Protein AF-0000000083597928 (afdb_homodimer)

Structure (mmCIF, N/CA/C/O backbone):
data_AF-0000000083597928-model_v1
#
loop_
_entity.id
_entity.type
_entity.pdbx_description
1 polymer 'Branched-chain-amino-acid aminotransferase'
#
loop_
_atom_site.group_PDB
_atom_site.id
_atom_site.type_symbol
_atom_site.label_atom_id
_atom_site.label_alt_id
_atom_site.label_comp_id
_atom_site.label_asym_id
_atom_site.label_entity_id
_atom_site.label_seq_id
_atom_site.pdbx_PDB_ins_code
_atom_site.Cartn_x
_atom_site.Cartn_y
_atom_site.Cartn_z
_atom_site.occupancy
_atom_site.B_iso_or_equiv
_atom_site.auth_seq_id
_atom_site.auth_comp_id
_atom_site.auth_asym_id
_atom_site.auth_atom_id
_atom_site.pdbx_PDB_model_num
ATOM 1 N N . MET A 1 1 ? -20.75 21.078 -18.406 1 29.39 1 MET A N 1
ATOM 2 C CA . MET A 1 1 ? -20.906 19.812 -17.719 1 29.39 1 MET A CA 1
ATOM 3 C C . MET A 1 1 ? -21.688 19.984 -16.422 1 29.39 1 MET A C 1
ATOM 5 O O . MET A 1 1 ? -21.344 20.844 -15.602 1 29.39 1 MET A O 1
ATOM 9 N N . THR A 1 2 ? -22.875 19.438 -16.203 1 40 2 THR A N 1
ATOM 10 C CA . THR A 1 2 ? -23.969 19.594 -15.266 1 40 2 THR A CA 1
ATOM 11 C C . THR A 1 2 ? -23.516 19.281 -13.844 1 40 2 THR A C 1
ATOM 13 O O . THR A 1 2 ? -22.75 18.344 -13.625 1 40 2 THR A O 1
ATOM 16 N N . MET A 1 3 ? -23.359 20.266 -12.961 1 47.59 3 MET A N 1
ATOM 17 C CA . MET A 1 3 ? -23.078 20.156 -11.531 1 47.59 3 MET A CA 1
ATOM 18 C C . MET A 1 3 ? -23.656 18.875 -10.961 1 47.59 3 MET A C 1
ATOM 20 O O . MET A 1 3 ? -24.875 18.656 -11.023 1 47.59 3 MET A O 1
ATOM 24 N N . LEU A 1 4 ? -22.969 17.672 -11.141 1 60.19 4 LEU A N 1
ATOM 25 C CA . LEU A 1 4 ? -23.422 16.359 -10.695 1 60.19 4 LEU A CA 1
ATOM 26 C C . LEU A 1 4 ? -24.25 16.469 -9.414 1 60.19 4 LEU A C 1
ATOM 28 O O . LEU A 1 4 ? -23.891 17.234 -8.516 1 60.19 4 LEU A O 1
ATOM 32 N N . ASP A 1 5 ? -25.594 16.203 -9.5 1 84.31 5 ASP A N 1
ATOM 33 C CA . ASP A 1 5 ? -26.594 16.141 -8.453 1 84.31 5 ASP A CA 1
ATOM 34 C C . ASP A 1 5 ? -26.156 15.242 -7.305 1 84.31 5 ASP A C 1
ATOM 36 O O . ASP A 1 5 ? -25.688 14.125 -7.535 1 84.31 5 ASP A O 1
ATOM 40 N N . ILE A 1 6 ? -25.859 15.859 -6.137 1 95.94 6 ILE A N 1
ATOM 41 C CA . ILE A 1 6 ? -25.547 15.133 -4.914 1 95.94 6 ILE A CA 1
ATOM 42 C C . ILE A 1 6 ? -26.828 14.812 -4.148 1 95.94 6 ILE A C 1
ATOM 44 O O . ILE A 1 6 ? -27.547 15.719 -3.732 1 95.94 6 ILE A O 1
ATOM 48 N N . LYS A 1 7 ? -27.234 13.586 -4.09 1 97.06 7 LYS A N 1
ATOM 49 C CA . LYS A 1 7 ? -28.375 13.156 -3.281 1 97.06 7 LYS A CA 1
ATOM 50 C C . LYS A 1 7 ? -28.062 13.25 -1.791 1 97.06 7 LYS A C 1
ATOM 52 O O . LYS A 1 7 ? -26.953 12.891 -1.362 1 97.06 7 LYS A O 1
ATOM 57 N N . ILE A 1 8 ? -29 13.734 -0.994 1 98 8 ILE A N 1
ATOM 58 C CA . ILE A 1 8 ? -28.734 13.938 0.427 1 98 8 ILE A CA 1
ATOM 59 C C . ILE A 1 8 ? -29.734 13.141 1.256 1 98 8 ILE A C 1
ATOM 61 O O . ILE A 1 8 ? -30.953 13.273 1.071 1 98 8 ILE A O 1
ATOM 65 N N . GLU A 1 9 ? -29.234 12.266 2.041 1 98.38 9 GLU A N 1
ATOM 66 C CA . GLU A 1 9 ? -29.984 11.586 3.088 1 98.38 9 GLU A CA 1
ATOM 67 C C . GLU A 1 9 ? -29.453 11.938 4.473 1 98.38 9 GLU A C 1
ATOM 69 O O . GLU A 1 9 ? -28.359 11.5 4.848 1 98.38 9 GLU A O 1
ATOM 74 N N . LEU A 1 10 ? -30.25 12.617 5.266 1 98.31 10 LEU A N 1
ATOM 75 C CA . LEU A 1 10 ? -29.812 13.047 6.586 1 98.31 10 LEU A CA 1
ATOM 76 C C . LEU A 1 10 ? -30.031 11.945 7.617 1 98.31 10 LEU A C 1
ATOM 78 O O . LEU A 1 10 ? -31 11.188 7.527 1 98.31 10 LEU A O 1
ATOM 82 N N . THR A 1 11 ? -29.125 11.922 8.578 1 98.12 11 THR A N 1
ATOM 83 C CA . THR A 1 11 ? -29.297 10.961 9.664 1 98.12 11 THR A CA 1
ATOM 84 C C . THR A 1 11 ? -30.531 11.289 10.492 1 98.12 11 THR A C 1
ATOM 86 O O . THR A 1 11 ? -30.875 12.461 10.664 1 98.12 11 THR A O 1
ATOM 89 N N . THR A 1 12 ? -31.156 10.266 11 1 97.5 12 THR A N 1
ATOM 90 C CA . THR A 1 12 ? -32.25 10.445 11.938 1 97.5 12 THR A CA 1
ATOM 91 C C . THR A 1 12 ? -31.797 10.234 13.375 1 97.5 12 THR A C 1
ATOM 93 O O . THR A 1 12 ? -32.594 10.414 14.312 1 97.5 12 THR A O 1
ATOM 96 N N . LYS A 1 13 ? -30.625 9.867 13.562 1 96 13 LYS A N 1
ATOM 97 C CA . LYS A 1 13 ? -30.031 9.625 14.875 1 96 13 LYS A CA 1
ATOM 98 C C . LYS A 1 13 ? -28.688 10.32 15.008 1 96 13 LYS A C 1
ATOM 100 O O . LYS A 1 13 ? -27.641 9.656 15.094 1 96 13 LYS A O 1
ATOM 105 N N . PRO A 1 14 ? -28.688 11.648 15.07 1 97.31 14 PRO A N 1
ATOM 106 C CA . PRO A 1 14 ? -27.406 12.359 15.219 1 97.31 14 PRO A CA 1
ATOM 107 C C . PRO A 1 14 ? -26.609 11.867 16.422 1 97.31 14 PRO A C 1
ATOM 109 O O . PRO A 1 14 ? -27.172 11.555 17.469 1 97.31 14 PRO A O 1
ATOM 112 N N . LYS A 1 15 ? -25.328 11.82 16.344 1 96.5 15 LYS A N 1
ATOM 113 C CA . LYS A 1 15 ? -24.422 11.359 17.406 1 96.5 15 LYS A CA 1
ATOM 114 C C . LYS A 1 15 ? -24.203 12.445 18.453 1 96.5 15 LYS A C 1
ATOM 116 O O . LYS A 1 15 ? -24.375 13.633 18.172 1 96.5 15 LYS A O 1
ATOM 121 N N . GLU A 1 16 ? -23.828 11.945 19.594 1 95.38 16 GLU A N 1
ATOM 122 C CA . GLU A 1 16 ? -23.375 12.891 20.625 1 95.38 16 GLU A CA 1
ATOM 123 C C . GLU A 1 16 ? -21.984 13.414 20.297 1 95.38 16 GLU A C 1
ATOM 125 O O . GLU A 1 16 ? -21.094 12.648 19.938 1 95.38 16 GLU A O 1
ATOM 130 N N . LYS A 1 17 ? -21.875 14.68 20.453 1 94.56 17 LYS A N 1
ATOM 131 C CA . LYS A 1 17 ? -20.562 15.273 20.219 1 94.56 17 LYS A CA 1
ATOM 132 C C . LYS A 1 17 ? -19.672 15.172 21.453 1 94.56 17 LYS A C 1
ATOM 134 O O . LYS A 1 17 ? -20.094 15.523 22.562 1 94.56 17 LYS A O 1
ATOM 139 N N . PRO A 1 18 ? -18.484 14.703 21.266 1 93.62 18 PRO A N 1
ATOM 140 C CA . PRO A 1 18 ? -17.562 14.633 22.406 1 93.62 18 PRO A CA 1
ATOM 141 C C . PRO A 1 18 ? -17.172 16 22.938 1 93.62 18 PRO A C 1
ATOM 143 O O . PRO A 1 18 ? -17.266 17 22.203 1 93.62 18 PRO A O 1
ATOM 146 N N . ALA A 1 19 ? -16.734 15.984 24.234 1 91.25 19 ALA A N 1
ATOM 147 C CA . ALA A 1 19 ? -16.188 17.219 24.812 1 91.25 19 ALA A CA 1
ATOM 148 C C . ALA A 1 19 ? -14.898 17.625 24.109 1 91.25 19 ALA A C 1
ATOM 150 O O . ALA A 1 19 ? -14.117 16.75 23.688 1 91.25 19 ALA A O 1
ATOM 151 N N . PRO A 1 20 ? -14.703 18.891 24.016 1 86.38 20 PRO A N 1
ATOM 152 C CA . PRO A 1 20 ? -13.523 19.359 23.297 1 86.38 20 PRO A CA 1
ATOM 153 C C . PRO A 1 20 ? -12.227 18.766 23.828 1 86.38 20 PRO A C 1
ATOM 155 O O . PRO A 1 20 ? -11.281 18.562 23.062 1 86.38 20 PRO A O 1
ATOM 158 N N . ASP A 1 21 ? -12.141 18.547 25.078 1 86.25 21 ASP A N 1
ATOM 159 C CA . ASP A 1 21 ? -10.906 18.047 25.672 1 86.25 21 ASP A CA 1
ATOM 160 C C . ASP A 1 21 ? -10.773 16.547 25.5 1 86.25 21 ASP A C 1
ATOM 162 O O . ASP A 1 21 ? -9.758 15.953 25.875 1 86.25 21 ASP A O 1
ATOM 166 N N . GLU A 1 22 ? -11.695 15.922 24.828 1 88.5 22 GLU A N 1
ATOM 167 C CA . GLU A 1 22 ? -11.688 14.477 24.672 1 88.5 22 GLU A CA 1
ATOM 168 C C . GLU A 1 22 ? -11.57 14.086 23.188 1 88.5 22 GLU A C 1
ATOM 170 O O . GLU A 1 22 ? -11.617 12.906 22.859 1 88.5 22 GLU A O 1
ATOM 175 N N . LEU A 1 23 ? -11.438 14.969 22.359 1 90.25 23 LEU A N 1
ATOM 176 C CA . LEU A 1 23 ? -11.57 14.727 20.922 1 90.25 23 LEU A CA 1
ATOM 177 C C . LEU A 1 23 ? -10.422 13.859 20.422 1 90.25 23 LEU A C 1
ATOM 179 O O . LEU A 1 23 ? -10.641 12.938 19.625 1 90.25 23 LEU A O 1
ATOM 183 N N . GLY A 1 24 ? -9.109 14.102 20.938 1 89.38 24 GLY A N 1
ATOM 184 C CA . GLY A 1 24 ? -7.984 13.406 20.328 1 89.38 24 GLY A CA 1
ATOM 185 C C . GLY A 1 24 ? -7.906 13.594 18.828 1 89.38 24 GLY A C 1
ATOM 186 O O . GLY A 1 24 ? -8.211 14.672 18.312 1 89.38 24 GLY A O 1
ATOM 187 N N . PHE A 1 25 ? -7.441 12.594 18.125 1 91.19 25 PHE A N 1
ATOM 188 C CA . PHE A 1 25 ? -7.328 12.68 16.672 1 91.19 25 PHE A CA 1
ATOM 189 C C . PHE A 1 25 ? -7.793 11.383 16.016 1 91.19 25 PHE A C 1
ATOM 191 O O . PHE A 1 25 ? -7.266 10.305 16.312 1 91.19 25 PHE A O 1
ATOM 198 N N . GLY A 1 26 ? -8.727 11.484 15.18 1 92.94 26 GLY A N 1
ATOM 199 C CA . GLY A 1 26 ? -9.102 10.391 14.297 1 92.94 26 GLY A CA 1
ATOM 200 C C . GLY A 1 26 ? -9.922 9.32 14.984 1 92.94 26 GLY A C 1
ATOM 201 O O . GLY A 1 26 ? -9.977 8.18 14.523 1 92.94 26 GLY A O 1
ATOM 202 N N . HIS A 1 27 ? -10.562 9.641 16.094 1 92.19 27 HIS A N 1
ATOM 203 C CA . HIS A 1 27 ? -11.281 8.648 16.875 1 92.19 27 HIS A CA 1
ATOM 204 C C . HIS A 1 27 ? -12.789 8.805 16.719 1 92.19 27 HIS A C 1
ATOM 206 O O . HIS A 1 27 ? -13.539 7.832 16.844 1 92.19 27 HIS A O 1
ATOM 212 N N . TYR A 1 28 ? -13.219 9.984 16.578 1 96.12 28 TYR A N 1
ATOM 213 C CA . TYR A 1 28 ? -14.641 10.297 16.422 1 96.12 28 TYR A CA 1
ATOM 214 C C . TYR A 1 28 ? -14.953 10.766 15.008 1 96.12 28 TYR A C 1
ATOM 216 O O . TYR A 1 28 ? -14.109 11.383 14.352 1 96.12 28 TYR A O 1
ATOM 224 N N . PHE A 1 29 ? -16.141 10.492 14.609 1 98.38 29 PHE A N 1
ATOM 225 C CA . PHE A 1 29 ? -16.531 10.875 13.25 1 98.38 29 PHE A CA 1
ATOM 226 C C . PHE A 1 29 ? -17.906 11.531 13.25 1 98.38 29 PHE A C 1
ATOM 228 O O . PHE A 1 29 ? -18.75 11.227 14.102 1 98.38 29 PHE A O 1
ATOM 235 N N . THR A 1 30 ? -18.141 12.391 12.281 1 98.62 30 THR A N 1
ATOM 236 C CA . THR A 1 30 ? -19.359 13.172 12.203 1 98.62 30 THR A CA 1
ATOM 237 C C . THR A 1 30 ? -20.531 12.297 11.766 1 98.62 30 THR A C 1
ATOM 239 O O . THR A 1 30 ? -20.375 11.094 11.555 1 98.62 30 THR A O 1
ATOM 242 N N . ASP A 1 31 ? -21.703 12.961 11.625 1 98.81 31 ASP A N 1
ATOM 243 C CA . ASP A 1 31 ? -22.953 12.25 11.398 1 98.81 31 ASP A CA 1
ATOM 244 C C . ASP A 1 31 ? -23.031 11.719 9.977 1 98.81 31 ASP A C 1
ATOM 246 O O . ASP A 1 31 ? -23.719 10.719 9.711 1 98.81 31 ASP A O 1
ATOM 250 N N . HIS A 1 32 ? -22.359 12.398 9.086 1 98.88 32 HIS A N 1
ATOM 251 C CA . HIS A 1 32 ? -22.562 12.055 7.68 1 98.88 32 HIS A CA 1
ATOM 252 C C . HIS A 1 32 ? -21.234 11.836 6.969 1 98.88 32 HIS A C 1
ATOM 254 O O . HIS A 1 32 ? -20.172 12.211 7.484 1 98.88 32 HIS A O 1
ATOM 260 N N . MET A 1 33 ? -21.219 11.188 5.855 1 98.94 33 MET A N 1
ATOM 261 C CA . MET A 1 33 ? -20.109 11.023 4.922 1 98.94 33 MET A CA 1
ATOM 262 C C . MET A 1 33 ? -20.578 11.227 3.484 1 98.94 33 MET A C 1
ATOM 264 O O . MET A 1 33 ? -21.781 11.203 3.205 1 98.94 33 MET A O 1
ATOM 268 N N . PHE A 1 34 ? -19.688 11.594 2.604 1 98.88 34 PHE A N 1
ATOM 269 C CA . PHE A 1 34 ? -19.953 11.672 1.172 1 98.88 34 PHE A CA 1
ATOM 270 C C . PHE A 1 34 ? -19.406 10.438 0.458 1 98.88 34 PHE A C 1
ATOM 272 O O . PHE A 1 34 ? -18.344 9.93 0.804 1 98.88 34 PHE A O 1
ATOM 279 N N . VAL A 1 35 ? -20.141 9.914 -0.552 1 98.88 35 VAL A N 1
ATOM 280 C CA . VAL A 1 35 ? -19.703 8.766 -1.344 1 98.88 35 VAL A CA 1
ATOM 281 C C . VAL A 1 35 ? -19.953 9.039 -2.826 1 98.88 35 VAL A C 1
ATOM 283 O O . VAL A 1 35 ? -21.016 9.555 -3.195 1 98.88 35 VAL A O 1
ATOM 286 N N . LEU A 1 36 ? -19.031 8.805 -3.654 1 98.75 36 LEU A N 1
ATOM 287 C CA . LEU A 1 36 ? -19.078 8.867 -5.109 1 98.75 36 LEU A CA 1
ATOM 288 C C . LEU A 1 36 ? -18.516 7.594 -5.727 1 98.75 36 LEU A C 1
ATOM 290 O O . LEU A 1 36 ? -17.391 7.195 -5.41 1 98.75 36 LEU A O 1
ATOM 294 N N . ASP A 1 37 ? -19.266 6.918 -6.602 1 98.56 37 ASP A N 1
ATOM 295 C CA . ASP A 1 37 ? -18.844 5.66 -7.199 1 98.56 37 ASP A CA 1
ATOM 296 C C . ASP A 1 37 ? -18.188 5.898 -8.562 1 98.56 37 ASP A C 1
ATOM 298 O O . ASP A 1 37 ? -18.484 6.883 -9.234 1 98.56 37 ASP A O 1
ATOM 302 N N . TYR A 1 38 ? -17.266 5.09 -8.93 1 98.75 38 TYR A N 1
ATOM 303 C CA . TYR A 1 38 ? -16.719 5.023 -10.281 1 98.75 38 TYR A CA 1
ATOM 304 C C . TYR A 1 38 ? -16.938 3.639 -10.891 1 98.75 38 TYR A C 1
ATOM 306 O O . TYR A 1 38 ? -16.672 2.623 -10.242 1 98.75 38 TYR A O 1
ATOM 314 N N . THR A 1 39 ? -17.391 3.531 -12.062 1 98.56 39 THR A N 1
ATOM 315 C CA . THR A 1 39 ? -17.484 2.33 -12.883 1 98.56 39 THR A CA 1
ATOM 316 C C . THR A 1 39 ? -16.859 2.568 -14.258 1 98.56 39 THR A C 1
ATOM 318 O O . THR A 1 39 ? -17.188 3.539 -14.938 1 98.56 39 THR A O 1
ATOM 321 N N . GLU A 1 40 ? -15.945 1.693 -14.586 1 98.06 40 GLU A N 1
ATOM 322 C CA . GLU A 1 40 ? -15.359 1.81 -15.914 1 98.06 40 GLU A CA 1
ATOM 323 C C . GLU A 1 40 ? -16.438 1.845 -17 1 98.06 40 GLU A C 1
ATOM 325 O O . GLU A 1 40 ? -17.375 1.038 -16.969 1 98.06 40 GLU A O 1
ATOM 330 N N . GLY A 1 41 ? -16.359 2.709 -17.953 1 97.56 41 GLY A N 1
ATOM 331 C CA . GLY A 1 41 ? -17.359 2.877 -18.984 1 97.56 41 GLY A CA 1
ATOM 332 C C . GLY A 1 41 ? -18.422 3.896 -18.641 1 97.56 41 GLY A C 1
ATOM 333 O O . GLY A 1 41 ? -19.062 4.465 -19.531 1 97.56 41 GLY A O 1
ATOM 334 N N . ILE A 1 42 ? -18.75 4.168 -17.391 1 97.62 42 ILE A N 1
ATOM 335 C CA . ILE A 1 42 ? -19.734 5.141 -16.922 1 97.62 42 ILE A CA 1
ATOM 336 C C . ILE A 1 42 ? -19.016 6.383 -16.391 1 97.62 42 ILE A C 1
ATOM 338 O O . ILE A 1 42 ? -19.422 7.512 -16.672 1 97.62 42 ILE A O 1
ATOM 342 N N . GLY A 1 43 ? -17.875 6.219 -15.727 1 98 43 GLY A N 1
ATOM 343 C CA . GLY A 1 43 ? -17.172 7.301 -15.039 1 98 43 GLY A CA 1
ATOM 344 C C . GLY A 1 43 ? -17.594 7.461 -13.594 1 98 43 GLY A C 1
ATOM 345 O O . GLY A 1 43 ? -18.094 6.516 -12.977 1 98 43 GLY A O 1
ATOM 346 N N . TRP A 1 44 ? -17.219 8.508 -12.984 1 98.38 44 TRP A N 1
ATOM 347 C CA . TRP A 1 44 ? -17.688 8.844 -11.633 1 98.38 44 TRP A CA 1
ATOM 348 C C . TRP A 1 44 ? -19.172 9.188 -11.633 1 98.38 44 TRP A C 1
ATOM 350 O O . TRP A 1 44 ? -19.625 10 -12.445 1 98.38 44 TRP A O 1
ATOM 360 N N . HIS A 1 45 ? -19.922 8.547 -10.742 1 97.69 45 HIS A N 1
ATOM 361 C CA . HIS A 1 45 ? -21.359 8.734 -10.75 1 97.69 45 HIS A CA 1
ATOM 362 C C . HIS A 1 45 ? -21.969 8.469 -9.375 1 97.69 45 HIS A C 1
ATOM 364 O O . HIS A 1 45 ? -21.281 7.988 -8.469 1 97.69 45 HIS A O 1
ATOM 370 N N . ASP A 1 46 ? -23.188 8.883 -9.125 1 97.5 46 ASP A N 1
ATOM 371 C CA . ASP A 1 46 ? -24.016 8.57 -7.965 1 97.5 46 ASP A CA 1
ATOM 372 C C . ASP A 1 46 ? -23.438 9.18 -6.688 1 97.5 46 ASP A C 1
ATOM 374 O O . ASP A 1 46 ? -23.219 8.469 -5.703 1 97.5 46 ASP A O 1
ATOM 378 N N . GLY A 1 47 ? -23.141 10.469 -6.816 1 98.25 47 GLY A N 1
ATOM 379 C CA . GLY A 1 47 ? -22.719 11.188 -5.621 1 98.25 47 GLY A CA 1
ATOM 380 C C . GLY A 1 47 ? -23.812 11.328 -4.59 1 98.25 47 GLY A C 1
ATOM 381 O O . GLY A 1 47 ? -24.969 11.625 -4.938 1 98.25 47 GLY A O 1
ATOM 382 N N . ARG A 1 48 ? -23.484 11.062 -3.312 1 98.69 48 ARG A N 1
ATOM 383 C CA . ARG A 1 48 ? -24.5 11.133 -2.262 1 98.69 48 ARG A CA 1
ATOM 384 C C . ARG A 1 48 ? -23.859 11.445 -0.911 1 98.69 48 ARG A C 1
ATOM 386 O O . ARG A 1 48 ? -22.734 11.039 -0.638 1 98.69 48 ARG A O 1
ATOM 393 N N . ILE A 1 49 ? -24.516 12.211 -0.141 1 98.75 49 ILE A N 1
ATOM 394 C CA . ILE A 1 49 ? -24.25 12.383 1.281 1 98.75 49 ILE A CA 1
ATOM 395 C C . ILE A 1 49 ? -25.219 11.531 2.1 1 98.75 49 ILE A C 1
ATOM 397 O O . ILE A 1 49 ? -26.438 11.664 1.973 1 98.75 49 ILE A O 1
ATOM 401 N N . VAL A 1 50 ? -24.688 10.625 2.871 1 98.88 50 VAL A N 1
ATOM 402 C CA . VAL A 1 50 ? -25.469 9.664 3.637 1 98.88 50 VAL A CA 1
ATOM 403 C C . VAL A 1 50 ? -25 9.641 5.086 1 98.88 50 VAL A C 1
ATOM 405 O O . VAL A 1 50 ? -23.906 10.148 5.398 1 98.88 50 VAL A O 1
ATOM 408 N N . PRO A 1 51 ? -25.859 9.086 6.004 1 98.81 51 PRO A N 1
ATOM 409 C CA . PRO A 1 51 ? -25.328 8.898 7.359 1 98.81 51 PRO A CA 1
ATOM 410 C C . PRO A 1 51 ? -24.031 8.094 7.379 1 98.81 51 PRO A C 1
ATOM 412 O O . PRO A 1 51 ? -23.859 7.16 6.598 1 98.81 51 PRO A O 1
ATOM 415 N N . TYR A 1 52 ? -23.141 8.547 8.273 1 98.81 52 TYR A N 1
ATOM 416 C CA . TYR A 1 52 ? -21.938 7.77 8.492 1 98.81 52 TYR A CA 1
ATOM 417 C C . TYR A 1 52 ? -22.266 6.316 8.805 1 98.81 52 TYR A C 1
ATOM 419 O O . TYR A 1 52 ? -23.047 6.031 9.719 1 98.81 52 TYR A O 1
ATOM 427 N N . GLN A 1 53 ? -21.703 5.363 8.008 1 98.56 53 GLN A N 1
ATOM 428 C CA . GLN A 1 53 ? -22.016 3.943 8.141 1 98.56 53 GLN A CA 1
ATOM 429 C C . GLN A 1 53 ? -20.891 3.076 7.582 1 98.56 53 GLN A C 1
ATOM 431 O O . GLN A 1 53 ? -20.047 3.561 6.828 1 98.56 53 GLN A O 1
ATOM 436 N N . PRO A 1 54 ? -20.875 1.838 7.98 1 98.69 54 PRO A N 1
ATOM 437 C CA . PRO A 1 54 ? -19.844 0.938 7.465 1 98.69 54 PRO A CA 1
ATOM 438 C C . PRO A 1 54 ? -19.922 0.758 5.949 1 98.69 54 PRO A C 1
ATOM 440 O O . PRO A 1 54 ? -21 0.913 5.359 1 98.69 54 PRO A O 1
ATOM 443 N N . LEU A 1 55 ? -18.766 0.521 5.363 1 98.75 55 LEU A N 1
ATOM 444 C CA . LEU A 1 55 ? -18.688 0.117 3.967 1 98.75 55 LEU A CA 1
ATOM 445 C C . LEU A 1 55 ? -18.859 -1.39 3.824 1 98.75 55 LEU A C 1
ATOM 447 O O . LEU A 1 55 ? -18.344 -2.162 4.629 1 98.75 55 LEU A O 1
ATOM 451 N N . SER A 1 56 ? -19.641 -1.812 2.918 1 98.56 56 SER A N 1
ATOM 452 C CA . SER A 1 56 ? -19.812 -3.217 2.568 1 98.56 56 SER A CA 1
ATOM 453 C C . SER A 1 56 ? -19.047 -3.576 1.303 1 98.56 56 SER A C 1
ATOM 455 O O . SER A 1 56 ? -19.406 -3.135 0.208 1 98.56 56 SER A O 1
ATOM 457 N N . LEU A 1 57 ? -18 -4.367 1.433 1 98.75 57 LEU A N 1
ATOM 458 C CA . LEU A 1 57 ? -17.141 -4.691 0.309 1 98.75 57 LEU A CA 1
ATOM 459 C C . LEU A 1 57 ? -16.984 -6.203 0.164 1 98.75 57 LEU A C 1
ATOM 461 O O . LEU A 1 57 ? -16.891 -6.922 1.162 1 98.75 57 LEU A O 1
ATOM 465 N N . ASP A 1 58 ? -16.938 -6.625 -1.061 1 98.81 58 ASP A N 1
ATOM 466 C CA . ASP A 1 58 ? -16.625 -8.031 -1.301 1 98.81 58 ASP A CA 1
ATOM 467 C C . ASP A 1 58 ? -15.25 -8.383 -0.732 1 98.81 58 ASP A C 1
ATOM 469 O O . ASP A 1 58 ? -14.305 -7.602 -0.84 1 98.81 58 ASP A O 1
ATOM 473 N N . PRO A 1 59 ? -15.125 -9.617 -0.138 1 98.81 59 PRO A N 1
ATOM 474 C CA . PRO A 1 59 ? -13.812 -10.008 0.392 1 98.81 59 PRO A CA 1
ATOM 475 C C . PRO A 1 59 ? -12.719 -9.977 -0.667 1 98.81 59 PRO A C 1
ATOM 477 O O . PRO A 1 59 ? -11.539 -9.828 -0.335 1 98.81 59 PRO A O 1
ATOM 480 N N . SER A 1 60 ? -13.086 -10.078 -1.904 1 98.75 60 SER A N 1
ATOM 481 C CA . SER A 1 60 ? -12.102 -10.078 -2.98 1 98.75 60 SER A CA 1
ATOM 482 C C . SER A 1 60 ? -11.883 -8.672 -3.529 1 98.75 60 SER A C 1
ATOM 484 O O . SER A 1 60 ? -11.25 -8.5 -4.574 1 98.75 60 SER A O 1
ATOM 486 N N . ALA A 1 61 ? -12.445 -7.641 -2.855 1 98.81 61 ALA A N 1
ATOM 487 C CA . ALA A 1 61 ? -12.234 -6.27 -3.316 1 98.81 61 ALA A CA 1
ATOM 488 C C . ALA A 1 61 ? -10.742 -5.957 -3.443 1 98.81 61 ALA A C 1
ATOM 490 O O . ALA A 1 61 ? -9.953 -6.285 -2.555 1 98.81 61 ALA A O 1
ATOM 491 N N . MET A 1 62 ? -10.344 -5.297 -4.441 1 98.56 62 MET A N 1
ATOM 492 C CA . MET A 1 62 ? -8.953 -5.113 -4.832 1 98.56 62 MET A CA 1
ATOM 493 C C . MET A 1 62 ? -8.203 -4.27 -3.803 1 98.56 62 MET A C 1
ATOM 495 O O . MET A 1 62 ? -6.984 -4.375 -3.674 1 98.56 62 MET A O 1
ATOM 499 N N . ILE A 1 63 ? -8.906 -3.457 -3.021 1 98.81 63 ILE A N 1
ATOM 500 C CA . ILE A 1 63 ? -8.258 -2.664 -1.982 1 98.81 63 ILE A CA 1
ATOM 501 C C . ILE A 1 63 ? -7.582 -3.588 -0.975 1 98.81 63 ILE A C 1
ATOM 503 O O . ILE A 1 63 ? -6.531 -3.254 -0.425 1 98.81 63 ILE A O 1
ATOM 507 N N . PHE A 1 64 ? -8.102 -4.793 -0.765 1 98.75 64 PHE A N 1
ATOM 508 C CA . PHE A 1 64 ? -7.582 -5.703 0.25 1 98.75 64 PHE A CA 1
ATOM 509 C C . PHE A 1 64 ? -6.359 -6.453 -0.27 1 98.75 64 PHE A C 1
ATOM 511 O O . PHE A 1 64 ? -5.574 -6.984 0.515 1 98.75 64 PHE A O 1
ATOM 518 N N . HIS A 1 65 ? -6.207 -6.484 -1.558 1 98.44 65 HIS A N 1
ATOM 519 C CA . HIS A 1 65 ? -5.223 -7.379 -2.156 1 98.44 65 HIS A CA 1
ATOM 520 C C . HIS A 1 65 ? -4.152 -6.594 -2.91 1 98.44 65 HIS A C 1
ATOM 522 O O . HIS A 1 65 ? -2.973 -6.945 -2.867 1 98.44 65 HIS A O 1
ATOM 528 N N . TYR A 1 66 ? -4.59 -5.492 -3.533 1 97.75 66 TYR A N 1
ATOM 529 C CA . TYR A 1 66 ? -3.645 -4.852 -4.441 1 97.75 66 TYR A CA 1
ATOM 530 C C . TYR A 1 66 ? -3.473 -3.377 -4.098 1 97.75 66 TYR A C 1
ATOM 532 O O . TYR A 1 66 ? -2.842 -2.627 -4.848 1 97.75 66 TYR A O 1
ATOM 540 N N . GLY A 1 67 ? -4.059 -2.885 -3.111 1 97.69 67 GLY A N 1
ATOM 541 C CA . GLY A 1 67 ? -3.666 -1.729 -2.322 1 97.69 67 GLY A CA 1
ATOM 542 C C . GLY A 1 67 ? -3.889 -0.411 -3.041 1 97.69 67 GLY A C 1
ATOM 543 O O . GLY A 1 67 ? -3.303 0.609 -2.672 1 97.69 67 GLY A O 1
ATOM 544 N N . GLN A 1 68 ? -4.715 -0.351 -4.121 1 98 68 GLN A N 1
ATOM 545 C CA . GLN A 1 68 ? -5.02 0.934 -4.742 1 98 68 GLN A CA 1
ATOM 546 C C . GLN A 1 68 ? -5.871 1.803 -3.822 1 98 68 GLN A C 1
ATOM 548 O O . GLN A 1 68 ? -7.098 1.675 -3.799 1 98 68 GLN A O 1
ATOM 553 N N . SER A 1 69 ? -5.215 2.688 -3.129 1 98.69 69 SER A N 1
ATOM 554 C CA . SER A 1 69 ? -5.871 3.658 -2.258 1 98.69 69 SER A CA 1
ATOM 555 C C . SER A 1 69 ? -5.07 4.953 -2.174 1 98.69 69 SER A C 1
ATOM 557 O O . SER A 1 69 ? -3.838 4.93 -2.15 1 98.69 69 SER A O 1
ATOM 559 N N . VAL A 1 70 ? -5.734 6.055 -2.23 1 98.88 70 VAL A N 1
ATOM 560 C CA . VAL A 1 70 ? -5.156 7.379 -2.029 1 98.88 70 VAL A CA 1
ATOM 561 C C . VAL A 1 70 ? -6.031 8.188 -1.072 1 98.88 70 VAL A C 1
ATOM 563 O O . VAL A 1 70 ? -7.215 7.883 -0.897 1 98.88 70 VAL A O 1
ATOM 566 N N . PHE A 1 71 ? -5.445 9.164 -0.411 1 98.75 71 PHE A N 1
ATOM 567 C CA . PHE A 1 71 ? -6.234 9.984 0.502 1 98.75 71 PHE A CA 1
ATOM 568 C C . PHE A 1 71 ? -5.656 11.391 0.609 1 98.75 71 PHE A C 1
ATOM 570 O O . PHE A 1 71 ? -4.559 11.656 0.115 1 98.75 71 PHE A O 1
ATOM 577 N N . GLU A 1 72 ? -6.391 12.234 1.128 1 98.69 72 GLU A N 1
ATOM 578 C CA . GLU A 1 72 ? -5.984 13.586 1.5 1 98.69 72 GLU A CA 1
ATOM 579 C C . GLU A 1 72 ? -6.309 13.875 2.963 1 98.69 72 GLU A C 1
ATOM 581 O O . GLU A 1 72 ? -6.984 13.078 3.623 1 98.69 72 GLU A O 1
ATOM 586 N N . GLY A 1 73 ? -5.812 14.875 3.479 1 97.81 73 GLY A N 1
ATOM 587 C CA . GLY A 1 73 ? -6.098 15.438 4.789 1 97.81 73 GLY A CA 1
ATOM 588 C C . GLY A 1 73 ? -6.156 16.953 4.785 1 97.81 73 GLY A C 1
ATOM 589 O O . GLY A 1 73 ? -5.211 17.609 4.363 1 97.81 73 GLY A O 1
ATOM 590 N N . LEU A 1 74 ? -7.219 17.422 5.188 1 98.25 74 LEU A N 1
ATOM 591 C CA . LEU A 1 74 ? -7.371 18.875 5.332 1 98.25 74 LEU A CA 1
ATOM 592 C C . LEU A 1 74 ? -8.281 19.203 6.516 1 98.25 74 LEU A C 1
ATOM 594 O O . LEU A 1 74 ? -8.664 18.312 7.273 1 98.25 74 LEU A O 1
ATOM 598 N N . LYS A 1 75 ? -8.492 20.484 6.762 1 97.56 75 LYS A N 1
ATOM 599 C CA . LYS A 1 75 ? -9.227 20.875 7.961 1 97.56 75 LYS A CA 1
ATOM 600 C C . LYS A 1 75 ? -10.219 22 7.664 1 97.56 75 LYS A C 1
ATOM 602 O O . LYS A 1 75 ? -10.023 22.781 6.723 1 97.56 75 LYS A O 1
ATOM 607 N N . ALA A 1 76 ? -11.242 22 8.422 1 97.88 76 ALA A N 1
ATOM 608 C CA . ALA A 1 76 ? -12.156 23.125 8.531 1 97.88 76 ALA A CA 1
ATOM 609 C C . ALA A 1 76 ? -12.086 23.75 9.922 1 97.88 76 ALA A C 1
ATOM 611 O O . ALA A 1 76 ? -11.836 23.062 10.906 1 97.88 76 ALA A O 1
ATOM 612 N N . TYR A 1 77 ? -12.305 25.016 9.961 1 96 77 TYR A N 1
ATOM 613 C CA . TYR A 1 77 ? -12.242 25.812 11.18 1 96 77 TYR A CA 1
ATOM 614 C C . TYR A 1 77 ? -13.453 26.734 11.305 1 96 77 TYR A C 1
ATOM 616 O O . TYR A 1 77 ? -14.062 27.094 10.297 1 96 77 TYR A O 1
ATOM 624 N N . VAL A 1 78 ? -13.766 27.016 12.531 1 94.38 78 VAL A N 1
ATOM 625 C CA . VAL A 1 78 ? -14.734 28.078 12.773 1 94.38 78 VAL A CA 1
ATOM 626 C C . VAL A 1 78 ? -14.008 29.359 13.195 1 94.38 78 VAL A C 1
ATOM 628 O O . VAL A 1 78 ? -13.133 29.312 14.062 1 94.38 78 VAL A O 1
ATOM 631 N N . THR A 1 79 ? -14.375 30.422 12.57 1 91.62 79 THR A N 1
ATOM 632 C CA . THR A 1 79 ? -13.719 31.688 12.852 1 91.62 79 THR A CA 1
ATOM 633 C C . THR A 1 79 ? -14.336 32.344 14.094 1 91.62 79 THR A C 1
ATOM 635 O O . THR A 1 79 ? -15.336 31.859 14.625 1 91.62 79 THR A O 1
ATOM 638 N N . VAL A 1 80 ? -13.695 33.375 14.484 1 83.62 80 VAL A N 1
ATOM 639 C CA . VAL A 1 80 ? -14.164 34.188 15.617 1 83.62 80 VAL A CA 1
ATOM 640 C C . VAL A 1 80 ? -15.539 34.75 15.312 1 83.62 80 VAL A C 1
ATOM 642 O O . VAL A 1 80 ? -16.328 35.031 16.234 1 83.62 80 VAL A O 1
ATOM 645 N N . ASN A 1 81 ? -15.867 34.938 14.047 1 85.94 81 ASN A N 1
ATOM 646 C CA . ASN A 1 81 ? -17.172 35.438 13.633 1 85.94 81 ASN A CA 1
ATOM 647 C C . ASN A 1 81 ? -18.141 34.312 13.305 1 85.94 81 ASN A C 1
ATOM 649 O O . ASN A 1 81 ? -19.125 34.5 12.609 1 85.94 81 ASN A O 1
ATOM 653 N N . ASN A 1 82 ? -17.75 33.062 13.625 1 90.44 82 ASN A N 1
ATOM 654 C CA . ASN A 1 82 ? -18.578 31.875 13.5 1 90.44 82 ASN A CA 1
ATOM 655 C C . ASN A 1 82 ? -18.781 31.484 12.039 1 90.44 82 ASN A C 1
ATOM 657 O O . ASN A 1 82 ? -19.859 31.016 11.664 1 90.44 82 ASN A O 1
ATOM 661 N N . GLU A 1 83 ? -17.844 31.844 11.266 1 93.38 83 GLU A N 1
ATOM 662 C CA . GLU A 1 83 ? -17.828 31.375 9.891 1 93.38 83 GLU A CA 1
ATOM 663 C C . GLU A 1 83 ? -16.984 30.109 9.742 1 93.38 83 GLU A C 1
ATOM 665 O O . GLU A 1 83 ? -15.992 29.922 10.453 1 93.38 83 GLU A O 1
ATOM 670 N N . ALA A 1 84 ? -17.438 29.266 8.859 1 96.12 84 ALA A N 1
ATOM 671 C CA . ALA A 1 84 ? -16.672 28.062 8.586 1 96.12 84 ALA A CA 1
ATOM 672 C C . ALA A 1 84 ? -15.711 28.266 7.426 1 96.12 84 ALA A C 1
ATOM 674 O O . ALA A 1 84 ? -16.109 28.734 6.359 1 96.12 84 ALA A O 1
ATOM 675 N N . LEU A 1 85 ? -14.438 27.922 7.645 1 96.94 85 LEU A N 1
ATOM 676 C CA . LEU A 1 85 ? -13.398 28.078 6.633 1 96.94 85 LEU A CA 1
ATOM 677 C C . LEU A 1 85 ? -12.75 26.734 6.316 1 96.94 85 LEU A C 1
ATOM 679 O O . LEU A 1 85 ? -12.508 25.922 7.219 1 96.94 85 LEU A O 1
ATOM 683 N N . LEU A 1 86 ? -12.609 26.516 5.078 1 98.12 86 LEU A N 1
ATOM 684 C CA . LEU A 1 86 ? -11.719 25.453 4.625 1 98.12 86 LEU A CA 1
ATOM 685 C C . LEU A 1 86 ? -10.336 26.016 4.301 1 98.12 86 LEU A C 1
ATOM 687 O O . LEU A 1 86 ? -10.211 27.141 3.814 1 98.12 86 LEU A O 1
ATOM 691 N N . PHE A 1 87 ? -9.328 25.297 4.57 1 97.75 87 PHE A N 1
ATOM 692 C CA . PHE A 1 87 ? -7.961 25.719 4.273 1 97.75 87 PHE A CA 1
ATOM 693 C C . PHE A 1 87 ? -7.406 24.953 3.078 1 97.75 87 PHE A C 1
ATOM 695 O O . PHE A 1 87 ? -7.172 23.75 3.16 1 97.75 87 PHE A O 1
ATOM 702 N N . ARG A 1 88 ? -7.191 25.594 1.955 1 98.31 88 ARG A N 1
ATOM 703 C CA . ARG A 1 88 ? -6.508 25.203 0.728 1 98.31 88 ARG A CA 1
ATOM 704 C C . ARG A 1 88 ? -7.035 23.875 0.205 1 98.31 88 ARG A C 1
ATOM 706 O O . ARG A 1 88 ? -6.27 23.047 -0.291 1 98.31 88 ARG A O 1
ATOM 713 N N . ALA A 1 89 ? -8.359 23.688 0.294 1 98.44 89 ALA A N 1
ATOM 714 C CA . ALA A 1 89 ? -8.992 22.453 -0.149 1 98.44 89 ALA A CA 1
ATOM 715 C C . ALA A 1 89 ? -8.789 22.234 -1.645 1 98.44 89 ALA A C 1
ATOM 717 O O . ALA A 1 89 ? -8.688 21.094 -2.102 1 98.44 89 ALA A O 1
ATOM 718 N N . ASP A 1 90 ? -8.688 23.281 -2.395 1 97.75 90 ASP A N 1
ATOM 719 C CA . ASP A 1 90 ? -8.445 23.188 -3.832 1 97.75 90 ASP A CA 1
ATOM 720 C C . ASP A 1 90 ? -7.113 22.516 -4.125 1 97.75 90 ASP A C 1
ATOM 722 O O . ASP A 1 90 ? -7.016 21.703 -5.047 1 97.75 90 ASP A O 1
ATOM 726 N N . ARG A 1 91 ? -6.09 22.844 -3.314 1 98.25 91 ARG A N 1
ATOM 727 C CA . ARG A 1 91 ? -4.773 22.25 -3.484 1 98.25 91 ARG A CA 1
ATOM 728 C C . ARG A 1 91 ? -4.809 20.766 -3.141 1 98.25 91 ARG A C 1
ATOM 730 O O . ARG A 1 91 ? -4.094 19.953 -3.75 1 98.25 91 ARG A O 1
ATOM 737 N N . ASN A 1 92 ? -5.617 20.453 -2.162 1 98.69 92 ASN A N 1
ATOM 738 C CA . ASN A 1 92 ? -5.742 19.047 -1.788 1 98.69 92 ASN A CA 1
ATOM 739 C C . ASN A 1 92 ? -6.328 18.219 -2.924 1 98.69 92 ASN A C 1
ATOM 741 O O . ASN A 1 92 ? -5.836 17.125 -3.219 1 98.69 92 ASN A O 1
ATOM 745 N N . PHE A 1 93 ? -7.332 18.672 -3.572 1 98.75 93 PHE A N 1
ATOM 746 C CA . PHE A 1 93 ? -7.965 17.891 -4.625 1 98.75 93 PHE A CA 1
ATOM 747 C C . PHE A 1 93 ? -7.074 17.812 -5.859 1 98.75 93 PHE A C 1
ATOM 749 O O . PHE A 1 93 ? -7.066 16.812 -6.57 1 98.75 93 PHE A O 1
ATOM 756 N N . LYS A 1 94 ? -6.305 18.875 -6.066 1 98.69 94 LYS A N 1
ATOM 757 C CA . LYS A 1 94 ? -5.289 18.781 -7.113 1 98.69 94 LYS A CA 1
ATOM 758 C C . LYS A 1 94 ? -4.254 17.719 -6.797 1 98.69 94 LYS A C 1
ATOM 760 O O . LYS A 1 94 ? -3.891 16.922 -7.668 1 98.69 94 LYS A O 1
ATOM 765 N N . ARG A 1 95 ? -3.781 17.75 -5.59 1 98.69 95 ARG A N 1
ATOM 766 C CA . ARG A 1 95 ? -2.799 16.75 -5.184 1 98.69 95 ARG A CA 1
ATOM 767 C C . ARG A 1 95 ? -3.4 15.344 -5.215 1 98.69 95 ARG A C 1
ATOM 769 O O . ARG A 1 95 ? -2.711 14.375 -5.543 1 98.69 95 ARG A O 1
ATOM 776 N N . LEU A 1 96 ? -4.672 15.258 -4.867 1 98.88 96 LEU A N 1
ATOM 777 C CA . LEU A 1 96 ? -5.352 13.969 -4.965 1 98.88 96 LEU A CA 1
ATOM 778 C C . LEU A 1 96 ? -5.242 13.398 -6.379 1 98.88 96 LEU A C 1
ATOM 780 O O . LEU A 1 96 ? -4.941 12.219 -6.555 1 98.88 96 LEU A O 1
ATOM 784 N N . ASN A 1 97 ? -5.48 14.195 -7.328 1 98.88 97 ASN A N 1
ATOM 785 C CA . ASN A 1 97 ? -5.434 13.742 -8.719 1 98.88 97 ASN A CA 1
ATOM 786 C C . ASN A 1 97 ? -4.016 13.367 -9.141 1 98.88 97 ASN A C 1
ATOM 788 O O . ASN A 1 97 ? -3.82 12.477 -9.961 1 98.88 97 ASN A O 1
ATOM 792 N N . ASN A 1 98 ? -3.02 14.07 -8.586 1 98.62 98 ASN A N 1
ATOM 793 C CA . ASN A 1 98 ? -1.646 13.633 -8.812 1 98.62 98 ASN A CA 1
ATOM 794 C C . ASN A 1 98 ? -1.408 12.219 -8.281 1 98.62 98 ASN A C 1
ATOM 796 O O . ASN A 1 98 ? -0.76 11.406 -8.945 1 98.62 98 ASN A O 1
ATOM 800 N N . SER A 1 99 ? -1.885 11.969 -7.105 1 98.81 99 SER A N 1
ATOM 801 C CA . SER A 1 99 ? -1.785 10.633 -6.535 1 98.81 99 SER A CA 1
ATOM 802 C C . SER A 1 99 ? -2.553 9.617 -7.375 1 98.81 99 SER A C 1
ATOM 804 O O . SER A 1 99 ? -2.08 8.5 -7.594 1 98.81 99 SER A O 1
ATOM 806 N N . ASN A 1 100 ? -3.791 10.039 -7.828 1 98.88 100 ASN A N 1
ATOM 807 C CA . ASN A 1 100 ? -4.582 9.18 -8.703 1 98.88 100 ASN A CA 1
ATOM 808 C C . ASN A 1 100 ? -3.787 8.75 -9.938 1 98.88 100 ASN A C 1
ATOM 810 O O . ASN A 1 100 ? -3.764 7.57 -10.281 1 98.88 100 ASN A O 1
ATOM 814 N N . ALA A 1 101 ? -3.172 9.672 -10.523 1 98.5 101 ALA A N 1
ATOM 815 C CA . ALA A 1 101 ? -2.41 9.398 -11.742 1 98.5 101 ALA A CA 1
ATOM 816 C C . ALA A 1 101 ? -1.325 8.352 -11.484 1 98.5 101 ALA A C 1
ATOM 818 O O . ALA A 1 101 ? -1.139 7.434 -12.289 1 98.5 101 ALA A O 1
ATOM 819 N N . ARG A 1 102 ? -0.644 8.445 -10.406 1 98.12 102 ARG A N 1
ATOM 820 C CA . ARG A 1 102 ? 0.441 7.523 -10.086 1 98.12 102 ARG A CA 1
ATOM 821 C C . ARG A 1 102 ? -0.096 6.129 -9.789 1 98.12 102 ARG A C 1
ATOM 823 O O . ARG A 1 102 ? 0.554 5.129 -10.109 1 98.12 102 ARG A O 1
ATOM 830 N N . LEU A 1 103 ? -1.28 6.047 -9.242 1 98.56 103 LEU A N 1
ATOM 831 C CA . LEU A 1 103 ? -1.829 4.762 -8.828 1 98.56 103 LEU A CA 1
ATOM 832 C C . LEU A 1 103 ? -2.848 4.254 -9.844 1 98.56 103 LEU A C 1
ATOM 834 O O . LEU A 1 103 ? -3.625 3.344 -9.547 1 98.56 103 LEU A O 1
ATOM 838 N N . CYS A 1 104 ? -2.902 4.867 -10.984 1 98.31 104 CYS A N 1
ATOM 839 C CA . CYS A 1 104 ? -3.771 4.438 -12.078 1 98.31 104 CYS A CA 1
ATOM 840 C C . CYS A 1 104 ? -5.238 4.516 -11.664 1 98.31 104 CYS A C 1
ATOM 842 O O . CYS A 1 104 ? -6.023 3.625 -11.992 1 98.31 104 CYS A O 1
ATOM 844 N N . ILE A 1 105 ? -5.609 5.461 -10.875 1 98.88 105 ILE A N 1
ATOM 845 C CA . ILE A 1 105 ? -6.988 5.77 -10.508 1 98.88 105 ILE A CA 1
ATOM 846 C C . ILE A 1 105 ? -7.516 6.91 -11.375 1 98.88 105 ILE A C 1
ATOM 848 O O . ILE A 1 105 ? -6.801 7.875 -11.641 1 98.88 105 ILE A O 1
ATOM 852 N N . PRO A 1 106 ? -8.75 6.824 -11.797 1 98.69 106 PRO A N 1
ATOM 853 C CA . PRO A 1 106 ? -9.297 7.895 -12.633 1 98.69 106 PRO A CA 1
ATOM 854 C C . PRO A 1 106 ? -9.352 9.242 -11.914 1 98.69 106 PRO A C 1
ATOM 856 O O . PRO A 1 106 ? -9.633 9.289 -10.711 1 98.69 106 PRO A O 1
ATOM 859 N N . GLU A 1 107 ? -9.102 10.227 -12.672 1 98.5 107 GLU A N 1
ATOM 860 C CA . GLU A 1 107 ? -9.148 11.586 -12.133 1 98.5 107 GLU A CA 1
ATOM 861 C C . GLU A 1 107 ? -10.555 11.93 -11.641 1 98.5 107 GLU A C 1
ATOM 863 O O . GLU A 1 107 ? -11.547 11.539 -12.258 1 98.5 107 GLU A O 1
ATOM 868 N N . ILE A 1 108 ? -10.617 12.664 -10.57 1 98.06 108 ILE A N 1
ATOM 869 C CA . ILE A 1 108 ? -11.875 13.227 -10.094 1 98.06 108 ILE A CA 1
ATOM 870 C C . ILE A 1 108 ? -11.992 14.68 -10.547 1 98.06 108 ILE A C 1
ATOM 872 O O . ILE A 1 108 ? -10.984 15.383 -10.688 1 98.06 108 ILE A O 1
ATOM 876 N N . ASP A 1 109 ? -13.227 15.078 -10.844 1 98.12 109 ASP A N 1
ATOM 877 C CA . ASP A 1 109 ? -13.453 16.5 -11.062 1 98.12 109 ASP A CA 1
ATOM 878 C C . ASP A 1 109 ? -13.219 17.297 -9.781 1 98.12 109 ASP A C 1
ATOM 880 O O . ASP A 1 109 ? -13.992 17.203 -8.828 1 98.12 109 ASP A O 1
ATOM 884 N N . GLU A 1 110 ? -12.219 18.094 -9.789 1 98.19 110 GLU A N 1
ATOM 885 C CA . GLU A 1 110 ? -11.797 18.828 -8.594 1 98.19 110 GLU A CA 1
ATOM 886 C C . GLU A 1 110 ? -12.906 19.734 -8.094 1 98.19 110 GLU A C 1
ATOM 888 O O . GLU A 1 110 ? -13.125 19.859 -6.883 1 98.19 110 GLU A O 1
ATOM 893 N N . GLN A 1 111 ? -13.547 20.438 -8.984 1 97.12 111 GLN A N 1
ATOM 894 C CA . GLN A 1 111 ? -14.625 21.344 -8.602 1 97.12 111 GLN A CA 1
ATOM 895 C C . GLN A 1 111 ? -15.797 20.578 -7.988 1 97.12 111 GLN A C 1
ATOM 897 O O . GLN A 1 111 ? -16.391 21.031 -7.012 1 97.12 111 GLN A O 1
ATOM 902 N N . TYR A 1 112 ? -16.125 19.453 -8.602 1 97.69 112 TYR A N 1
ATOM 903 C CA . TYR A 1 112 ? -17.188 18.625 -8.055 1 97.69 112 TYR A CA 1
ATOM 904 C C . TYR A 1 112 ? -16.844 18.156 -6.641 1 97.69 112 TYR A C 1
ATOM 906 O O . TYR A 1 112 ? -17.688 18.203 -5.742 1 97.69 112 TYR A O 1
ATOM 914 N N . ALA A 1 113 ? -15.633 17.688 -6.48 1 98.19 113 ALA A N 1
ATOM 915 C CA . ALA A 1 113 ? -15.188 17.234 -5.168 1 98.19 113 ALA A CA 1
ATOM 916 C C . ALA A 1 113 ? -15.266 18.359 -4.137 1 98.19 113 ALA A C 1
ATOM 918 O O . ALA A 1 113 ? -15.695 18.141 -3.002 1 98.19 113 ALA A O 1
ATOM 919 N N . LEU A 1 114 ? -14.812 19.531 -4.547 1 97.94 114 LEU A N 1
ATOM 920 C CA . LEU A 1 114 ? -14.852 20.672 -3.648 1 97.94 114 LEU A CA 1
ATOM 921 C C . LEU A 1 114 ? -16.281 21.016 -3.262 1 97.94 114 LEU A C 1
ATOM 923 O O . LEU A 1 114 ? -16.562 21.297 -2.096 1 97.94 114 LEU A O 1
ATOM 927 N N . GLU A 1 115 ? -17.172 21.016 -4.227 1 97.19 115 GLU A N 1
ATOM 928 C CA . GLU A 1 115 ? -18.578 21.328 -3.939 1 97.19 115 GLU A CA 1
ATOM 929 C C . GLU A 1 115 ? -19.188 20.281 -3.012 1 97.19 115 GLU A C 1
ATOM 931 O O . GLU A 1 115 ? -19.953 20.609 -2.109 1 97.19 115 GLU A O 1
ATOM 936 N N . ALA A 1 116 ? -18.906 19.016 -3.273 1 98.25 116 ALA A N 1
ATOM 937 C CA . ALA A 1 116 ? -19.375 17.938 -2.396 1 98.25 116 ALA A CA 1
ATOM 938 C C . ALA A 1 116 ? -18.875 18.156 -0.967 1 98.25 116 ALA A C 1
ATOM 940 O O . ALA A 1 116 ? -19.641 17.984 -0.01 1 98.25 116 ALA A O 1
ATOM 941 N N . LEU A 1 117 ? -17.625 18.531 -0.871 1 98.62 117 LEU A N 1
ATOM 942 C CA . LEU A 1 117 ? -17.047 18.781 0.442 1 98.62 117 LEU A CA 1
ATOM 943 C C . LEU A 1 117 ? -17.75 19.938 1.136 1 98.62 117 LEU A C 1
ATOM 945 O O . LEU A 1 117 ? -18.078 19.844 2.32 1 98.62 117 LEU A O 1
ATOM 949 N N . LYS A 1 118 ? -17.938 21.016 0.421 1 97.88 118 LYS A N 1
ATOM 950 C CA . LYS A 1 118 ? -18.625 22.172 0.989 1 97.88 118 LYS A CA 1
ATOM 951 C C . LYS A 1 118 ? -20 21.797 1.534 1 97.88 118 LYS A C 1
ATOM 953 O O . LYS A 1 118 ? -20.359 22.203 2.639 1 97.88 118 LYS A O 1
ATOM 958 N N . GLN A 1 119 ? -20.719 21.031 0.765 1 97.88 119 GLN A N 1
ATOM 959 C CA . GLN A 1 119 ? -22.047 20.625 1.187 1 97.88 119 GLN A CA 1
ATOM 960 C C . GLN A 1 119 ? -21.984 19.734 2.424 1 97.88 119 GLN A C 1
ATOM 962 O O . GLN A 1 119 ? -22.781 19.891 3.355 1 97.88 119 GLN A O 1
ATOM 967 N N . LEU A 1 120 ? -21.062 18.812 2.428 1 98.69 120 LEU A N 1
ATOM 968 C CA . LEU A 1 120 ? -20.906 17.906 3.561 1 98.69 120 LEU A CA 1
ATOM 969 C C . LEU A 1 120 ? -20.594 18.672 4.836 1 98.69 120 LEU A C 1
ATOM 971 O O . LEU A 1 120 ? -21.203 18.438 5.879 1 98.69 120 LEU A O 1
ATOM 975 N N . VAL A 1 121 ? -19.625 19.562 4.777 1 98.5 121 VAL A N 1
ATOM 976 C CA . VAL A 1 121 ? -19.219 20.359 5.938 1 98.5 121 VAL A CA 1
ATOM 977 C C . VAL A 1 121 ? -20.375 21.234 6.395 1 98.5 121 VAL A C 1
ATOM 979 O O . VAL A 1 121 ? -20.594 21.422 7.598 1 98.5 121 VAL A O 1
ATOM 982 N N . SER A 1 122 ? -21.125 21.781 5.41 1 97.25 122 SER A N 1
ATOM 983 C CA . SER A 1 122 ? -22.281 22.609 5.758 1 97.25 122 SER A CA 1
ATOM 984 C C . SER A 1 122 ? -23.328 21.812 6.508 1 97.25 122 SER A C 1
ATOM 986 O O . SER A 1 122 ? -23.906 22.281 7.488 1 97.25 122 SER A O 1
ATOM 988 N N . ILE A 1 123 ? -23.562 20.594 6.09 1 97.75 123 ILE A N 1
ATOM 989 C CA . ILE A 1 123 ? -24.547 19.719 6.703 1 97.75 123 ILE A CA 1
ATOM 990 C C . ILE A 1 123 ? -24.125 19.375 8.125 1 97.75 123 ILE A C 1
ATOM 992 O O . ILE A 1 123 ? -24.953 19.375 9.047 1 97.75 123 ILE A O 1
ATOM 996 N N . ASP A 1 124 ? -22.859 19.156 8.32 1 98.25 124 ASP A N 1
ATOM 997 C CA . ASP A 1 124 ? -22.344 18.766 9.625 1 98.25 124 ASP A CA 1
ATOM 998 C C . ASP A 1 124 ? -21.609 19.938 10.289 1 98.25 124 ASP A C 1
ATOM 1000 O O . ASP A 1 124 ? -20.625 19.734 11 1 98.25 124 ASP A O 1
ATOM 1004 N N . ARG A 1 125 ? -22.016 21.078 10.031 1 97.12 125 ARG A N 1
ATOM 1005 C CA . ARG A 1 125 ? -21.328 22.297 10.461 1 97.12 125 ARG A CA 1
ATOM 1006 C C . ARG A 1 125 ? -21.141 22.328 11.977 1 97.12 125 ARG A C 1
ATOM 1008 O O . ARG A 1 125 ? -20.125 22.797 12.477 1 97.12 125 ARG A O 1
ATOM 1015 N N . GLU A 1 126 ? -22.094 21.797 12.711 1 95.81 126 GLU A N 1
ATOM 1016 C CA . GLU A 1 126 ? -22.078 21.844 14.164 1 95.81 126 GLU A CA 1
ATOM 1017 C C . GLU A 1 126 ? -20.969 20.969 14.734 1 95.81 126 GLU A C 1
ATOM 1019 O O . GLU A 1 126 ? -20.625 21.094 15.914 1 95.81 126 GLU A O 1
ATOM 1024 N N . TRP A 1 127 ? -20.422 20.172 13.914 1 97.44 127 TRP A N 1
ATOM 1025 C CA . TRP A 1 127 ? -19.359 19.281 14.359 1 97.44 127 TRP A CA 1
ATOM 1026 C C . TRP A 1 127 ? -18 19.984 14.328 1 97.44 127 TRP A C 1
ATOM 1028 O O . TRP A 1 127 ? -17 19.453 14.82 1 97.44 127 TRP A O 1
ATOM 1038 N N . ILE A 1 128 ? -17.891 21.172 13.695 1 97.06 128 ILE A N 1
ATOM 1039 C CA . ILE A 1 128 ? -16.641 21.922 13.758 1 97.06 128 ILE A CA 1
ATOM 1040 C C . ILE A 1 128 ? -16.438 22.469 15.172 1 97.06 128 ILE A C 1
ATOM 1042 O O . ILE A 1 128 ? -17.188 23.344 15.617 1 97.06 128 ILE A O 1
ATOM 1046 N N . PRO A 1 129 ? -15.469 21.953 15.82 1 94.44 129 PRO A N 1
ATOM 1047 C CA . PRO A 1 129 ? -15.266 22.453 17.188 1 94.44 129 PRO A CA 1
ATOM 1048 C C . PRO A 1 129 ? -14.82 23.906 17.219 1 94.44 129 PRO A C 1
ATOM 1050 O O . PRO A 1 129 ? -14.156 24.375 16.297 1 94.44 129 PRO A O 1
ATOM 1053 N N . SER A 1 130 ? -15.102 24.562 18.312 1 90.69 130 SER A N 1
ATOM 1054 C CA . SER A 1 130 ? -14.82 25.984 18.391 1 90.69 130 SER A CA 1
ATOM 1055 C C . SER A 1 130 ? -13.758 26.281 19.438 1 90.69 130 SER A C 1
ATOM 1057 O O . SER A 1 130 ? -13.227 27.406 19.5 1 90.69 130 SER A O 1
ATOM 1059 N N . ALA A 1 131 ? -13.406 25.281 20.266 1 89.06 131 ALA A N 1
ATOM 1060 C CA . ALA A 1 131 ? -12.375 25.5 21.281 1 89.06 131 ALA A CA 1
ATOM 1061 C C . ALA A 1 131 ? -11.023 25.797 20.625 1 89.06 131 ALA A C 1
ATOM 1063 O O . ALA A 1 131 ? -10.75 25.344 19.516 1 89.06 131 ALA A O 1
ATOM 1064 N N . PRO A 1 132 ? -10.195 26.594 21.375 1 85.5 132 PRO A N 1
ATOM 1065 C CA . PRO A 1 132 ? -8.867 26.891 20.828 1 85.5 132 PRO A CA 1
ATOM 1066 C C . PRO A 1 132 ? -8.07 25.625 20.484 1 85.5 132 PRO A C 1
ATOM 1068 O O . PRO A 1 132 ? -8.055 24.672 21.266 1 85.5 132 PRO A O 1
ATOM 1071 N N . GLY A 1 133 ? -7.488 25.625 19.297 1 86.25 133 GLY A N 1
ATOM 1072 C CA . GLY A 1 133 ? -6.609 24.547 18.891 1 86.25 133 GLY A CA 1
ATOM 1073 C C . GLY A 1 133 ? -7.352 23.375 18.266 1 86.25 133 GLY A C 1
ATOM 1074 O O . GLY A 1 133 ? -6.73 22.422 17.812 1 86.25 133 GLY A O 1
ATOM 1075 N N . THR A 1 134 ? -8.672 23.422 18.312 1 91.75 134 THR A N 1
ATOM 1076 C CA . THR A 1 134 ? -9.461 22.328 17.75 1 91.75 134 THR A CA 1
ATOM 1077 C C . THR A 1 134 ? -9.875 22.641 16.312 1 91.75 134 THR A C 1
ATOM 1079 O O . THR A 1 134 ? -9.781 23.797 15.875 1 91.75 134 THR A O 1
ATOM 1082 N N . SER A 1 135 ? -10.211 21.656 15.539 1 95.06 135 SER A N 1
ATOM 1083 C CA . SER A 1 135 ? -10.648 21.781 14.148 1 95.06 135 SER A CA 1
ATOM 1084 C C . SER A 1 135 ? -11.477 20.578 13.727 1 95.06 135 SER A C 1
ATOM 1086 O O . SER A 1 135 ? -11.695 19.656 14.516 1 95.06 135 SER A O 1
ATOM 1088 N N . LEU A 1 136 ? -12.039 20.656 12.578 1 97.25 136 LEU A N 1
ATOM 1089 C CA . LEU A 1 136 ? -12.641 19.5 11.938 1 97.25 136 LEU A CA 1
ATOM 1090 C C . LEU A 1 136 ? -11.711 18.922 10.875 1 97.25 136 LEU A C 1
ATOM 1092 O O . LEU A 1 136 ? -11.492 19.531 9.828 1 97.25 136 LEU A O 1
ATOM 1096 N N . TYR A 1 137 ? -11.148 17.812 11.227 1 97.62 137 TYR A N 1
ATOM 1097 C CA . TYR A 1 137 ? -10.32 17.109 10.258 1 97.62 137 TYR A CA 1
ATOM 1098 C C . TYR A 1 137 ? -11.164 16.469 9.18 1 97.62 137 TYR A C 1
ATOM 1100 O O . TYR A 1 137 ? -12.219 15.883 9.469 1 97.62 137 TYR A O 1
ATOM 1108 N N . ILE A 1 138 ? -10.742 16.578 7.941 1 98.75 138 ILE A N 1
ATOM 1109 C CA . ILE A 1 138 ? -11.453 16.078 6.773 1 98.75 138 ILE A CA 1
ATOM 1110 C C . ILE A 1 138 ? -10.57 15.094 6.008 1 98.75 138 ILE A C 1
ATOM 1112 O O . ILE A 1 138 ? -9.406 15.391 5.719 1 98.75 138 ILE A O 1
ATOM 1116 N N . ARG A 1 139 ? -11.094 13.914 5.691 1 98.81 139 ARG A N 1
ATOM 1117 C CA . ARG A 1 139 ? -10.344 12.844 5.047 1 98.81 139 ARG A CA 1
ATOM 1118 C C . ARG A 1 139 ? -11.047 12.383 3.771 1 98.81 139 ARG A C 1
ATOM 1120 O O . ARG A 1 139 ? -11.805 11.414 3.793 1 98.81 139 ARG A O 1
ATOM 1127 N N . PRO A 1 140 ? -10.773 13.062 2.615 1 98.94 140 PRO A N 1
ATOM 1128 C CA . PRO A 1 140 ? -11.125 12.438 1.336 1 98.94 140 PRO A CA 1
ATOM 1129 C C . PRO A 1 140 ? -10.25 11.234 1.005 1 98.94 140 PRO A C 1
ATOM 1131 O O . PRO A 1 140 ? -9.039 11.273 1.235 1 98.94 140 PRO A O 1
ATOM 1134 N N . PHE A 1 141 ? -10.859 10.172 0.477 1 98.94 141 PHE A N 1
ATOM 1135 C CA . PHE A 1 141 ? -10.039 9.039 0.066 1 98.94 141 PHE A CA 1
ATOM 1136 C C . PHE A 1 141 ? -10.734 8.234 -1.027 1 98.94 141 PHE A C 1
ATOM 1138 O O . PHE A 1 141 ? -11.945 8.344 -1.213 1 98.94 141 PHE A O 1
ATOM 1145 N N . ILE A 1 142 ? -9.953 7.555 -1.833 1 98.94 142 ILE A N 1
ATOM 1146 C CA . ILE A 1 142 ? -10.43 6.672 -2.893 1 98.94 142 ILE A CA 1
ATOM 1147 C C . ILE A 1 142 ? -9.914 5.254 -2.654 1 98.94 142 ILE A C 1
ATOM 1149 O O . ILE A 1 142 ? -8.75 5.062 -2.293 1 98.94 142 ILE A O 1
ATOM 1153 N N . ILE A 1 143 ? -10.758 4.258 -2.84 1 98.94 143 ILE A N 1
ATOM 1154 C CA . ILE A 1 143 ? -10.359 2.859 -2.709 1 98.94 143 ILE A CA 1
ATOM 1155 C C . ILE A 1 143 ? -10.844 2.068 -3.92 1 98.94 143 ILE A C 1
ATOM 1157 O O . ILE A 1 143 ? -11.898 2.367 -4.484 1 98.94 143 ILE A O 1
ATOM 1161 N N . ALA A 1 144 ? -10.078 1.077 -4.352 1 98.88 144 ALA A N 1
ATOM 1162 C CA . ALA A 1 144 ? -10.461 0.14 -5.402 1 98.88 144 ALA A CA 1
ATOM 1163 C C . ALA A 1 144 ? -11.445 -0.9 -4.883 1 98.88 144 ALA A C 1
ATOM 1165 O O . ALA A 1 144 ? -11.141 -1.644 -3.947 1 98.88 144 ALA A O 1
ATOM 1166 N N . THR A 1 145 ? -12.609 -1.022 -5.543 1 98.75 145 THR A N 1
ATOM 1167 C CA . THR A 1 145 ? -13.664 -1.828 -4.934 1 98.75 145 THR A CA 1
ATOM 1168 C C . THR A 1 145 ? -14.023 -3.014 -5.828 1 98.75 145 THR A C 1
ATOM 1170 O O . THR A 1 145 ? -14.883 -3.826 -5.477 1 98.75 145 THR A O 1
ATOM 1173 N N . GLU A 1 146 ? -13.383 -3.158 -6.988 1 98.56 146 GLU A N 1
ATOM 1174 C CA . GLU A 1 146 ? -13.688 -4.273 -7.879 1 98.56 146 GLU A CA 1
ATOM 1175 C C . GLU A 1 146 ? -13.414 -5.613 -7.199 1 98.56 146 GLU A C 1
ATOM 1177 O O . GLU A 1 146 ? -12.336 -5.828 -6.648 1 98.56 146 GLU A O 1
ATOM 1182 N N . PRO A 1 147 ? -14.391 -6.508 -7.137 1 98.31 147 PRO A N 1
ATOM 1183 C CA . PRO A 1 147 ? -14.125 -7.863 -6.652 1 98.31 147 PRO A CA 1
ATOM 1184 C C . PRO A 1 147 ? -13.367 -8.719 -7.668 1 98.31 147 PRO A C 1
ATOM 1186 O O . PRO A 1 147 ? -13.977 -9.273 -8.586 1 98.31 147 PRO A O 1
ATOM 1189 N N . ASN A 1 148 ? -12.117 -8.812 -7.508 1 97.12 148 ASN A N 1
ATOM 1190 C CA . ASN A 1 148 ? -11.273 -9.539 -8.445 1 97.12 148 ASN A CA 1
ATOM 1191 C C . ASN A 1 148 ? -9.898 -9.836 -7.852 1 97.12 148 ASN A C 1
ATOM 1193 O O . ASN A 1 148 ? -9.328 -8.992 -7.156 1 97.12 148 ASN A O 1
ATOM 1197 N N . LEU A 1 149 ? -9.352 -11.039 -8.133 1 96.62 149 LEU A N 1
ATOM 1198 C CA . LEU A 1 149 ? -8.039 -11.383 -7.594 1 96.62 149 LEU A CA 1
ATOM 1199 C C . LEU A 1 149 ? -6.961 -11.234 -8.664 1 96.62 149 LEU A C 1
ATOM 1201 O O . LEU A 1 149 ? -5.785 -11.5 -8.406 1 96.62 149 LEU A O 1
ATOM 1205 N N . GLY A 1 150 ? -7.312 -10.836 -9.867 1 93.69 150 GLY A N 1
ATOM 1206 C CA . GLY A 1 150 ? -6.328 -10.523 -10.891 1 93.69 150 GLY A CA 1
ATOM 1207 C C . GLY A 1 150 ? -5.676 -9.164 -10.695 1 93.69 150 GLY A C 1
ATOM 1208 O O . GLY A 1 150 ? -6.328 -8.211 -10.266 1 93.69 150 GLY A O 1
ATOM 1209 N N . VAL A 1 151 ? -4.414 -9.086 -11.109 1 93.31 151 VAL A N 1
ATOM 1210 C CA . VAL A 1 151 ? -3.674 -7.848 -10.906 1 93.31 151 VAL A CA 1
ATOM 1211 C C . VAL A 1 151 ? -3.881 -6.922 -12.102 1 93.31 151 VAL A C 1
ATOM 1213 O O . VAL A 1 151 ? -3.385 -7.195 -13.203 1 93.31 151 VAL A O 1
ATOM 1216 N N . HIS A 1 152 ? -4.52 -5.918 -11.984 1 94.75 152 HIS A N 1
ATOM 1217 C CA . HIS A 1 152 ? -4.762 -4.832 -12.93 1 94.75 152 HIS A CA 1
ATOM 1218 C C . HIS A 1 152 ? -5.41 -3.637 -12.242 1 94.75 152 HIS A C 1
ATOM 1220 O O . HIS A 1 152 ? -5.914 -3.76 -11.117 1 94.75 152 HIS A O 1
ATOM 1226 N N . PRO A 1 153 ? -5.293 -2.453 -12.852 1 97.25 153 PRO A N 1
ATOM 1227 C CA . PRO A 1 153 ? -6.07 -1.357 -12.266 1 97.25 153 PRO A CA 1
ATOM 1228 C C . PRO A 1 153 ? -7.559 -1.688 -12.148 1 97.25 153 PRO A C 1
ATOM 1230 O O . PRO A 1 153 ? -8.141 -2.27 -13.062 1 97.25 153 PRO A O 1
ATOM 1233 N N . SER A 1 154 ? -8.125 -1.327 -11.039 1 98.5 154 SER A N 1
ATOM 1234 C CA . SER A 1 154 ? -9.523 -1.637 -10.758 1 98.5 154 SER A CA 1
ATOM 1235 C C . SER A 1 154 ? -10.453 -0.984 -11.773 1 98.5 154 SER A C 1
ATOM 1237 O O . SER A 1 154 ? -10.164 0.103 -12.281 1 98.5 154 SER A O 1
ATOM 1239 N N . LYS A 1 155 ? -11.562 -1.635 -11.977 1 98.44 155 LYS A N 1
ATOM 1240 C CA . LYS A 1 155 ? -12.602 -1.087 -12.852 1 98.44 155 LYS A CA 1
ATOM 1241 C C . LYS A 1 155 ? -13.664 -0.345 -12.039 1 98.44 155 LYS A C 1
ATOM 1243 O O . LYS A 1 155 ? -14.5 0.359 -12.602 1 98.44 155 LYS A O 1
ATOM 1248 N N . ASN A 1 156 ? -13.648 -0.524 -10.766 1 98.75 156 ASN A N 1
ATOM 1249 C CA . ASN A 1 156 ? -14.57 0.123 -9.836 1 98.75 156 ASN A CA 1
ATOM 1250 C C . ASN A 1 156 ? -13.82 0.789 -8.68 1 98.75 156 ASN A C 1
ATOM 1252 O O . ASN A 1 156 ? -12.867 0.22 -8.141 1 98.75 156 ASN A O 1
ATOM 1256 N N . TYR A 1 157 ? -14.266 2.014 -8.336 1 98.88 157 TYR A N 1
ATOM 1257 C CA . TYR A 1 157 ? -13.719 2.758 -7.207 1 98.88 157 TYR A CA 1
ATOM 1258 C C . TYR A 1 157 ? -14.828 3.449 -6.426 1 98.88 157 TYR A C 1
ATOM 1260 O O . TYR A 1 157 ? -15.953 3.578 -6.91 1 98.88 157 TYR A O 1
ATOM 1268 N N . GLN A 1 158 ? -14.492 3.811 -5.207 1 98.94 158 GLN A N 1
ATOM 1269 C CA . GLN A 1 158 ? -15.305 4.738 -4.43 1 98.94 158 GLN A CA 1
ATOM 1270 C C . GLN A 1 158 ? -14.477 5.906 -3.912 1 98.94 158 GLN A C 1
ATOM 1272 O O . GLN A 1 158 ? -13.367 5.711 -3.406 1 98.94 158 GLN A O 1
ATOM 1277 N N . PHE A 1 159 ? -14.938 7.094 -4.18 1 98.94 159 PHE A N 1
ATOM 1278 C CA . PHE A 1 159 ? -14.445 8.305 -3.539 1 98.94 159 PHE A CA 1
ATOM 1279 C C . PHE A 1 159 ? -15.305 8.672 -2.336 1 98.94 159 PHE A C 1
ATOM 1281 O O . PHE A 1 159 ? -16.516 8.859 -2.465 1 98.94 159 PHE A O 1
ATOM 1288 N N . ILE A 1 160 ? -14.641 8.75 -1.154 1 98.94 160 ILE A N 1
ATOM 1289 C CA . ILE A 1 160 ? -15.359 8.953 0.099 1 98.94 160 ILE A CA 1
ATOM 1290 C C . ILE A 1 160 ? -14.742 10.117 0.867 1 98.94 160 ILE A C 1
ATOM 1292 O O . ILE A 1 160 ? -13.523 10.312 0.842 1 98.94 160 ILE A O 1
ATOM 1296 N N . ILE A 1 161 ? -15.57 10.914 1.48 1 98.94 161 ILE A N 1
ATOM 1297 C CA . ILE A 1 161 ? -15.102 11.93 2.414 1 98.94 161 ILE A CA 1
ATOM 1298 C C . ILE A 1 161 ? -15.711 11.688 3.793 1 98.94 161 ILE A C 1
ATOM 1300 O O . ILE A 1 161 ? -16.938 11.633 3.938 1 98.94 161 ILE A O 1
ATOM 1304 N N . ILE A 1 162 ? -14.859 11.516 4.781 1 98.94 162 ILE A N 1
ATOM 1305 C CA . ILE A 1 162 ? -15.305 11.438 6.168 1 98.94 162 ILE A CA 1
ATOM 1306 C C . ILE A 1 162 ? -14.672 12.57 6.977 1 98.94 162 ILE A C 1
ATOM 1308 O O . ILE A 1 162 ? -13.695 13.188 6.539 1 98.94 162 ILE A O 1
ATOM 1312 N N . MET A 1 163 ? -15.281 12.898 8.062 1 98.81 163 MET A N 1
ATOM 1313 C CA . MET A 1 163 ? -14.81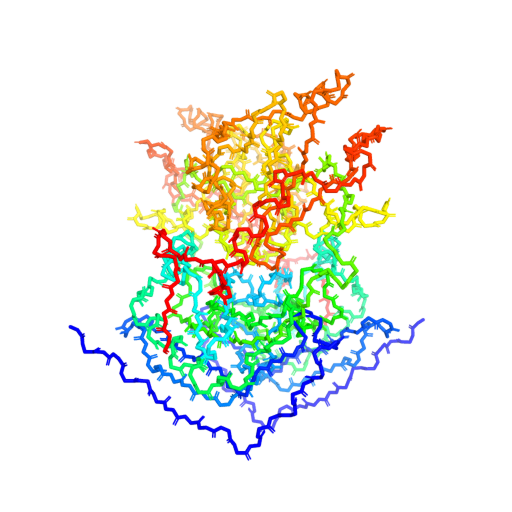2 14.023 8.867 1 98.81 163 MET A CA 1
ATOM 1314 C C . MET A 1 163 ? -14.719 13.641 10.336 1 98.81 163 MET A C 1
ATOM 1316 O O . MET A 1 163 ? -15.547 12.875 10.836 1 98.81 163 MET A O 1
ATOM 1320 N N . SER A 1 164 ? -13.711 14.156 11.016 1 98.12 164 SER A N 1
ATOM 1321 C CA . SER A 1 164 ? -13.398 13.812 12.398 1 98.12 164 SER A CA 1
ATOM 1322 C C . SER A 1 164 ? -13.031 15.055 13.203 1 98.12 164 SER A C 1
ATOM 1324 O O . SER A 1 164 ? -11.984 15.664 12.969 1 98.12 164 SER A O 1
ATOM 1326 N N . PRO A 1 165 ? -13.891 15.43 14.18 1 97.44 165 PRO A N 1
ATOM 1327 C CA . PRO A 1 165 ? -13.438 16.516 15.047 1 97.44 165 PRO A CA 1
ATOM 1328 C C . PRO A 1 165 ? -12.133 16.188 15.766 1 97.44 165 PRO A C 1
ATOM 1330 O O . PRO A 1 165 ? -11.969 15.086 16.281 1 97.44 165 PRO A O 1
ATOM 1333 N N . SER A 1 166 ? -11.25 17.125 15.75 1 93.69 166 SER A N 1
ATOM 1334 C CA . SER A 1 166 ? -9.906 16.875 16.25 1 93.69 166 SER A CA 1
ATOM 1335 C C . SER A 1 166 ? -9.508 17.891 17.312 1 93.69 166 SER A C 1
ATOM 1337 O O . SER A 1 166 ? -9.828 19.078 17.203 1 93.69 166 SER A O 1
ATOM 1339 N N . GLY A 1 167 ? -8.898 17.328 18.328 1 88.38 167 GLY A N 1
ATOM 1340 C CA . GLY A 1 167 ? -8.383 18.188 19.375 1 88.38 167 GLY A CA 1
ATOM 1341 C C . GLY A 1 167 ? -7.043 18.812 19.047 1 88.38 167 GLY A C 1
ATOM 1342 O O . GLY A 1 167 ? -6.547 18.672 17.922 1 88.38 167 GLY A O 1
ATOM 1343 N N . SER A 1 168 ? -6.711 19.578 20.156 1 74.69 168 SER A N 1
ATOM 1344 C CA . SER A 1 168 ? -5.379 20.156 19.984 1 74.69 168 SER A CA 1
ATOM 1345 C C . SER A 1 168 ? -4.305 19.062 19.984 1 74.69 168 SER A C 1
ATOM 1347 O O . SER A 1 168 ? -4.363 18.125 20.766 1 74.69 168 SER A O 1
ATOM 1349 N N . TYR A 1 169 ? -3.604 19.062 18.984 1 61.94 169 TYR A N 1
ATOM 1350 C CA . TYR A 1 169 ? -2.521 18.094 18.906 1 61.94 169 TYR A CA 1
ATOM 1351 C C . TYR A 1 169 ? -1.597 18.203 20.109 1 61.94 169 TYR A C 1
ATOM 1353 O O . TYR A 1 169 ? -1.062 17.203 20.594 1 61.94 169 TYR A O 1
ATOM 1361 N N . TYR A 1 170 ? -1.501 19.484 20.609 1 59.66 170 TYR A N 1
ATOM 1362 C CA . TYR A 1 170 ? -0.606 19.75 21.734 1 59.66 170 TYR A CA 1
ATOM 1363 C C . TYR A 1 170 ? -1.375 20.297 22.922 1 59.66 170 TYR A C 1
ATOM 1365 O O . TYR A 1 170 ? -1.533 21.516 23.047 1 59.66 170 TYR A O 1
ATOM 1373 N N . LYS A 1 171 ? -1.96 19.469 23.766 1 55.38 171 LYS A N 1
ATOM 1374 C CA . LYS A 1 171 ? -2.699 19.922 24.938 1 55.38 171 LYS A CA 1
ATOM 1375 C C . LYS A 1 171 ? -1.865 20.875 25.781 1 55.38 171 LYS A C 1
ATOM 1377 O O . LYS A 1 171 ? -2.371 21.891 26.266 1 55.38 171 LYS A O 1
ATOM 1382 N N . GLU A 1 172 ? -0.665 20.469 26.016 1 56.59 172 GLU A N 1
ATOM 1383 C CA . GLU A 1 172 ? 0.22 21.281 26.859 1 56.59 172 GLU A CA 1
ATOM 1384 C C . GLU A 1 172 ? 1.076 22.219 26 1 56.59 172 GLU A C 1
ATOM 1386 O O . GLU A 1 172 ? 2.074 22.766 26.484 1 56.59 172 GLU A O 1
ATOM 1391 N N . GLY A 1 173 ? 0.65 22.469 24.781 1 63.09 173 GLY A N 1
ATOM 1392 C CA . GLY A 1 173 ? 1.472 23.266 23.891 1 63.09 173 GLY A CA 1
ATOM 1393 C C . GLY A 1 173 ? 2.238 22.422 22.875 1 63.09 173 GLY A C 1
ATOM 1394 O O . GLY A 1 173 ? 2.184 21.188 22.922 1 63.09 173 GLY A O 1
ATOM 1395 N N . ILE A 1 174 ? 2.754 23.172 21.891 1 82.06 174 ILE A N 1
ATOM 1396 C CA . ILE A 1 174 ? 3.568 22.516 20.875 1 82.06 174 ILE A CA 1
ATOM 1397 C C . ILE A 1 174 ? 4.863 22 21.5 1 82.06 174 ILE A C 1
ATOM 1399 O O . ILE A 1 174 ? 5.793 22.781 21.734 1 82.06 174 ILE A O 1
ATOM 1403 N N . ASN A 1 175 ? 4.859 20.797 22 1 85.19 175 ASN A N 1
ATOM 1404 C CA . ASN A 1 175 ? 6.047 20.188 22.578 1 85.19 175 ASN A CA 1
ATOM 1405 C C . ASN A 1 175 ? 6.922 19.516 21.531 1 85.19 175 ASN A C 1
ATOM 1407 O O . ASN A 1 175 ? 6.438 18.703 20.734 1 85.19 175 ASN A O 1
ATOM 1411 N N . PRO A 1 176 ? 8.188 19.922 21.625 1 93.44 176 PRO A N 1
ATOM 1412 C CA . PRO A 1 176 ? 9.086 19.328 20.641 1 93.44 176 PRO A CA 1
ATOM 1413 C C . PRO A 1 176 ? 9.195 17.797 20.766 1 93.44 176 PRO A C 1
ATOM 1415 O O . PRO A 1 176 ? 9.188 17.281 21.891 1 93.44 176 PRO A O 1
ATOM 1418 N N . VAL A 1 177 ? 9.258 17.172 19.641 1 93 177 VAL A N 1
ATOM 1419 C CA . VAL A 1 177 ? 9.328 15.711 19.641 1 93 177 VAL A CA 1
ATOM 1420 C C . VAL A 1 177 ? 10.773 15.266 19.469 1 93 177 VAL A C 1
ATOM 1422 O O . VAL A 1 177 ? 11.648 16.078 19.141 1 93 177 VAL A O 1
ATOM 1425 N N . LYS A 1 178 ? 11.008 14.039 19.812 1 95.94 178 LYS A N 1
ATOM 1426 C CA . LYS A 1 178 ? 12.289 13.375 19.562 1 95.94 178 LYS A CA 1
ATOM 1427 C C . LYS A 1 178 ? 12.203 12.469 18.328 1 95.94 178 LYS A C 1
ATOM 1429 O O . LYS A 1 178 ? 11.273 11.68 18.188 1 95.94 178 LYS A O 1
ATOM 1434 N N . ILE A 1 179 ? 13.156 12.648 17.422 1 96.5 179 ILE A N 1
ATOM 1435 C CA . ILE A 1 179 ? 13.094 11.844 16.219 1 96.5 179 ILE A CA 1
ATOM 1436 C C . ILE A 1 179 ? 14.398 11.055 16.062 1 96.5 179 ILE A C 1
ATOM 1438 O O . ILE A 1 179 ? 15.438 11.461 16.562 1 96.5 179 ILE A O 1
ATOM 1442 N N . MET A 1 180 ? 14.32 9.922 15.406 1 97.31 180 MET A N 1
ATOM 1443 C CA . MET A 1 180 ? 15.453 9.031 15.18 1 97.31 180 MET A CA 1
ATOM 1444 C C . MET A 1 180 ? 15.695 8.828 13.688 1 97.31 180 MET A C 1
ATOM 1446 O O . MET A 1 180 ? 14.758 8.539 12.938 1 97.31 180 MET A O 1
ATOM 1450 N N . VAL A 1 181 ? 16.922 9.008 13.266 1 97.06 181 VAL A N 1
ATOM 1451 C CA . VAL A 1 181 ? 17.281 8.789 11.867 1 97.06 181 VAL A CA 1
ATOM 1452 C C . VAL A 1 181 ? 17.234 7.293 11.555 1 97.06 181 VAL A C 1
ATOM 1454 O O . VAL A 1 181 ? 17.828 6.484 12.273 1 97.06 181 VAL A O 1
ATOM 1457 N N . GLU A 1 182 ? 16.484 6.965 10.523 1 93.38 182 GLU A N 1
ATOM 1458 C CA . GLU A 1 182 ? 16.359 5.566 10.125 1 93.38 182 GLU A CA 1
ATOM 1459 C C . GLU A 1 182 ? 17.656 5.051 9.508 1 93.38 182 GLU A C 1
ATOM 1461 O O . GLU A 1 182 ? 18.25 5.723 8.664 1 93.38 182 GLU A O 1
ATOM 1466 N N . GLU A 1 183 ? 18 3.824 9.781 1 89.5 183 GLU A N 1
ATOM 1467 C CA . GLU A 1 183 ? 19.281 3.291 9.328 1 89.5 183 GLU A CA 1
ATOM 1468 C C . GLU A 1 183 ? 19.094 2.027 8.492 1 89.5 183 GLU A C 1
ATOM 1470 O O . GLU A 1 183 ? 19.984 1.618 7.754 1 89.5 183 GLU A O 1
ATOM 1475 N N . GLN A 1 184 ? 18 1.438 8.594 1 91.44 184 GLN A N 1
ATOM 1476 C CA . GLN A 1 184 ? 17.828 0.111 8 1 91.44 184 GLN A CA 1
ATOM 1477 C C . GLN A 1 184 ? 16.812 0.131 6.871 1 91.44 184 GLN A C 1
ATOM 1479 O O . GLN A 1 184 ? 17 -0.522 5.844 1 91.44 184 GLN A O 1
ATOM 1484 N N . PHE A 1 185 ? 15.773 0.876 7.031 1 94.75 185 PHE A N 1
ATOM 1485 C CA . PHE A 1 185 ? 14.656 0.813 6.102 1 94.75 185 PHE A CA 1
ATOM 1486 C C . PHE A 1 185 ? 14.609 2.055 5.219 1 94.75 185 PHE A C 1
ATOM 1488 O O . PHE A 1 185 ? 15.242 3.064 5.527 1 94.75 185 PHE A O 1
ATOM 1495 N N . VAL A 1 186 ? 13.93 1.884 4.129 1 93.06 186 VAL A N 1
ATOM 1496 C CA . VAL A 1 186 ? 13.75 2.953 3.152 1 93.06 186 VAL A CA 1
ATOM 1497 C C . VAL A 1 186 ? 12.266 3.234 2.963 1 93.06 186 VAL A C 1
ATOM 1499 O O . VAL A 1 186 ? 11.477 2.316 2.713 1 93.06 186 VAL A O 1
ATOM 1502 N N . ARG A 1 187 ? 11.906 4.457 3.045 1 92.62 187 ARG A N 1
ATOM 1503 C CA . ARG A 1 187 ? 10.508 4.836 2.896 1 92.62 187 ARG A CA 1
ATOM 1504 C C . ARG A 1 187 ? 10.094 4.848 1.428 1 92.62 187 ARG A C 1
ATOM 1506 O O . ARG A 1 187 ? 9.039 4.32 1.067 1 92.62 187 ARG A O 1
ATOM 1513 N N . ALA A 1 188 ? 10.891 5.418 0.612 1 92.12 188 ALA A N 1
ATOM 1514 C CA . ALA A 1 188 ? 10.57 5.629 -0.797 1 92.12 188 ALA A CA 1
ATOM 1515 C C . ALA A 1 188 ? 11.836 5.859 -1.62 1 92.12 188 ALA A C 1
ATOM 1517 O O . ALA A 1 188 ? 12.906 6.125 -1.065 1 92.12 188 ALA A O 1
ATOM 1518 N N . VAL A 1 189 ? 11.68 5.723 -2.883 1 93.38 189 VAL A N 1
ATOM 1519 C CA . VAL A 1 189 ? 12.734 6.039 -3.836 1 93.38 189 VAL A CA 1
ATOM 1520 C C . VAL A 1 189 ? 12.141 6.727 -5.062 1 93.38 189 VAL A C 1
ATOM 1522 O O . VAL A 1 189 ? 10.938 6.625 -5.312 1 93.38 189 VAL A O 1
ATOM 1525 N N . LYS A 1 190 ? 13.031 7.484 -5.742 1 93.19 190 LYS A N 1
ATOM 1526 C CA . LYS A 1 190 ? 12.578 8.039 -7.012 1 93.19 190 LYS A CA 1
ATOM 1527 C C . LYS A 1 190 ? 12.07 6.945 -7.945 1 93.19 190 LYS A C 1
ATOM 1529 O O . LYS A 1 190 ? 12.711 5.902 -8.094 1 93.19 190 LYS A O 1
ATOM 1534 N N . GLY A 1 191 ? 10.938 7.172 -8.539 1 94 191 GLY A N 1
ATOM 1535 C CA . GLY A 1 191 ? 10.305 6.16 -9.375 1 94 191 GLY A CA 1
ATOM 1536 C C . GLY A 1 191 ? 9.281 5.328 -8.633 1 94 191 GLY A C 1
ATOM 1537 O O . GLY A 1 191 ? 8.469 4.633 -9.258 1 94 191 GLY A O 1
ATOM 1538 N N . GLY A 1 192 ? 9.367 5.34 -7.316 1 95.25 192 GLY A N 1
ATOM 1539 C CA . GLY A 1 192 ? 8.344 4.688 -6.508 1 95.25 192 GLY A CA 1
ATOM 1540 C C . GLY A 1 192 ? 7.102 5.535 -6.316 1 95.25 192 GLY A C 1
ATOM 1541 O O . GLY A 1 192 ? 6.688 6.254 -7.23 1 95.25 192 GLY A O 1
ATOM 1542 N N . THR A 1 193 ? 6.496 5.398 -5.102 1 96.56 193 THR A N 1
ATOM 1543 C CA . THR A 1 193 ? 5.234 6.102 -4.875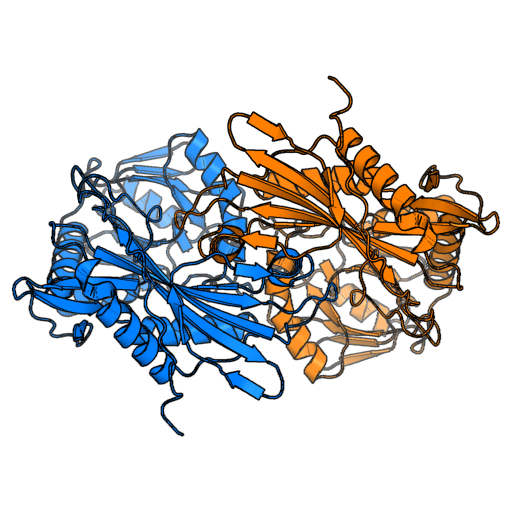 1 96.56 193 THR A CA 1
ATOM 1544 C C . THR A 1 193 ? 5.418 7.215 -3.852 1 96.56 193 THR A C 1
ATOM 1546 O O . THR A 1 193 ? 4.441 7.699 -3.271 1 96.56 193 THR A O 1
ATOM 1549 N N . GLY A 1 194 ? 6.562 7.637 -3.617 1 95.62 194 GLY A N 1
ATOM 1550 C CA . GLY A 1 194 ? 6.863 8.578 -2.551 1 95.62 194 GLY A CA 1
ATOM 1551 C C . GLY A 1 194 ? 6.125 9.898 -2.693 1 95.62 194 GLY A C 1
ATOM 1552 O O . GLY A 1 194 ? 5.828 10.562 -1.698 1 95.62 194 GLY A O 1
ATOM 1553 N N . GLU A 1 195 ? 5.793 10.273 -3.865 1 96.19 195 GLU A N 1
ATOM 1554 C CA . GLU A 1 195 ? 5.156 11.57 -4.09 1 96.19 195 GLU A CA 1
ATOM 1555 C C . GLU A 1 195 ? 3.637 11.445 -4.055 1 96.19 195 GLU A C 1
ATOM 1557 O O . GLU A 1 195 ? 2.926 12.453 -4.129 1 96.19 195 GLU A O 1
ATOM 1562 N N . ALA A 1 196 ? 3.188 10.25 -4.094 1 97.56 196 ALA A N 1
ATOM 1563 C CA . ALA A 1 196 ? 1.751 10.008 -4.016 1 97.56 196 ALA A CA 1
ATOM 1564 C C . ALA A 1 196 ? 1.31 9.781 -2.572 1 97.56 196 ALA A C 1
ATOM 1566 O O . ALA A 1 196 ? 2.012 9.133 -1.795 1 97.56 196 ALA A O 1
ATOM 1567 N N . LYS A 1 197 ? 0.22 10.391 -2.182 1 98.06 197 LYS A N 1
ATOM 1568 C CA . LYS A 1 197 ? -0.329 10.164 -0.847 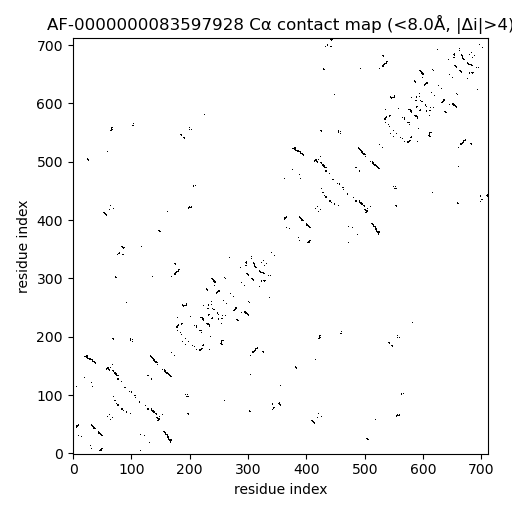1 98.06 197 LYS A CA 1
ATOM 1569 C C . LYS A 1 197 ? -1.187 8.906 -0.807 1 98.06 197 LYS A C 1
ATOM 1571 O O . LYS A 1 197 ? -2.416 8.984 -0.765 1 98.06 197 LYS A O 1
ATOM 1576 N N . THR A 1 198 ? -0.537 7.762 -0.702 1 98.19 198 THR A N 1
ATOM 1577 C CA . THR A 1 198 ? -1.167 6.449 -0.836 1 98.19 198 THR A CA 1
ATOM 1578 C C . THR A 1 198 ? -0.882 5.586 0.388 1 98.19 198 THR A C 1
ATOM 1580 O O . THR A 1 198 ? 0.126 5.781 1.071 1 98.19 198 THR A O 1
ATOM 1583 N N . GLY A 1 199 ? -1.814 4.652 0.676 1 97.5 199 GLY A N 1
ATOM 1584 C CA . GLY A 1 199 ? -1.712 3.812 1.858 1 97.5 199 GLY A CA 1
ATOM 1585 C C . GLY A 1 199 ? -0.429 3.004 1.907 1 97.5 199 GLY A C 1
ATOM 1586 O O . GLY A 1 199 ? 0.14 2.799 2.98 1 97.5 199 GLY A O 1
ATOM 1587 N N . GLY A 1 200 ? 0.035 2.551 0.793 1 97 200 GLY A N 1
ATOM 1588 C CA . GLY A 1 200 ? 1.219 1.709 0.73 1 97 200 GLY A CA 1
ATOM 1589 C C . GLY A 1 200 ? 2.453 2.369 1.316 1 97 200 GLY A C 1
ATOM 1590 O O . GLY A 1 200 ? 3.291 1.699 1.924 1 97 200 GLY A O 1
ATOM 1591 N N . ASN A 1 201 ? 2.602 3.689 1.199 1 96.5 201 ASN A N 1
ATOM 1592 C CA . ASN A 1 201 ? 3.742 4.414 1.752 1 96.5 201 ASN A CA 1
ATOM 1593 C C . ASN A 1 201 ? 3.74 4.379 3.277 1 96.5 201 ASN A C 1
ATOM 1595 O O . ASN A 1 201 ? 4.801 4.328 3.902 1 96.5 201 ASN A O 1
ATOM 1599 N N . TYR A 1 202 ? 2.576 4.438 3.797 1 96.44 202 TYR A N 1
ATOM 1600 C CA . TYR A 1 202 ? 2.451 4.465 5.25 1 96.44 202 TYR A CA 1
ATOM 1601 C C . TYR A 1 202 ? 2.662 3.076 5.84 1 96.44 202 TYR A C 1
ATOM 1603 O O . TYR A 1 202 ? 3.324 2.928 6.871 1 96.44 202 TYR A O 1
ATOM 1611 N N . ALA A 1 203 ? 2.121 2.094 5.16 1 97.06 203 ALA A N 1
ATOM 1612 C CA . ALA A 1 203 ? 2.348 0.722 5.609 1 97.06 203 ALA A CA 1
ATOM 1613 C C . ALA A 1 203 ? 3.838 0.401 5.66 1 97.06 203 ALA A C 1
ATOM 1615 O O . ALA A 1 203 ? 4.316 -0.217 6.613 1 97.06 203 ALA A O 1
ATOM 1616 N N . SER A 1 204 ? 4.57 0.814 4.656 1 95.81 204 SER A N 1
ATOM 1617 C CA . SER A 1 204 ? 5.984 0.483 4.527 1 95.81 204 SER A CA 1
ATOM 1618 C C . SER A 1 204 ? 6.816 1.196 5.586 1 95.81 204 SER A C 1
ATOM 1620 O O . SER A 1 204 ? 7.938 0.779 5.887 1 95.81 204 SER A O 1
ATOM 1622 N N . ALA A 1 205 ? 6.293 2.229 6.18 1 96.19 205 ALA A N 1
ATOM 1623 C CA . ALA A 1 205 ? 7.059 3.043 7.121 1 96.19 205 ALA A CA 1
ATOM 1624 C C . ALA A 1 205 ? 6.84 2.57 8.555 1 96.19 205 ALA A C 1
ATOM 1626 O O . ALA A 1 205 ? 7.566 2.979 9.469 1 96.19 205 ALA A O 1
ATOM 1627 N N . LEU A 1 206 ? 5.871 1.701 8.75 1 97.12 206 LEU A N 1
ATOM 1628 C CA . LEU A 1 206 ? 5.445 1.338 10.094 1 97.12 206 LEU A CA 1
ATOM 1629 C C . LEU A 1 206 ? 6.578 0.657 10.859 1 97.12 206 LEU A C 1
ATOM 1631 O O . LEU A 1 206 ? 6.754 0.891 12.055 1 97.12 206 LEU A O 1
ATOM 1635 N N . LYS A 1 207 ? 7.34 -0.219 10.211 1 97.12 207 LYS A N 1
ATOM 1636 C CA . LYS A 1 207 ? 8.391 -0.963 10.898 1 97.12 207 LYS A CA 1
ATOM 1637 C C . LYS A 1 207 ? 9.461 -0.025 11.445 1 97.12 207 LYS A C 1
ATOM 1639 O O . LYS A 1 207 ? 9.922 -0.185 12.578 1 97.12 207 LYS A O 1
ATOM 1644 N N . GLY A 1 208 ? 9.922 0.93 10.617 1 95.62 208 GLY A N 1
ATOM 1645 C CA . GLY A 1 208 ? 10.844 1.937 11.102 1 95.62 208 GLY A CA 1
ATOM 1646 C C . GLY A 1 208 ? 10.32 2.703 12.305 1 95.62 208 GLY A C 1
ATOM 1647 O O . GLY A 1 208 ? 11.055 2.943 13.258 1 95.62 208 GLY A O 1
ATOM 1648 N N . GLN A 1 209 ? 9.102 3.057 12.203 1 95.25 209 GLN A N 1
ATOM 1649 C CA . GLN A 1 209 ? 8.469 3.773 13.305 1 95.25 209 GLN A CA 1
ATOM 1650 C C . GLN A 1 209 ? 8.43 2.916 14.57 1 95.25 209 GLN A C 1
ATOM 1652 O O . GLN A 1 209 ? 8.656 3.418 15.672 1 95.25 209 GLN A O 1
ATOM 1657 N N . GLN A 1 210 ? 8.047 1.668 14.367 1 95.25 210 GLN A N 1
ATOM 1658 C CA . GLN A 1 210 ? 8 0.745 15.492 1 95.25 210 GLN A CA 1
ATOM 1659 C C . GLN A 1 210 ? 9.359 0.651 16.188 1 95.25 210 GLN A C 1
ATOM 1661 O O . GLN A 1 210 ? 9.43 0.642 17.422 1 95.25 210 GLN A O 1
ATOM 1666 N N . ILE A 1 211 ? 10.422 0.568 15.461 1 95.06 211 ILE A N 1
ATOM 1667 C CA . ILE A 1 211 ? 11.773 0.485 16 1 95.06 211 ILE A CA 1
ATOM 1668 C C . ILE A 1 211 ? 12.109 1.771 16.75 1 95.06 211 ILE A C 1
ATOM 1670 O O . ILE A 1 211 ? 12.633 1.729 17.875 1 95.06 211 ILE A O 1
ATOM 1674 N N . ALA A 1 212 ? 11.797 2.926 16.156 1 95.19 212 ALA A N 1
ATOM 1675 C CA . ALA A 1 212 ? 12.023 4.215 16.812 1 95.19 212 ALA A CA 1
ATOM 1676 C C . ALA A 1 212 ? 11.266 4.309 18.125 1 95.19 212 ALA A C 1
ATOM 1678 O O . ALA A 1 212 ? 11.805 4.758 19.125 1 95.19 212 ALA A O 1
ATOM 1679 N N . ASP A 1 213 ? 10.031 3.854 18.078 1 94.81 213 ASP A N 1
ATOM 1680 C CA . ASP A 1 213 ? 9.188 3.898 19.266 1 94.81 213 ASP A CA 1
ATOM 1681 C C . ASP A 1 213 ? 9.789 3.07 20.406 1 94.81 213 ASP A C 1
ATOM 1683 O O . ASP A 1 213 ? 9.758 3.479 21.562 1 94.81 213 ASP A O 1
ATOM 1687 N N . LYS A 1 214 ? 10.289 1.938 20.094 1 94.81 214 LYS A N 1
ATOM 1688 C CA . LYS A 1 214 ? 10.906 1.062 21.078 1 94.81 214 LYS A CA 1
ATOM 1689 C C . LYS A 1 214 ? 12.102 1.739 21.75 1 94.81 214 LYS A C 1
ATOM 1691 O O . LYS A 1 214 ? 12.43 1.445 22.891 1 94.81 214 LYS A O 1
ATOM 1696 N N . GLU A 1 215 ? 12.711 2.645 21.062 1 94.25 215 GLU A N 1
ATOM 1697 C CA . GLU A 1 215 ? 13.875 3.354 21.578 1 94.25 215 GLU A CA 1
ATOM 1698 C C . GLU A 1 215 ? 13.461 4.668 22.234 1 94.25 215 GLU A C 1
ATOM 1700 O O . GLU A 1 215 ? 14.32 5.449 22.672 1 94.25 215 GLU A O 1
ATOM 1705 N N . GLY A 1 216 ? 12.148 4.996 22.203 1 94.44 216 GLY A N 1
ATOM 1706 C CA . GLY A 1 216 ? 11.656 6.18 22.891 1 94.44 216 GLY A CA 1
ATOM 1707 C C . GLY A 1 216 ? 11.562 7.395 21.984 1 94.44 216 GLY A C 1
ATOM 1708 O O . GLY A 1 216 ? 11.461 8.523 22.469 1 94.44 216 GLY A O 1
ATOM 1709 N N . TYR A 1 217 ? 11.648 7.203 20.703 1 94.75 217 TYR A N 1
ATOM 1710 C CA . TYR A 1 217 ? 11.531 8.297 19.75 1 94.75 217 TYR A CA 1
ATOM 1711 C C . TYR A 1 217 ? 10.172 8.273 19.062 1 94.75 217 TYR A C 1
ATOM 1713 O O . TYR A 1 217 ? 9.664 7.211 18.703 1 94.75 217 TYR A O 1
ATOM 1721 N N . SER A 1 218 ? 9.617 9.375 18.844 1 91.19 218 SER A N 1
ATOM 1722 C CA . SER A 1 218 ? 8.234 9.484 18.406 1 91.19 218 SER A CA 1
ATOM 1723 C C . SER A 1 218 ? 8.117 9.375 16.891 1 91.19 218 SER A C 1
ATOM 1725 O O . SER A 1 218 ? 7.055 9.016 16.375 1 91.19 218 SER A O 1
ATOM 1727 N N . GLN A 1 219 ? 9.172 9.75 16.188 1 92.69 219 GLN A N 1
ATOM 1728 C CA . GLN A 1 219 ? 9.117 9.75 14.734 1 92.69 219 GLN A CA 1
ATOM 1729 C C . GLN A 1 219 ? 10.445 9.289 14.133 1 92.69 219 GLN A C 1
ATOM 1731 O O . GLN A 1 219 ? 11.469 9.258 14.828 1 92.69 219 GLN A O 1
ATOM 1736 N N . THR A 1 220 ? 10.352 8.953 12.938 1 96.06 220 THR A N 1
ATOM 1737 C CA . THR A 1 220 ? 11.516 8.492 12.188 1 96.06 220 THR A CA 1
ATOM 1738 C C . THR A 1 220 ? 11.898 9.508 11.109 1 96.06 220 THR A C 1
ATOM 1740 O O . THR A 1 220 ? 11.039 9.984 10.367 1 96.06 220 THR A O 1
ATOM 1743 N N . LEU A 1 221 ? 13.133 9.891 11.094 1 97.81 221 LEU A N 1
ATOM 1744 C CA . LEU A 1 221 ? 13.656 10.68 9.977 1 97.81 221 LEU A CA 1
ATOM 1745 C C . LEU A 1 221 ? 14.156 9.773 8.859 1 97.81 221 LEU A C 1
ATOM 1747 O O . LEU A 1 221 ? 15.102 9 9.055 1 97.81 221 LEU A O 1
ATOM 1751 N N . TRP A 1 222 ? 13.609 9.906 7.742 1 97.31 222 TRP A N 1
ATOM 1752 C CA . TRP A 1 222 ? 13.906 9.039 6.609 1 97.31 222 TRP A CA 1
ATOM 1753 C C . TRP A 1 222 ? 14.969 9.656 5.715 1 97.31 222 TRP A C 1
ATOM 1755 O O . TRP A 1 222 ? 14.898 10.844 5.387 1 97.31 222 TRP A O 1
ATOM 1765 N N . LEU A 1 223 ? 15.875 8.859 5.328 1 96.69 223 LEU A N 1
ATOM 1766 C CA . LEU A 1 223 ? 16.875 9.234 4.336 1 96.69 223 LEU A CA 1
ATOM 1767 C C . LEU A 1 223 ? 16.531 8.656 2.969 1 96.69 223 LEU A C 1
ATOM 1769 O O . LEU A 1 223 ? 15.656 7.785 2.859 1 96.69 223 LEU A O 1
ATOM 1773 N N . ASP A 1 224 ? 17.156 9.148 1.915 1 94.44 224 ASP A N 1
ATOM 1774 C CA . ASP A 1 224 ? 16.891 8.672 0.56 1 94.44 224 ASP A CA 1
ATOM 1775 C C . ASP A 1 224 ? 17.266 7.203 0.41 1 94.44 224 ASP A C 1
ATOM 1777 O O . ASP A 1 224 ? 18.172 6.711 1.095 1 94.44 224 ASP A O 1
ATOM 1781 N N . GLY A 1 225 ? 16.625 6.559 -0.488 1 90.56 225 GLY A N 1
ATOM 1782 C CA . GLY A 1 225 ? 16.797 5.121 -0.628 1 90.56 225 GLY A CA 1
ATOM 1783 C C . GLY A 1 225 ? 17.969 4.742 -1.506 1 90.56 225 GLY A C 1
ATOM 1784 O O . GLY A 1 225 ? 18.359 3.572 -1.561 1 90.56 225 GLY A O 1
ATOM 1785 N N . LYS A 1 226 ? 18.516 5.629 -2.186 1 90.19 226 LYS A N 1
ATOM 1786 C CA . LYS A 1 226 ? 19.594 5.316 -3.115 1 90.19 226 LYS A CA 1
ATOM 1787 C C . LYS A 1 226 ? 20.953 5.395 -2.426 1 90.19 226 LYS A C 1
ATOM 1789 O O . LYS A 1 226 ? 21.75 4.457 -2.498 1 90.19 226 LYS A O 1
ATOM 1794 N N . GLU A 1 227 ? 21.156 6.523 -1.693 1 92.25 227 GLU A N 1
ATOM 1795 C CA . GLU A 1 227 ? 22.453 6.75 -1.065 1 92.25 227 GLU A CA 1
ATOM 1796 C C . GLU A 1 227 ? 22.359 6.637 0.454 1 92.25 227 GLU A C 1
ATOM 1798 O O . GLU A 1 227 ? 23.375 6.527 1.138 1 92.25 227 GLU A O 1
ATOM 1803 N N . ASN A 1 228 ? 21.141 6.676 1.007 1 93.56 228 ASN A N 1
ATOM 1804 C CA . ASN A 1 228 ? 20.922 6.684 2.449 1 93.56 228 ASN A CA 1
ATOM 1805 C C . ASN A 1 228 ? 21.703 7.801 3.131 1 93.56 228 ASN A C 1
ATOM 1807 O O . ASN A 1 228 ? 22.359 7.574 4.156 1 93.56 228 ASN A O 1
ATOM 1811 N N . LYS A 1 229 ? 21.703 8.953 2.533 1 95.62 229 LYS A N 1
ATOM 1812 C CA . LYS A 1 229 ? 22.516 10.07 3.006 1 95.62 229 LYS A CA 1
ATOM 1813 C C . LYS A 1 229 ? 21.688 11.344 3.107 1 95.62 229 LYS A C 1
ATOM 1815 O O . LYS A 1 229 ? 21.938 12.18 3.98 1 95.62 229 LYS A O 1
ATOM 1820 N N . TYR A 1 230 ? 20.797 11.477 2.297 1 97.31 230 TYR A N 1
ATOM 1821 C CA . TYR A 1 230 ? 20.078 12.742 2.186 1 97.31 230 TYR A CA 1
ATOM 1822 C C . TYR A 1 230 ? 18.703 12.648 2.842 1 97.31 230 TYR A C 1
ATOM 1824 O O . TYR A 1 230 ? 17.984 11.656 2.676 1 97.31 230 TYR A O 1
ATOM 1832 N N . VAL A 1 231 ? 18.344 13.727 3.533 1 97.88 231 VAL A N 1
ATOM 1833 C CA . VAL A 1 231 ? 17.094 13.781 4.305 1 97.88 231 VAL A CA 1
ATOM 1834 C C . VAL A 1 231 ? 15.906 13.898 3.359 1 97.88 231 VAL A C 1
ATOM 1836 O O . VAL A 1 231 ? 15.953 14.648 2.385 1 97.88 231 VAL A O 1
ATOM 1839 N N . GLU A 1 232 ? 14.867 13.164 3.643 1 96.12 232 GLU A N 1
ATOM 1840 C CA . GLU A 1 232 ? 13.656 13.258 2.844 1 96.12 232 GLU A CA 1
ATOM 1841 C C . GLU A 1 232 ? 12.461 13.688 3.697 1 96.12 232 GLU A C 1
ATOM 1843 O O . GLU A 1 232 ? 12.062 14.852 3.672 1 96.12 232 GLU A O 1
ATOM 1848 N N . GLU A 1 233 ? 11.914 12.75 4.586 1 95.88 233 GLU A N 1
ATOM 1849 C CA . GLU A 1 233 ? 10.719 13.023 5.371 1 95.88 233 GLU A CA 1
ATOM 1850 C C . GLU A 1 233 ? 10.883 12.57 6.816 1 95.88 233 GLU A C 1
ATOM 1852 O O . GLU A 1 233 ? 11.82 11.836 7.137 1 95.88 233 GLU A O 1
ATOM 1857 N N . VAL A 1 234 ? 9.977 13.047 7.605 1 92.75 234 VAL A N 1
ATOM 1858 C CA . VAL A 1 234 ? 9.883 12.555 8.977 1 92.75 234 VAL A CA 1
ATOM 1859 C C . VAL A 1 234 ? 8.484 11.984 9.219 1 92.75 234 VAL A C 1
ATOM 1861 O O . VAL A 1 234 ? 7.48 12.672 9.023 1 92.75 234 VAL A O 1
ATOM 1864 N N . GLY A 1 235 ? 8.523 10.758 9.68 1 85.69 235 GLY A N 1
ATOM 1865 C CA . GLY A 1 235 ? 7.207 10.148 9.812 1 85.69 235 GLY A CA 1
ATOM 1866 C C . GLY A 1 235 ? 6.324 10.367 8.602 1 85.69 235 GLY A C 1
ATOM 1867 O O . GLY A 1 235 ? 6.691 10 7.48 1 85.69 235 GLY A O 1
ATOM 1868 N N . SER A 1 236 ? 5.105 11.07 8.906 1 79.62 236 SER A N 1
ATOM 1869 C CA . SER A 1 236 ? 4.176 11.43 7.836 1 79.62 236 SER A CA 1
ATOM 1870 C C . SER A 1 236 ? 4.234 12.922 7.527 1 79.62 236 SER A C 1
ATOM 1872 O O . SER A 1 236 ? 3.258 13.5 7.051 1 79.62 236 SER A O 1
ATOM 1874 N N . MET A 1 237 ? 5.395 13.539 7.797 1 92.75 237 MET A N 1
ATOM 1875 C CA . MET A 1 237 ? 5.508 14.984 7.656 1 92.75 237 MET A CA 1
ATOM 1876 C C . MET A 1 237 ? 6.719 15.352 6.805 1 92.75 237 MET A C 1
ATOM 1878 O O . MET A 1 237 ? 7.648 14.555 6.664 1 92.75 237 MET A O 1
ATOM 1882 N N . ASN A 1 238 ? 6.691 16.594 6.266 1 98 238 ASN A N 1
ATOM 1883 C CA . ASN A 1 238 ? 7.906 17.219 5.742 1 98 238 ASN A CA 1
ATOM 1884 C C . ASN A 1 238 ? 8.797 17.75 6.863 1 98 238 ASN A C 1
ATOM 1886 O O . ASN A 1 238 ? 8.352 17.859 8.008 1 98 238 ASN A O 1
ATOM 1890 N N . ILE A 1 239 ? 10.047 18.078 6.527 1 98.38 239 ILE A N 1
ATOM 1891 C CA . ILE A 1 239 ? 10.969 18.5 7.582 1 98.38 239 ILE A CA 1
ATOM 1892 C C . ILE A 1 239 ? 11.727 19.734 7.129 1 98.38 239 ILE A C 1
ATOM 1894 O O . ILE A 1 239 ? 12.008 19.906 5.938 1 98.38 239 ILE A O 1
ATOM 1898 N N . PHE A 1 240 ? 12.008 20.594 8.07 1 98.81 240 PHE A N 1
ATOM 1899 C CA . PHE A 1 240 ? 12.781 21.828 7.875 1 98.81 240 PHE A CA 1
ATOM 1900 C C . PHE A 1 240 ? 13.898 21.922 8.906 1 98.81 240 PHE A C 1
ATOM 1902 O O . PHE A 1 240 ? 13.734 21.5 10.055 1 98.81 240 PHE A O 1
ATOM 1909 N N . PHE A 1 241 ? 15 22.5 8.508 1 98.81 241 PHE A N 1
ATOM 1910 C CA . PHE A 1 241 ? 16.156 22.812 9.352 1 98.81 241 PHE A CA 1
ATOM 1911 C C . PHE A 1 241 ? 16.531 24.281 9.234 1 98.81 241 PHE A C 1
ATOM 1913 O O . PHE A 1 241 ? 16.703 24.797 8.125 1 98.81 241 PHE A O 1
ATOM 1920 N N . LYS A 1 242 ? 16.578 24.969 10.32 1 98.88 242 LYS A N 1
ATOM 1921 C CA . LYS A 1 242 ? 17.172 26.312 10.297 1 98.88 242 LYS A CA 1
ATOM 1922 C C . LYS A 1 242 ? 18.656 26.266 10.672 1 98.88 242 LYS A C 1
ATOM 1924 O O . LYS A 1 242 ? 19 25.938 11.812 1 98.88 242 LYS A O 1
ATOM 1929 N N . ILE A 1 243 ? 19.516 26.547 9.75 1 98.75 243 ILE A N 1
ATOM 1930 C CA . ILE A 1 243 ? 20.953 26.5 9.914 1 98.75 243 ILE A CA 1
ATOM 1931 C C . ILE A 1 243 ? 21.562 27.844 9.516 1 98.75 243 ILE A C 1
ATOM 1933 O O . ILE A 1 243 ? 21.422 28.281 8.367 1 98.75 243 ILE A O 1
ATOM 1937 N N . ASN A 1 244 ? 22.219 28.484 10.422 1 98.12 244 ASN A N 1
ATOM 1938 C CA . ASN A 1 244 ? 22.891 29.75 10.164 1 98.12 244 ASN A CA 1
ATOM 1939 C C . ASN A 1 244 ? 21.922 30.781 9.586 1 98.12 244 ASN A C 1
ATOM 1941 O O . ASN A 1 244 ? 22.219 31.406 8.57 1 98.12 244 ASN A O 1
ATOM 1945 N N . GLY A 1 245 ? 20.766 30.812 10.109 1 98.12 245 GLY A N 1
ATOM 1946 C CA . GLY A 1 245 ? 19.781 31.844 9.766 1 98.12 245 GLY A CA 1
ATOM 1947 C C . GLY A 1 245 ? 18.953 31.484 8.555 1 98.12 245 GLY A C 1
ATOM 1948 O O . GLY A 1 245 ? 17.984 32.188 8.234 1 98.12 245 GLY A O 1
ATOM 1949 N N . THR A 1 246 ? 19.266 30.391 7.875 1 98.81 246 THR A N 1
ATOM 1950 C CA . THR A 1 246 ? 18.547 29.969 6.68 1 98.81 246 THR A CA 1
ATOM 1951 C C . THR A 1 246 ? 17.719 28.734 6.953 1 98.81 246 THR A C 1
ATOM 1953 O O . THR A 1 246 ? 18.203 27.75 7.527 1 98.81 246 THR A O 1
ATOM 1956 N N . VAL A 1 247 ? 16.422 28.844 6.602 1 98.88 247 VAL A N 1
ATOM 1957 C CA . VAL A 1 247 ? 15.547 27.672 6.715 1 98.88 247 VAL A CA 1
ATOM 1958 C C . VAL A 1 247 ? 15.703 26.797 5.477 1 98.88 247 VAL A C 1
ATOM 1960 O O . VAL A 1 247 ? 15.516 27.25 4.352 1 98.88 247 VAL A O 1
ATOM 1963 N N . ILE A 1 248 ? 16.109 25.516 5.691 1 98.88 248 ILE A N 1
ATOM 1964 C CA . ILE A 1 248 ? 16.391 24.594 4.598 1 98.88 248 ILE A CA 1
ATOM 1965 C C . ILE A 1 248 ? 15.398 23.422 4.656 1 98.88 248 ILE A C 1
ATOM 1967 O O . ILE A 1 248 ? 15.133 22.875 5.73 1 98.88 248 ILE A O 1
ATOM 1971 N N . THR A 1 249 ? 14.781 23.094 3.564 1 98.81 249 THR A N 1
ATOM 1972 C CA . THR A 1 249 ? 13.961 21.891 3.445 1 98.81 249 THR A CA 1
ATOM 1973 C C . THR A 1 249 ? 14.352 21.094 2.205 1 98.81 249 THR A C 1
ATOM 1975 O O . THR A 1 249 ? 14.766 21.656 1.195 1 98.81 249 THR A O 1
ATOM 1978 N N . PRO A 1 250 ? 14.305 19.75 2.293 1 98.38 250 PRO A N 1
ATOM 1979 C CA . PRO A 1 250 ? 14.656 18.953 1.115 1 98.38 250 PRO A CA 1
ATOM 1980 C C . PRO A 1 250 ? 13.852 19.344 -0.122 1 98.38 250 PRO A C 1
ATOM 1982 O O . PRO A 1 250 ? 12.633 19.516 -0.039 1 98.38 250 PRO A O 1
ATOM 1985 N N . ALA A 1 251 ? 14.57 19.484 -1.238 1 97.94 251 ALA A N 1
ATOM 1986 C CA . ALA A 1 251 ? 13.883 19.719 -2.504 1 97.94 251 ALA A CA 1
ATOM 1987 C C . ALA A 1 251 ? 13.055 18.5 -2.914 1 97.94 251 ALA A C 1
ATOM 1989 O O . ALA A 1 251 ? 13.484 17.359 -2.713 1 97.94 251 ALA A O 1
ATOM 1990 N N . LEU A 1 252 ? 11.883 18.812 -3.506 1 96.38 252 LEU A N 1
ATOM 1991 C CA . LEU A 1 252 ? 11.07 17.734 -4.043 1 96.38 252 LEU A CA 1
ATOM 1992 C C . LEU A 1 252 ? 11.797 17.016 -5.172 1 96.38 252 LEU A C 1
ATOM 1994 O O . LEU A 1 252 ? 12.367 17.656 -6.055 1 96.38 252 LEU A O 1
ATOM 1998 N N . ASN A 1 253 ? 11.867 15.664 -5.145 1 93.81 253 ASN A N 1
ATOM 1999 C CA . ASN A 1 253 ? 12.688 14.906 -6.09 1 93.81 253 ASN A CA 1
ATOM 2000 C C . ASN A 1 253 ? 11.953 13.672 -6.602 1 93.81 253 ASN A C 1
ATOM 2002 O O . ASN A 1 253 ? 12.57 12.766 -7.16 1 93.81 253 ASN A O 1
ATOM 2006 N N . GLY A 1 254 ? 10.719 13.609 -6.277 1 93.06 254 GLY A N 1
ATOM 2007 C CA . GLY A 1 254 ? 9.945 12.461 -6.723 1 93.06 254 GLY A CA 1
ATOM 2008 C C . GLY A 1 254 ? 9.727 11.43 -5.633 1 93.06 254 GLY A C 1
ATOM 2009 O O . GLY A 1 254 ? 8.93 10.508 -5.793 1 93.06 254 GLY A O 1
ATOM 2010 N N . SER A 1 255 ? 10.43 11.547 -4.523 1 94.12 255 SER A N 1
ATOM 2011 C CA . SER A 1 255 ? 10.273 10.594 -3.426 1 94.12 255 SER A CA 1
ATOM 2012 C C . SER A 1 255 ? 9.695 11.273 -2.188 1 94.12 255 SER A C 1
ATOM 2014 O O . SER A 1 255 ? 9.477 10.617 -1.165 1 94.12 255 SER A O 1
ATOM 2016 N N . ILE A 1 256 ? 9.453 12.539 -2.242 1 96.88 256 ILE A N 1
ATOM 2017 C CA . ILE A 1 256 ? 8.953 13.32 -1.123 1 96.88 256 ILE A CA 1
ATOM 2018 C C . ILE A 1 256 ? 7.543 13.828 -1.438 1 96.88 256 ILE A C 1
ATOM 2020 O O . ILE A 1 256 ? 7.281 14.305 -2.545 1 96.88 256 ILE A O 1
ATOM 2024 N N . LEU A 1 257 ? 6.641 13.641 -0.536 1 97.5 257 LEU A N 1
ATOM 2025 C CA . LEU A 1 257 ? 5.289 14.156 -0.728 1 97.5 257 LEU A CA 1
ATOM 2026 C C . LEU A 1 257 ? 5.301 15.68 -0.811 1 97.5 257 LEU A C 1
ATOM 2028 O O . LEU A 1 257 ? 5.902 16.344 0.035 1 97.5 257 LEU A O 1
ATOM 2032 N N . PRO A 1 258 ? 4.73 16.219 -1.865 1 97.88 258 PRO A N 1
ATOM 2033 C CA . PRO A 1 258 ? 4.625 17.688 -1.92 1 97.88 258 PRO A CA 1
ATOM 2034 C C . PRO A 1 258 ? 3.572 18.234 -0.961 1 97.88 258 PRO A C 1
ATOM 2036 O O . PRO A 1 258 ? 2.459 18.562 -1.382 1 97.88 258 PRO A O 1
ATOM 2039 N N . GLY A 1 259 ? 3.949 18.422 0.252 1 97.94 259 GLY A N 1
ATOM 2040 C CA . GLY A 1 259 ? 3.029 18.844 1.299 1 97.94 259 GLY A CA 1
ATOM 2041 C C . GLY A 1 259 ? 2.453 20.234 1.073 1 97.94 259 GLY A C 1
ATOM 2042 O O . GLY A 1 259 ? 3.176 21.156 0.688 1 97.94 259 GLY A O 1
ATOM 2043 N N . ILE A 1 260 ? 1.214 20.344 1.324 1 98.44 260 ILE A N 1
ATOM 2044 C CA . ILE A 1 260 ? 0.537 21.625 1.177 1 98.44 260 ILE A CA 1
ATOM 2045 C C . ILE A 1 260 ? 0.929 22.547 2.326 1 98.44 260 ILE A C 1
ATOM 2047 O O . ILE A 1 260 ? 1.154 23.75 2.121 1 98.44 260 ILE A O 1
ATOM 2051 N N . THR A 1 261 ? 1.004 21.984 3.559 1 98.06 261 THR A N 1
ATOM 2052 C CA . THR A 1 261 ? 1.502 22.766 4.688 1 98.06 261 THR A CA 1
ATOM 2053 C C . THR A 1 261 ? 2.943 23.203 4.449 1 98.06 261 THR A C 1
ATOM 2055 O O . THR A 1 261 ? 3.312 24.328 4.762 1 98.06 261 THR A O 1
ATOM 2058 N N . ARG A 1 262 ? 3.76 22.297 3.951 1 98.38 262 ARG A N 1
ATOM 2059 C CA . ARG A 1 262 ? 5.125 22.641 3.57 1 98.38 262 ARG A CA 1
ATOM 2060 C C . ARG A 1 262 ? 5.152 23.844 2.639 1 98.38 262 ARG A C 1
ATOM 2062 O O . ARG A 1 262 ? 5.902 24.797 2.867 1 98.38 262 ARG A O 1
ATOM 2069 N N . ASP A 1 263 ? 4.348 23.766 1.604 1 98.62 263 ASP A N 1
ATOM 2070 C CA . ASP A 1 263 ? 4.27 24.859 0.63 1 98.62 263 ASP A CA 1
ATOM 2071 C C . ASP A 1 263 ? 3.82 26.156 1.292 1 98.62 263 ASP A C 1
ATOM 2073 O O . ASP A 1 263 ? 4.336 27.234 0.978 1 98.62 263 ASP A O 1
ATOM 2077 N N . SER A 1 264 ? 2.863 26.062 2.152 1 98.69 264 SER A N 1
ATOM 2078 C CA . SER A 1 264 ? 2.377 27.234 2.877 1 98.69 264 SER A CA 1
ATOM 2079 C C . SER A 1 264 ? 3.486 27.875 3.705 1 98.69 264 SER A C 1
ATOM 2081 O O . SER A 1 264 ? 3.646 29.094 3.703 1 98.69 264 SER A O 1
ATOM 2083 N N . MET A 1 265 ? 4.262 27.031 4.387 1 98.56 265 MET A N 1
ATOM 2084 C CA . MET A 1 265 ? 5.348 27.547 5.223 1 98.56 265 MET A CA 1
ATOM 2085 C C . MET A 1 265 ? 6.391 28.266 4.383 1 98.56 265 MET A C 1
ATOM 2087 O O . MET A 1 265 ? 6.895 29.328 4.785 1 98.56 265 MET A O 1
ATOM 2091 N N . ILE A 1 266 ? 6.727 27.688 3.271 1 98.75 266 ILE A N 1
ATOM 2092 C CA . ILE A 1 266 ? 7.711 28.297 2.379 1 98.75 266 ILE A CA 1
ATOM 2093 C C . ILE A 1 266 ? 7.219 29.672 1.933 1 98.75 266 ILE A C 1
ATOM 2095 O O . ILE A 1 266 ? 7.984 30.641 1.934 1 98.75 266 ILE A O 1
ATOM 2099 N N . GLN A 1 267 ? 5.945 29.812 1.594 1 98.69 267 GLN A N 1
ATOM 2100 C CA . GLN A 1 267 ? 5.387 31.094 1.146 1 98.69 267 GLN A CA 1
ATOM 2101 C C . GLN A 1 267 ? 5.383 32.125 2.273 1 98.69 267 GLN A C 1
ATOM 2103 O O . GLN A 1 267 ? 5.672 33.281 2.049 1 98.69 267 GLN A O 1
ATOM 2108 N N . VAL A 1 268 ? 5.027 31.688 3.484 1 98.62 268 VAL A N 1
ATOM 2109 C CA . VAL A 1 268 ? 5.051 32.594 4.629 1 98.62 268 VAL A CA 1
ATOM 2110 C C . VAL A 1 268 ? 6.477 33.094 4.875 1 98.62 268 VAL A C 1
ATOM 2112 O O . VAL A 1 268 ? 6.707 34.281 5.105 1 98.62 268 VAL A O 1
ATOM 2115 N N . LEU A 1 269 ? 7.465 32.156 4.855 1 98.81 269 LEU A N 1
ATOM 2116 C CA . LEU A 1 269 ? 8.859 32.531 5.051 1 98.81 269 LEU A CA 1
ATOM 2117 C C . LEU A 1 269 ? 9.297 33.562 4.039 1 98.81 269 LEU A C 1
ATOM 2119 O O . LEU A 1 269 ? 9.914 34.594 4.406 1 98.81 269 LEU A O 1
ATOM 2123 N N . LYS A 1 270 ? 8.953 33.375 2.801 1 98.69 270 LYS A N 1
ATOM 2124 C CA . LYS A 1 270 ? 9.297 34.312 1.744 1 98.69 270 LYS A CA 1
ATOM 2125 C C . LYS A 1 270 ? 8.633 35.688 1.979 1 98.69 270 LYS A C 1
ATOM 2127 O O . LYS A 1 270 ? 9.266 36.719 1.814 1 98.69 270 LYS A O 1
ATOM 2132 N N . SER A 1 271 ? 7.383 35.656 2.336 1 98.12 271 SER A N 1
ATOM 2133 C CA . SER A 1 271 ? 6.645 36.906 2.564 1 98.12 271 SER A CA 1
ATOM 2134 C C . SER A 1 271 ? 7.254 37.688 3.707 1 98.12 271 SER A C 1
ATOM 2136 O O . SER A 1 271 ? 7.164 38.938 3.727 1 98.12 271 SER A O 1
ATOM 2138 N N . LYS A 1 272 ? 7.879 37.062 4.645 1 97.5 272 LYS A N 1
ATOM 2139 C CA . LYS A 1 272 ? 8.492 37.719 5.797 1 97.5 272 LYS A CA 1
ATOM 2140 C C . LYS A 1 272 ? 9.977 37.969 5.562 1 97.5 272 LYS A C 1
ATOM 2142 O O . LYS A 1 272 ? 10.688 38.406 6.465 1 97.5 272 LYS A O 1
ATOM 2147 N N . GLN A 1 273 ? 10.438 37.594 4.426 1 98.12 273 GLN A N 1
ATOM 2148 C CA . GLN A 1 273 ? 11.82 37.812 4.008 1 98.12 273 GLN A CA 1
ATOM 2149 C C . GLN A 1 273 ? 12.789 37.031 4.891 1 98.12 273 GLN A C 1
ATOM 2151 O O . GLN A 1 273 ? 13.875 37.5 5.215 1 98.12 273 GLN A O 1
ATOM 2156 N N . ILE A 1 274 ? 12.352 35.938 5.402 1 98.44 274 ILE A N 1
ATOM 2157 C CA . ILE A 1 274 ? 13.234 34.969 6.066 1 98.44 274 ILE A CA 1
ATOM 2158 C C . ILE A 1 274 ? 13.844 34.031 5.027 1 98.44 274 ILE A C 1
ATOM 2160 O O . ILE A 1 274 ? 13.125 33.406 4.246 1 98.44 274 ILE A O 1
ATOM 2164 N N . PRO A 1 275 ? 15.156 33.938 4.973 1 98.69 275 PRO A N 1
ATOM 2165 C CA . PRO A 1 275 ? 15.797 33.094 3.945 1 98.69 275 PRO A CA 1
ATOM 2166 C C . PRO A 1 275 ? 15.328 31.656 3.988 1 98.69 275 PRO A C 1
ATOM 2168 O O . PRO A 1 275 ? 15.336 31.031 5.051 1 98.69 275 PRO A O 1
ATOM 2171 N N . VAL A 1 276 ? 14.914 31.125 2.883 1 98.75 276 VAL A N 1
ATOM 2172 C CA . VAL A 1 276 ? 14.453 29.734 2.775 1 98.75 276 VAL A CA 1
ATOM 2173 C C . VAL A 1 276 ? 15.016 29.109 1.509 1 98.75 276 VAL A C 1
ATOM 2175 O O . VAL A 1 276 ? 15.094 29.75 0.461 1 98.75 276 VAL A O 1
ATOM 2178 N N . GLU A 1 277 ? 15.531 27.828 1.594 1 98.75 277 GLU A N 1
ATOM 2179 C CA . GLU A 1 277 ? 16.109 27.078 0.479 1 98.75 277 GLU A CA 1
ATOM 2180 C C . GLU A 1 277 ? 15.477 25.688 0.361 1 98.75 277 GLU A C 1
ATOM 2182 O O . GLU A 1 277 ? 15.266 25.016 1.366 1 98.75 277 GLU A O 1
ATOM 2187 N N . GLU A 1 278 ? 15.07 25.375 -0.825 1 98.69 278 GLU A N 1
ATOM 2188 C CA . GLU A 1 278 ? 14.758 23.984 -1.175 1 98.69 278 GLU A CA 1
ATOM 2189 C C . GLU A 1 278 ? 15.922 23.312 -1.888 1 98.69 278 GLU A C 1
ATOM 2191 O O . GLU A 1 278 ? 16.203 23.609 -3.053 1 98.69 278 GLU A O 1
ATOM 2196 N N . ARG A 1 279 ? 16.547 22.469 -1.218 1 98.44 279 ARG A N 1
ATOM 2197 C CA . ARG A 1 279 ? 17.719 21.797 -1.786 1 98.44 279 ARG A CA 1
ATOM 2198 C C . ARG A 1 279 ? 17.969 20.453 -1.092 1 98.44 279 ARG A C 1
ATOM 2200 O O . ARG A 1 279 ? 17.359 20.156 -0.059 1 98.44 279 ARG A O 1
ATOM 2207 N N . ARG A 1 280 ? 18.875 19.734 -1.647 1 96.94 280 ARG A N 1
ATOM 2208 C CA . ARG A 1 280 ? 19.328 18.516 -0.967 1 96.94 280 ARG A CA 1
ATOM 2209 C C . ARG A 1 280 ? 20.094 18.859 0.31 1 96.94 280 ARG A C 1
ATOM 2211 O O . ARG A 1 280 ? 20.891 19.797 0.332 1 96.94 280 ARG A O 1
ATOM 2218 N N . ILE A 1 281 ? 19.797 18.156 1.311 1 98.44 281 ILE A N 1
ATOM 2219 C CA . ILE A 1 281 ? 20.5 18.328 2.574 1 98.44 281 ILE A CA 1
ATOM 2220 C C . ILE A 1 281 ? 20.875 16.953 3.139 1 98.44 281 ILE A C 1
ATOM 2222 O O . ILE A 1 281 ? 20.031 16.078 3.26 1 98.44 281 ILE A O 1
ATOM 2226 N N . SER A 1 282 ? 22.172 16.734 3.416 1 98.31 282 SER A N 1
ATOM 2227 C CA . SER A 1 282 ? 22.625 15.453 3.947 1 98.31 282 SER A CA 1
ATOM 2228 C C . SER A 1 282 ? 22.5 15.414 5.469 1 98.31 282 SER A C 1
ATOM 2230 O O . SER A 1 282 ? 22.531 16.453 6.125 1 98.31 282 SER A O 1
ATOM 2232 N N . ILE A 1 283 ? 22.391 14.227 5.965 1 98.12 283 ILE A N 1
ATOM 2233 C CA . ILE A 1 283 ? 22.344 14.055 7.414 1 98.12 283 ILE A CA 1
ATOM 2234 C C . ILE A 1 283 ? 23.656 14.539 8.023 1 98.12 283 ILE A C 1
ATOM 2236 O O . ILE A 1 283 ? 23.672 15.086 9.133 1 98.12 283 ILE A O 1
ATOM 2240 N N . ASP A 1 284 ? 24.734 14.398 7.285 1 97.88 284 ASP A N 1
ATOM 2241 C CA . ASP A 1 284 ? 26.031 14.875 7.754 1 97.88 284 ASP A CA 1
ATOM 2242 C C . ASP A 1 284 ? 26.047 16.391 7.902 1 97.88 284 ASP A C 1
ATOM 2244 O O . ASP A 1 284 ? 26.641 16.922 8.844 1 97.88 284 ASP A O 1
ATOM 2248 N N . GLU A 1 285 ? 25.453 17.047 6.941 1 98.38 285 GLU A N 1
ATOM 2249 C CA . GLU A 1 285 ? 25.344 18.5 7.023 1 98.38 285 GLU A CA 1
ATOM 2250 C C . GLU A 1 285 ? 24.594 18.938 8.273 1 98.38 285 GLU A C 1
ATOM 2252 O O . GLU A 1 285 ? 25 19.891 8.953 1 98.38 285 GLU A O 1
ATOM 2257 N N . VAL A 1 286 ? 23.562 18.266 8.641 1 98.5 286 VAL A N 1
ATOM 2258 C CA . VAL A 1 286 ? 22.75 18.578 9.812 1 98.5 286 VAL A CA 1
ATOM 2259 C C . VAL A 1 286 ? 23.547 18.328 11.086 1 98.5 286 VAL A C 1
ATOM 2261 O O . VAL A 1 286 ? 23.578 19.172 11.984 1 98.5 286 VAL A O 1
ATOM 2264 N N . VAL A 1 287 ? 24.219 17.203 11.117 1 97.69 287 VAL A N 1
ATOM 2265 C CA . VAL A 1 287 ? 25.016 16.828 12.289 1 97.69 287 VAL A CA 1
ATOM 2266 C C . VAL A 1 287 ? 26.172 17.812 12.469 1 97.69 287 VAL A C 1
ATOM 2268 O O . VAL A 1 287 ? 26.438 18.25 13.594 1 97.69 287 VAL A O 1
ATOM 2271 N N . GLU A 1 288 ? 26.781 18.125 11.398 1 98.19 288 GLU A N 1
ATOM 2272 C CA . GLU A 1 288 ? 27.875 19.094 11.461 1 98.19 288 GLU A CA 1
ATOM 2273 C C . GLU A 1 288 ? 27.391 20.453 11.953 1 98.19 288 GLU A C 1
ATOM 2275 O O . GLU A 1 288 ? 28.062 21.094 12.773 1 98.19 288 GLU A O 1
ATOM 2280 N N . ALA A 1 289 ? 26.312 20.891 11.445 1 98.62 289 ALA A N 1
ATOM 2281 C CA . ALA A 1 289 ? 25.734 22.156 11.898 1 98.62 289 ALA A CA 1
ATOM 2282 C C . ALA A 1 289 ? 25.438 22.125 13.398 1 98.62 289 ALA A C 1
ATOM 2284 O O . ALA A 1 289 ? 25.641 23.125 14.094 1 98.62 289 ALA A O 1
ATOM 2285 N N . ALA A 1 290 ? 24.969 21 13.875 1 97.88 290 ALA A N 1
ATOM 2286 C CA . ALA A 1 290 ? 24.719 20.844 15.305 1 97.88 290 ALA A CA 1
ATOM 2287 C C . ALA A 1 290 ? 26.016 20.969 16.109 1 97.88 290 ALA A C 1
ATOM 2289 O O . ALA A 1 290 ? 26.047 21.641 17.141 1 97.88 290 ALA A O 1
ATOM 2290 N N . HIS A 1 291 ? 27.047 20.344 15.641 1 97.38 291 HIS A N 1
ATOM 2291 C CA . HIS A 1 291 ? 28.344 20.375 16.312 1 97.38 291 HIS A CA 1
ATOM 2292 C C . HIS A 1 291 ? 28.922 21.781 16.344 1 97.38 291 HIS A C 1
ATOM 2294 O O . HIS A 1 291 ? 29.594 22.172 17.297 1 97.38 291 HIS A O 1
ATOM 2300 N N . GLN A 1 292 ? 28.625 22.469 15.328 1 98 292 GLN A N 1
ATOM 2301 C CA . GLN A 1 292 ? 29.156 23.828 15.203 1 98 292 GLN A CA 1
ATOM 2302 C C . GLN A 1 292 ? 28.25 24.828 15.93 1 98 292 GLN A C 1
ATOM 2304 O O . GLN A 1 292 ? 28.594 26.016 16.016 1 98 292 GLN A O 1
ATOM 2309 N N . GLY A 1 293 ? 27.156 24.375 16.375 1 97.25 293 GLY A N 1
ATOM 2310 C CA . GLY A 1 293 ? 26.234 25.25 17.094 1 97.25 293 GLY A CA 1
ATOM 2311 C C . GLY A 1 293 ? 25.422 26.141 16.172 1 97.25 293 GLY A C 1
ATOM 2312 O O . GLY A 1 293 ? 24.891 27.172 16.594 1 97.25 293 GLY A O 1
ATOM 2313 N N . THR A 1 294 ? 25.375 25.766 14.883 1 98.38 294 THR A N 1
ATOM 2314 C CA . THR A 1 294 ? 24.688 26.609 13.914 1 98.38 294 THR A CA 1
ATOM 2315 C C . THR A 1 294 ? 23.312 26.047 13.57 1 98.38 294 THR A C 1
ATOM 2317 O O . THR A 1 294 ? 22.516 26.703 12.906 1 98.38 294 THR A O 1
ATOM 2320 N N . LEU A 1 295 ? 22.984 24.812 13.992 1 98.62 295 LEU A N 1
ATOM 2321 C CA . LEU A 1 295 ? 21.641 24.281 13.867 1 98.62 295 LEU A CA 1
ATOM 2322 C C . LEU A 1 295 ? 20.703 24.922 14.898 1 98.62 295 LEU A C 1
ATOM 2324 O O . LEU A 1 295 ? 20.766 24.594 16.078 1 98.62 295 LEU A O 1
ATOM 2328 N N . GLU A 1 296 ? 19.797 25.75 14.461 1 98.62 296 GLU A N 1
ATOM 2329 C CA . GLU A 1 296 ? 19.016 26.594 15.359 1 98.62 296 GLU A CA 1
ATOM 2330 C C . GLU A 1 296 ? 17.656 25.969 15.656 1 98.62 296 GLU A C 1
ATOM 2332 O O . GLU A 1 296 ? 17.188 26.016 16.797 1 98.62 296 GLU A O 1
ATOM 2337 N N . GLU A 1 297 ? 16.984 25.516 14.609 1 98.44 297 GLU A N 1
ATOM 2338 C CA . GLU A 1 297 ? 15.664 24.906 14.734 1 98.44 297 GLU A CA 1
ATOM 2339 C C . GLU A 1 297 ? 15.492 23.734 13.773 1 98.44 297 GLU A C 1
ATOM 2341 O O . GLU A 1 297 ? 16.125 23.703 12.719 1 98.44 297 GLU A O 1
ATOM 2346 N N . VAL A 1 298 ? 14.734 22.734 14.18 1 98.31 298 VAL A N 1
ATOM 2347 C CA . VAL A 1 298 ? 14.219 21.672 13.344 1 98.31 298 VAL A CA 1
ATOM 2348 C C . VAL A 1 298 ? 12.719 21.5 13.586 1 98.31 298 VAL A C 1
ATOM 2350 O O . VAL A 1 298 ? 12.266 21.531 14.734 1 98.31 298 VAL A O 1
ATOM 2353 N N . PHE A 1 299 ? 11.961 21.422 12.484 1 97.62 299 PHE A N 1
ATOM 2354 C CA . PHE A 1 299 ? 10.531 21.219 12.68 1 97.62 299 PHE A CA 1
ATOM 2355 C C . PHE A 1 299 ? 9.914 20.5 11.484 1 97.62 299 PHE A C 1
ATOM 2357 O O . PHE A 1 299 ? 10.352 20.688 10.352 1 97.62 299 PHE A O 1
ATOM 2364 N N . GLY A 1 300 ? 8.938 19.641 11.781 1 96.31 300 GLY A N 1
ATOM 2365 C CA . GLY A 1 300 ? 8.109 19.016 10.75 1 96.31 300 GLY A CA 1
ATOM 2366 C C . GLY A 1 300 ? 6.859 19.812 10.438 1 96.31 300 GLY A C 1
ATOM 2367 O O . GLY A 1 300 ? 6.422 20.641 11.234 1 96.31 300 GLY A O 1
ATOM 2368 N N . THR A 1 301 ? 6.344 19.609 9.25 1 97.19 301 THR A N 1
ATOM 2369 C CA . THR A 1 301 ? 5.094 20.25 8.859 1 97.19 301 THR A CA 1
ATOM 2370 C C . THR A 1 301 ? 4.125 19.234 8.273 1 97.19 301 THR A C 1
ATOM 2372 O O . THR A 1 301 ? 4.535 18.328 7.527 1 97.19 301 THR A O 1
ATOM 2375 N N . GLY A 1 302 ? 2.885 19.328 8.609 1 94.62 302 GLY A N 1
ATOM 2376 C CA . GLY A 1 302 ? 1.789 18.484 8.141 1 94.62 302 GLY A CA 1
ATOM 2377 C C . GLY A 1 302 ? 0.424 19.016 8.547 1 94.62 302 GLY A C 1
ATOM 2378 O O . GLY A 1 302 ? 0.318 19.859 9.445 1 94.62 302 GLY A O 1
ATOM 2379 N N . THR A 1 303 ? -0.562 18.453 7.961 1 93.12 303 THR A N 1
ATOM 2380 C CA . THR A 1 303 ? -1.921 18.938 8.156 1 93.12 303 THR A CA 1
ATOM 2381 C C . THR A 1 303 ? -2.359 18.734 9.609 1 93.12 303 THR A C 1
ATOM 2383 O O . THR A 1 303 ? -2.891 19.656 10.234 1 93.12 303 THR A O 1
ATOM 2386 N N . ALA A 1 304 ? -2.107 17.594 10.164 1 85.62 304 ALA A N 1
ATOM 2387 C CA . ALA A 1 304 ? -2.615 17.266 11.5 1 85.62 304 ALA A CA 1
ATOM 2388 C C . ALA A 1 304 ? -1.99 18.156 12.562 1 85.62 304 ALA A C 1
ATOM 2390 O O . ALA A 1 304 ? -2.703 18.844 13.305 1 85.62 304 ALA A O 1
ATOM 2391 N N . ALA A 1 305 ? -0.691 18.359 12.523 1 85.25 305 ALA A N 1
ATOM 2392 C CA . ALA A 1 305 ? 0.005 19.078 13.586 1 85.25 305 ALA A CA 1
ATOM 2393 C C . ALA A 1 305 ? 0.294 20.516 13.164 1 85.25 305 ALA A C 1
ATOM 2395 O O . ALA A 1 305 ? 0.628 21.359 14.008 1 85.25 305 ALA A O 1
ATOM 2396 N N . VAL A 1 306 ? 0.143 20.828 11.938 1 92.44 306 VAL A N 1
ATOM 2397 C CA . VAL A 1 306 ? 0.543 22.109 11.352 1 92.44 306 VAL A CA 1
ATOM 2398 C C . VAL A 1 306 ? 2.061 22.266 11.438 1 92.44 306 VAL A C 1
ATOM 2400 O O . VAL A 1 306 ? 2.75 22.234 10.414 1 92.44 306 VAL A O 1
ATOM 2403 N N . ILE A 1 307 ? 2.623 22.297 12.664 1 94.38 307 ILE A N 1
ATOM 2404 C CA . ILE A 1 307 ? 4.055 22.312 12.945 1 94.38 307 ILE A CA 1
ATOM 2405 C C . ILE A 1 307 ? 4.375 21.328 14.062 1 94.38 307 ILE A C 1
ATOM 2407 O O . ILE A 1 307 ? 3.656 21.25 15.062 1 94.38 307 ILE A O 1
ATOM 2411 N N . SER A 1 308 ? 5.418 20.562 13.867 1 93.56 308 SER A N 1
ATOM 2412 C CA . SER A 1 308 ? 5.965 19.672 14.891 1 93.56 308 SER A CA 1
ATOM 2413 C C . SER A 1 308 ? 7.438 19.984 15.148 1 93.56 308 SER A C 1
ATOM 2415 O O . SER A 1 308 ? 8.312 19.438 14.477 1 93.56 308 SER A O 1
ATOM 2417 N N . PRO A 1 309 ? 7.691 20.781 16.172 1 95.81 309 PRO A N 1
ATOM 2418 C CA . PRO A 1 309 ? 9.094 21.062 16.469 1 95.81 309 PRO A CA 1
ATOM 2419 C C . PRO A 1 309 ? 9.867 19.828 16.922 1 95.81 309 PRO A C 1
ATOM 2421 O O . PRO A 1 309 ? 9.297 18.938 17.562 1 95.81 309 PRO A O 1
ATOM 2424 N N . VAL A 1 310 ? 11.109 19.828 16.625 1 96.62 310 VAL A N 1
ATOM 2425 C CA . VAL A 1 310 ? 11.984 18.719 17 1 96.62 310 VAL A CA 1
ATOM 2426 C C . VAL A 1 310 ? 13 19.203 18.047 1 96.62 310 VAL A C 1
ATOM 2428 O O . VAL A 1 310 ? 13.727 20.172 17.797 1 96.62 310 VAL A O 1
ATOM 2431 N N . GLY A 1 311 ? 13.016 18.516 19.172 1 97.06 311 GLY A N 1
ATOM 2432 C CA . GLY A 1 311 ? 13.914 18.922 20.234 1 97.06 311 GLY A CA 1
ATOM 2433 C C . GLY A 1 311 ? 15.133 18.031 20.359 1 97.06 311 GLY A C 1
ATOM 2434 O O . GLY A 1 311 ? 16.125 18.406 20.984 1 97.06 311 GLY A O 1
ATOM 2435 N N . GLU A 1 312 ? 15.016 16.875 19.797 1 97.5 312 GLU A N 1
ATOM 2436 C CA . GLU A 1 312 ? 16.109 15.914 19.875 1 97.5 312 GLU A CA 1
ATOM 2437 C C . GLU A 1 312 ? 16.172 15.055 18.609 1 97.5 312 GLU A C 1
ATOM 2439 O O . GLU A 1 312 ? 15.141 14.625 18.094 1 97.5 312 GLU A O 1
ATOM 2444 N N . LEU A 1 313 ? 17.375 14.898 18.125 1 97.56 313 LEU A N 1
ATOM 2445 C CA . LEU A 1 313 ? 17.656 14.039 16.984 1 97.56 313 LEU A CA 1
ATOM 2446 C C . LEU A 1 313 ? 18.688 12.977 17.344 1 97.56 313 LEU A C 1
ATOM 2448 O O . LEU A 1 313 ? 19.766 13.297 17.844 1 97.56 313 LEU A O 1
ATOM 2452 N N . LYS A 1 314 ? 18.297 11.734 17.125 1 97.56 314 LYS A N 1
ATOM 2453 C CA . LYS A 1 314 ? 19.25 10.641 17.312 1 97.56 314 LYS A CA 1
ATOM 2454 C C . LYS A 1 314 ? 19.781 10.156 15.961 1 97.56 314 LYS A C 1
ATOM 2456 O O . LYS A 1 314 ? 19 9.789 15.078 1 97.56 314 LYS A O 1
ATOM 2461 N N . TYR A 1 315 ? 21 10.195 15.844 1 95.75 315 TYR A N 1
ATOM 2462 C CA . TYR A 1 315 ? 21.688 9.648 14.68 1 95.75 315 TYR A CA 1
ATOM 2463 C C . TYR A 1 315 ? 22.828 8.727 15.102 1 95.75 315 TYR A C 1
ATOM 2465 O O . TYR A 1 315 ? 23.766 9.164 15.789 1 95.75 315 TYR A O 1
ATOM 2473 N N . LEU A 1 316 ? 22.688 7.434 14.633 1 92.44 316 LEU A N 1
ATOM 2474 C CA . LEU A 1 316 ? 23.609 6.426 15.125 1 92.44 316 LEU A CA 1
ATOM 2475 C C . LEU A 1 316 ? 23.688 6.445 16.641 1 92.44 316 LEU A C 1
ATOM 2477 O O . LEU A 1 316 ? 22.672 6.258 17.328 1 92.44 316 LEU A O 1
ATOM 2481 N N . ASP A 1 317 ? 24.75 6.637 17.266 1 91.12 317 ASP A N 1
ATOM 2482 C CA . ASP A 1 317 ? 24.875 6.602 18.719 1 91.12 317 ASP A CA 1
ATOM 2483 C C . ASP A 1 317 ? 24.953 8.016 19.297 1 91.12 317 ASP A C 1
ATOM 2485 O O . ASP A 1 317 ? 25.234 8.195 20.484 1 91.12 317 ASP A O 1
ATOM 2489 N N . GLU A 1 318 ? 24.562 8.953 18.562 1 95.75 318 GLU A N 1
ATOM 2490 C CA . GLU A 1 318 ? 24.656 10.328 19.031 1 95.75 318 GLU A CA 1
ATOM 2491 C C . GLU A 1 318 ? 23.266 10.938 19.234 1 95.75 318 GLU A C 1
ATOM 2493 O O . GLU A 1 318 ? 22.375 10.742 18.406 1 95.75 318 GLU A O 1
ATOM 2498 N N . LYS A 1 319 ? 23.156 11.602 20.328 1 96.94 319 LYS A N 1
ATOM 2499 C CA . LYS A 1 319 ? 21.969 12.375 20.656 1 96.94 319 LYS A CA 1
ATOM 2500 C C . LYS A 1 319 ? 22.234 13.875 20.516 1 96.94 319 LYS A C 1
ATOM 2502 O O . LYS A 1 319 ? 23.094 14.422 21.203 1 96.94 319 LYS A O 1
ATOM 2507 N N . ILE A 1 320 ? 21.531 14.516 19.625 1 97.75 320 ILE A N 1
ATOM 2508 C CA . ILE A 1 320 ? 21.688 15.938 19.359 1 97.75 320 ILE A CA 1
ATOM 2509 C C . ILE A 1 320 ? 20.484 16.703 19.922 1 97.75 320 ILE A C 1
ATOM 2511 O O . ILE A 1 320 ? 19.344 16.469 19.516 1 97.75 320 ILE A O 1
ATOM 2515 N N . ILE A 1 321 ? 20.75 17.578 20.859 1 97.81 321 ILE A N 1
ATOM 2516 C CA . ILE A 1 321 ? 19.703 18.422 21.422 1 97.81 321 ILE A CA 1
ATOM 2517 C C . ILE A 1 321 ? 19.578 19.703 20.594 1 97.81 321 ILE A C 1
ATOM 2519 O O . ILE A 1 321 ? 20.562 20.391 20.344 1 97.81 321 ILE A O 1
ATOM 2523 N N . ILE A 1 322 ? 18.406 19.984 20.172 1 97.38 322 ILE A N 1
ATOM 2524 C CA . ILE A 1 322 ? 18.156 21.125 19.297 1 97.38 322 ILE A CA 1
ATOM 2525 C C . ILE A 1 322 ? 17.453 22.219 20.094 1 97.38 322 ILE A C 1
ATOM 2527 O O . ILE A 1 322 ? 16.422 21.984 20.719 1 97.38 322 ILE A O 1
ATOM 2531 N N . ASN A 1 323 ? 18.016 23.375 20.031 1 96.88 323 ASN A N 1
ATOM 2532 C CA . ASN A 1 323 ? 17.438 24.562 20.656 1 96.88 323 ASN A CA 1
ATOM 2533 C C . ASN A 1 323 ? 17.047 24.297 22.109 1 96.88 323 ASN A C 1
ATOM 2535 O O . ASN A 1 323 ? 15.945 24.641 22.531 1 96.88 323 ASN A O 1
ATOM 2539 N N . ASN A 1 324 ? 17.875 23.562 22.844 1 95.88 324 ASN A N 1
ATOM 2540 C CA . ASN A 1 324 ? 17.672 23.234 24.25 1 95.88 324 ASN A CA 1
ATOM 2541 C C . ASN A 1 324 ? 16.391 22.438 24.469 1 95.88 324 ASN A C 1
ATOM 2543 O O . ASN A 1 324 ? 15.758 22.531 25.516 1 95.88 324 ASN A O 1
ATOM 2547 N N . GLY A 1 325 ? 15.898 21.812 23.375 1 95 325 GLY A N 1
ATOM 2548 C CA . GLY A 1 325 ? 14.688 21.016 23.469 1 95 325 GLY A CA 1
ATOM 2549 C C . GLY A 1 325 ? 13.414 21.828 23.422 1 95 325 GLY A C 1
ATOM 2550 O O . GLY A 1 325 ? 12.344 21.344 23.797 1 95 325 GLY A O 1
ATOM 2551 N N . GLU A 1 326 ? 13.539 23.031 22.969 1 94.69 326 GLU A N 1
ATOM 2552 C CA . GLU A 1 326 ? 12.398 23.953 22.938 1 94.69 326 GLU A CA 1
ATOM 2553 C C . GLU A 1 326 ? 12.047 24.344 21.5 1 94.69 326 GLU A C 1
ATOM 2555 O O . GLU A 1 326 ? 12.859 24.188 20.594 1 94.69 326 GLU A O 1
ATOM 2560 N N . ILE A 1 327 ? 10.844 24.812 21.344 1 95.06 327 ILE A N 1
ATOM 2561 C CA . ILE A 1 327 ? 10.43 25.312 20.047 1 95.06 327 ILE A CA 1
ATOM 2562 C C . ILE A 1 327 ? 11.195 26.594 19.719 1 95.06 327 ILE A C 1
ATOM 2564 O O . ILE A 1 327 ? 11.484 27.406 20.594 1 95.06 327 ILE A O 1
ATOM 2568 N N . GLY A 1 328 ? 11.492 26.797 18.453 1 96.12 328 GLY A N 1
ATOM 2569 C CA . GLY A 1 328 ? 12.203 27.984 18.016 1 96.12 328 GLY A CA 1
ATOM 2570 C C . GLY A 1 328 ? 11.281 29.109 17.609 1 96.12 328 GLY A C 1
ATOM 2571 O O . GLY A 1 328 ? 10.07 28.906 17.469 1 96.12 328 GLY A O 1
ATOM 2572 N N . GLU A 1 329 ? 11.859 30.266 17.453 1 97.31 329 GLU A N 1
ATOM 2573 C CA . GLU A 1 329 ? 11.109 31.484 17.141 1 97.31 329 GLU A CA 1
ATOM 2574 C C . GLU A 1 329 ? 10.461 31.375 15.758 1 97.31 329 GLU A C 1
ATOM 2576 O O . GLU A 1 329 ? 9.312 31.797 15.57 1 97.31 329 GLU A O 1
ATOM 2581 N N . VAL A 1 330 ? 11.18 30.859 14.828 1 98.12 330 VAL A N 1
ATOM 2582 C CA . VAL A 1 330 ? 10.664 30.766 13.469 1 98.12 330 VAL A CA 1
ATOM 2583 C C . VAL A 1 330 ? 9.523 29.75 13.414 1 98.12 330 VAL A C 1
ATOM 2585 O O . VAL A 1 330 ? 8.484 30.016 12.812 1 98.12 330 VAL A O 1
ATOM 2588 N N . SER A 1 331 ? 9.727 28.594 14.031 1 96.81 331 SER A N 1
ATOM 2589 C CA . SER A 1 331 ? 8.68 27.578 14.07 1 96.81 331 SER A CA 1
ATOM 2590 C C . SER A 1 331 ? 7.422 28.109 14.75 1 96.81 331 SER A C 1
ATOM 2592 O O . SER A 1 331 ? 6.309 27.859 14.281 1 96.81 331 SER A O 1
ATOM 2594 N N . GLN A 1 332 ? 7.59 28.828 15.836 1 96.31 332 GLN A N 1
ATOM 2595 C CA . GLN A 1 332 ? 6.453 29.406 16.531 1 96.31 332 GLN A CA 1
ATOM 2596 C C . GLN A 1 332 ? 5.734 30.438 15.656 1 96.31 332 GLN A C 1
ATOM 2598 O O . GLN A 1 332 ? 4.504 30.438 15.578 1 96.31 332 GLN A O 1
ATOM 2603 N N . MET A 1 333 ? 6.52 31.266 15.062 1 97.56 333 MET A N 1
ATOM 2604 C CA . MET A 1 333 ? 5.953 32.281 14.188 1 97.56 333 MET A CA 1
ATOM 2605 C C . MET A 1 333 ? 5.164 31.641 13.047 1 97.56 333 MET A C 1
ATOM 2607 O O . MET A 1 333 ? 4.062 32.094 12.727 1 97.56 333 MET A O 1
ATOM 2611 N N . LEU A 1 334 ? 5.711 30.609 12.438 1 98.06 334 LEU A N 1
ATOM 2612 C CA . LEU A 1 334 ? 5.039 29.906 11.352 1 98.06 334 LEU A CA 1
ATOM 2613 C C . LEU A 1 334 ? 3.73 29.281 11.828 1 98.06 334 LEU A C 1
ATOM 2615 O O . LEU A 1 334 ? 2.703 29.391 11.156 1 98.06 334 LEU A O 1
ATOM 2619 N N . TYR A 1 335 ? 3.793 28.641 12.961 1 95.88 335 TYR A N 1
ATOM 2620 C CA . TYR A 1 335 ? 2.604 28.031 13.555 1 95.88 335 TYR A CA 1
ATOM 2621 C C . TYR A 1 335 ? 1.521 29.078 13.781 1 95.88 335 TYR A C 1
ATOM 2623 O O . TYR A 1 335 ? 0.367 28.891 13.391 1 95.88 335 TYR A O 1
ATOM 2631 N N . ASP A 1 336 ? 1.875 30.203 14.414 1 95.69 336 ASP A N 1
ATOM 2632 C CA . ASP A 1 336 ? 0.929 31.266 14.742 1 95.69 336 ASP A CA 1
ATOM 2633 C C . ASP A 1 336 ? 0.329 31.875 13.484 1 95.69 336 ASP A C 1
ATOM 2635 O O . ASP A 1 336 ? -0.866 32.156 13.438 1 95.69 336 ASP A O 1
ATOM 2639 N N . THR A 1 337 ? 1.163 32.031 12.547 1 97.44 337 THR A N 1
ATOM 2640 C CA . THR A 1 337 ? 0.703 32.656 11.305 1 97.44 337 THR A CA 1
ATOM 2641 C C . THR A 1 337 ? -0.3 31.734 10.594 1 97.44 337 THR A C 1
ATOM 2643 O O . THR A 1 337 ? -1.392 32.188 10.227 1 97.44 337 THR A O 1
ATOM 2646 N N . LEU A 1 338 ? 0.052 30.516 10.398 1 96.5 338 LEU A N 1
ATOM 2647 C CA . LEU A 1 338 ? -0.813 29.609 9.656 1 96.5 338 LEU A CA 1
ATOM 2648 C C . LEU A 1 338 ? -2.123 29.375 10.398 1 96.5 338 LEU A C 1
ATOM 2650 O O . LEU A 1 338 ? -3.199 29.422 9.805 1 96.5 338 LEU A O 1
ATOM 2654 N N . THR A 1 339 ? -2.041 29.062 11.688 1 93.94 339 THR A N 1
ATOM 2655 C CA . THR A 1 339 ? -3.258 28.797 12.445 1 93.94 339 THR A CA 1
ATOM 2656 C C . THR A 1 339 ? -4.113 30.062 12.539 1 93.94 339 THR A C 1
ATOM 2658 O O . THR A 1 339 ? -5.344 29.984 12.555 1 93.94 339 THR A O 1
ATOM 2661 N N . GLY A 1 340 ? -3.465 31.219 12.648 1 95.12 340 GLY A N 1
ATOM 2662 C CA . GLY A 1 340 ? -4.199 32.469 12.617 1 95.12 340 GLY A CA 1
ATOM 2663 C C . GLY A 1 340 ? -4.996 32.656 11.344 1 95.12 340 GLY A C 1
ATOM 2664 O O . GLY A 1 340 ? -6.141 33.125 11.383 1 95.12 340 GLY A O 1
ATOM 2665 N N . ILE A 1 341 ? -4.363 32.344 10.242 1 95.88 341 ILE A N 1
ATOM 2666 C CA . ILE A 1 341 ? -5.051 32.438 8.961 1 95.88 341 ILE A CA 1
ATOM 2667 C C . ILE A 1 341 ? -6.184 31.422 8.906 1 95.88 341 ILE A C 1
ATOM 2669 O O . ILE A 1 341 ? -7.301 31.75 8.5 1 95.88 341 ILE A O 1
ATOM 2673 N N . GLN A 1 342 ? -5.926 30.219 9.359 1 94.5 342 GLN A N 1
ATOM 2674 C CA . GLN A 1 342 ? -6.883 29.109 9.312 1 94.5 342 GLN A CA 1
ATOM 2675 C C . GLN A 1 342 ? -8.125 29.438 10.141 1 94.5 342 GLN A C 1
ATOM 2677 O O . GLN A 1 342 ? -9.242 29.078 9.75 1 94.5 342 GLN A O 1
ATOM 2682 N N . ASN A 1 343 ? -7.965 30.125 11.289 1 92.31 343 ASN A N 1
ATOM 2683 C CA . ASN A 1 343 ? -9.102 30.375 12.164 1 92.31 343 ASN A CA 1
ATOM 2684 C C . ASN A 1 343 ? -9.641 31.797 11.977 1 92.31 343 ASN A C 1
ATOM 2686 O O . ASN A 1 343 ? -10.523 32.219 12.727 1 92.31 343 ASN A O 1
ATOM 2690 N N . GLY A 1 344 ? -9.07 32.562 11.086 1 92.69 344 GLY A N 1
ATOM 2691 C CA . GLY A 1 344 ? -9.602 33.844 10.703 1 92.69 344 GLY A CA 1
ATOM 2692 C C . GLY A 1 344 ? -9.109 34.969 11.586 1 92.69 344 GLY A C 1
ATOM 2693 O O . GLY A 1 344 ? -9.562 36.125 11.453 1 92.69 344 GLY A O 1
ATOM 2694 N N . LYS A 1 345 ? -8.227 34.75 12.469 1 93.69 345 LYS A N 1
ATOM 2695 C CA . LYS A 1 345 ? -7.672 35.781 13.336 1 93.69 345 LYS A CA 1
ATOM 2696 C C . LYS A 1 345 ? -6.711 36.688 12.57 1 93.69 345 LYS A C 1
ATOM 2698 O O . LYS A 1 345 ? -6.543 37.875 12.914 1 93.69 345 LYS A O 1
ATOM 2703 N N . ILE A 1 346 ? -6.016 36.125 11.648 1 94.88 346 ILE A N 1
ATOM 2704 C CA . ILE A 1 346 ? -5.098 36.844 10.781 1 94.88 346 ILE A CA 1
ATOM 2705 C C . ILE A 1 346 ? -5.676 36.906 9.367 1 94.88 346 ILE A C 1
ATOM 2707 O O . ILE A 1 346 ? -6.23 35.906 8.867 1 94.88 346 ILE A O 1
ATOM 2711 N N . GLU A 1 347 ? -5.562 38.125 8.75 1 95.38 347 GLU A N 1
ATOM 2712 C CA . GLU A 1 347 ? -6.051 38.281 7.379 1 95.38 347 GLU A CA 1
ATOM 2713 C C . GLU A 1 347 ? -5.344 37.312 6.426 1 95.38 347 GLU A C 1
ATOM 2715 O O . GLU A 1 347 ? -4.121 37.156 6.488 1 95.38 347 GLU A O 1
ATOM 2720 N N . ASP A 1 348 ? -6.113 36.688 5.637 1 96.69 348 ASP A N 1
ATOM 2721 C CA . ASP A 1 348 ? -5.57 35.781 4.629 1 96.69 348 ASP A CA 1
ATOM 2722 C C . ASP A 1 348 ? -5.152 36.531 3.373 1 96.69 348 ASP A C 1
ATOM 2724 O O . ASP A 1 348 ? -5.879 36.531 2.377 1 96.69 348 ASP A O 1
ATOM 2728 N N . THR A 1 349 ? -4.012 37 3.322 1 97.25 349 THR A N 1
ATOM 2729 C CA . THR A 1 349 ? -3.518 37.75 2.184 1 97.25 349 THR A CA 1
ATOM 2730 C C . THR A 1 349 ? -3.049 36.844 1.067 1 97.25 349 THR A C 1
ATOM 2732 O O . THR A 1 349 ? -2.734 37.281 -0.035 1 97.25 349 THR A O 1
ATOM 2735 N N . PHE A 1 350 ? -2.998 35.5 1.24 1 97.81 350 PHE A N 1
ATOM 2736 C CA . PHE A 1 350 ? -2.508 34.531 0.264 1 97.81 350 PHE A CA 1
ATOM 2737 C C . PHE A 1 350 ? -3.662 33.938 -0.518 1 97.81 350 PHE A C 1
ATOM 2739 O O . PHE A 1 350 ? -3.451 33.281 -1.554 1 97.81 350 PHE A O 1
ATOM 2746 N N . GLY A 1 351 ? -4.871 34.094 -0.02 1 97.69 351 GLY A N 1
ATOM 2747 C CA . GLY A 1 351 ? -6.027 33.5 -0.674 1 97.69 351 GLY A CA 1
ATOM 2748 C C . GLY A 1 351 ? -6.148 32 -0.439 1 97.69 351 GLY A C 1
ATOM 2749 O O . GLY A 1 351 ? -6.539 31.25 -1.34 1 97.69 351 GLY A O 1
ATOM 2750 N N . TRP A 1 352 ? -5.812 31.578 0.819 1 98.19 352 TRP A N 1
ATOM 2751 C CA . TRP A 1 352 ? -5.715 30.156 1.104 1 98.19 352 TRP A CA 1
ATOM 2752 C C . TRP A 1 352 ? -7.031 29.609 1.654 1 98.19 352 TRP A C 1
ATOM 2754 O O . TRP A 1 352 ? -7.242 28.406 1.7 1 98.19 352 TRP A O 1
ATOM 2764 N N . THR A 1 353 ? -7.875 30.453 2.129 1 97.5 353 THR A N 1
ATOM 2765 C CA . THR A 1 353 ? -9.07 29.984 2.822 1 97.5 353 THR A CA 1
ATOM 2766 C C . THR A 1 353 ? -10.289 30.062 1.906 1 97.5 353 THR A C 1
ATOM 2768 O O . THR A 1 353 ? -10.375 30.953 1.05 1 97.5 353 THR A O 1
ATOM 2771 N N . ILE A 1 354 ? -11.141 29.094 2.062 1 96.69 354 ILE A N 1
ATOM 2772 C CA . ILE A 1 354 ? -12.422 29.031 1.361 1 96.69 354 ILE A CA 1
ATOM 2773 C C . ILE A 1 354 ? -13.562 29.125 2.367 1 96.69 354 ILE A C 1
ATOM 2775 O O . ILE A 1 354 ? -13.695 28.281 3.252 1 96.69 354 ILE A O 1
ATOM 2779 N N . ARG A 1 355 ? -14.383 30.141 2.148 1 94.44 355 ARG A N 1
ATOM 2780 C CA . ARG A 1 355 ? -15.523 30.328 3.037 1 94.44 355 ARG A CA 1
ATOM 2781 C C . ARG A 1 355 ? -16.703 29.469 2.611 1 94.44 355 ARG A C 1
ATOM 2783 O O . ARG A 1 355 ? -16.984 29.344 1.419 1 94.44 355 ARG A O 1
ATOM 2790 N N . LEU A 1 356 ? -17.344 28.875 3.635 1 94.81 356 LEU A N 1
ATOM 2791 C CA . LEU A 1 356 ? -18.516 28.062 3.363 1 94.81 356 LEU A CA 1
ATOM 2792 C C . LEU A 1 356 ? -19.797 28.859 3.555 1 94.81 356 LEU A C 1
ATOM 2794 O O . LEU A 1 356 ? -19.906 29.641 4.5 1 94.81 356 LEU A O 1
ATOM 2798 N N . MET B 1 1 ? -1.351 -25.812 23.766 1 29.56 1 MET B N 1
ATOM 2799 C CA . MET B 1 1 ? -2.26 -24.75 23.328 1 29.56 1 MET B CA 1
ATOM 2800 C C . MET B 1 1 ? -3.393 -25.328 22.484 1 29.56 1 MET B C 1
ATOM 2802 O O . MET B 1 1 ? -3.148 -26.047 21.516 1 29.56 1 MET B O 1
ATOM 2806 N N . THR B 1 2 ? -4.668 -25.328 22.891 1 40.25 2 THR B N 1
ATOM 2807 C CA . THR B 1 2 ? -5.922 -25.984 22.516 1 40.25 2 THR B CA 1
ATOM 2808 C C . THR B 1 2 ? -6.301 -25.641 21.078 1 40.25 2 THR B C 1
ATOM 2810 O O . THR B 1 2 ? -6.086 -24.516 20.625 1 40.25 2 THR B O 1
ATOM 2813 N N . MET B 1 3 ? -6.258 -26.578 20.141 1 47.56 3 MET B N 1
ATOM 2814 C CA . MET B 1 3 ? -6.734 -26.516 18.766 1 47.56 3 MET B CA 1
ATOM 2815 C C . MET B 1 3 ? -7.902 -25.547 18.641 1 47.56 3 MET B C 1
ATOM 2817 O O . MET B 1 3 ? -8.938 -25.719 19.297 1 47.56 3 MET B O 1
ATOM 2821 N N . LEU B 1 4 ? -7.66 -24.156 18.594 1 59.97 4 LEU B N 1
ATOM 2822 C CA . LEU B 1 4 ? -8.68 -23.109 18.516 1 59.97 4 LEU B CA 1
ATOM 2823 C C . LEU B 1 4 ? -9.906 -23.594 17.75 1 59.97 4 LEU B C 1
ATOM 2825 O O . LEU B 1 4 ? -9.773 -24.297 16.734 1 59.97 4 LEU B O 1
ATOM 2829 N N . ASP B 1 5 ? -11.07 -23.766 18.484 1 83.88 5 ASP B N 1
ATOM 2830 C CA . ASP B 1 5 ? -12.406 -24.141 18.031 1 83.88 5 ASP B CA 1
ATOM 2831 C C . ASP B 1 5 ? -12.867 -23.234 16.875 1 83.88 5 ASP B C 1
ATOM 2833 O O . ASP B 1 5 ? -12.773 -22.016 16.969 1 83.88 5 ASP B O 1
ATOM 2837 N N . ILE B 1 6 ? -12.938 -23.828 15.664 1 95.88 6 ILE B N 1
ATOM 2838 C CA . ILE B 1 6 ? -13.469 -23.141 14.492 1 95.88 6 ILE B CA 1
ATOM 2839 C C . ILE B 1 6 ? -14.984 -23.344 14.422 1 95.88 6 ILE B C 1
ATOM 2841 O O . ILE B 1 6 ? -15.453 -24.484 14.297 1 95.88 6 ILE B O 1
ATOM 2845 N N . LYS B 1 7 ? -15.758 -22.344 14.641 1 97.12 7 LYS B N 1
ATOM 2846 C CA . LYS B 1 7 ? -17.203 -22.406 14.477 1 97.12 7 LYS B CA 1
ATOM 2847 C C . LYS B 1 7 ? -17.594 -22.5 13 1 97.12 7 LYS B C 1
ATOM 2849 O O . LYS B 1 7 ? -17 -21.828 12.156 1 97.12 7 LYS B O 1
ATOM 2854 N N . ILE B 1 8 ? -18.547 -23.359 12.68 1 98 8 ILE B N 1
ATOM 2855 C CA . ILE B 1 8 ? -18.906 -23.578 11.289 1 98 8 ILE B CA 1
ATOM 2856 C C . ILE B 1 8 ? -20.391 -23.25 11.078 1 98 8 ILE B C 1
ATOM 2858 O O . ILE B 1 8 ? -21.25 -23.781 11.773 1 98 8 ILE B O 1
ATOM 2862 N N . GLU B 1 9 ? -20.625 -22.328 10.234 1 98.38 9 GLU B N 1
ATOM 2863 C CA . GLU B 1 9 ? -21.953 -22.047 9.703 1 98.38 9 GLU B CA 1
ATOM 2864 C C . GLU B 1 9 ? -22.016 -22.297 8.203 1 98.38 9 GLU B C 1
ATOM 2866 O O . GLU B 1 9 ? -21.453 -21.547 7.414 1 98.38 9 GLU B O 1
ATOM 2871 N N . LEU B 1 10 ? -22.797 -23.297 7.801 1 98.31 10 LEU B N 1
ATOM 2872 C CA . LEU B 1 10 ? -22.875 -23.656 6.391 1 98.31 10 LEU B CA 1
ATOM 2873 C C . LEU B 1 10 ? -23.906 -22.781 5.668 1 98.31 10 LEU B C 1
ATOM 2875 O O . LEU B 1 10 ? -24.922 -22.406 6.254 1 98.31 10 LEU B O 1
ATOM 2879 N N . THR B 1 11 ? -23.609 -22.516 4.418 1 98.12 11 THR B N 1
ATOM 2880 C CA . THR B 1 11 ? -24.562 -21.781 3.611 1 98.12 11 THR B CA 1
ATOM 2881 C C . THR B 1 11 ? -25.844 -22.578 3.402 1 98.12 11 THR B C 1
ATOM 2883 O O . THR B 1 11 ? -25.797 -23.812 3.299 1 98.12 11 THR B O 1
ATOM 2886 N N . THR B 1 12 ? -26.953 -21.891 3.328 1 97.5 12 THR B N 1
ATOM 2887 C CA . THR B 1 12 ? -28.219 -22.516 2.988 1 97.5 12 THR B CA 1
ATOM 2888 C C . THR B 1 12 ? -28.562 -22.281 1.521 1 97.5 12 THR B C 1
ATOM 2890 O O . THR B 1 12 ? -29.578 -22.797 1.023 1 97.5 12 THR B O 1
ATOM 2893 N N . LYS B 1 13 ? -27.812 -21.547 0.852 1 96.12 13 LYS B N 1
ATOM 2894 C CA . LYS B 1 13 ? -28.016 -21.219 -0.558 1 96.12 13 LYS B CA 1
ATOM 2895 C C . LYS B 1 13 ? -26.719 -21.422 -1.354 1 96.12 13 LYS B C 1
ATOM 2897 O O . LYS B 1 13 ? -26.141 -20.453 -1.841 1 96.12 13 LYS B O 1
ATOM 2902 N N . PRO B 1 14 ? -26.297 -22.656 -1.525 1 97.31 14 PRO B N 1
ATOM 2903 C CA . PRO B 1 14 ? -25.078 -22.891 -2.295 1 97.31 14 PRO B CA 1
ATOM 2904 C C . PRO B 1 14 ? -25.125 -22.266 -3.686 1 97.31 14 PRO B C 1
ATOM 2906 O O . PRO B 1 14 ? -26.172 -22.25 -4.324 1 97.31 14 PRO B O 1
ATOM 2909 N N . LYS B 1 15 ? -24.062 -21.766 -4.195 1 96.62 15 LYS B N 1
ATOM 2910 C CA . LYS B 1 15 ? -23.953 -21.109 -5.496 1 96.62 15 LYS B CA 1
ATOM 2911 C C . LYS B 1 15 ? -23.875 -22.141 -6.621 1 96.62 15 LYS B C 1
ATOM 2913 O O . LYS B 1 15 ? -23.5 -23.297 -6.391 1 96.62 15 LYS B O 1
ATOM 2918 N N . GLU B 1 16 ? -24.266 -21.641 -7.766 1 95.38 16 GLU B N 1
ATOM 2919 C CA . GLU B 1 16 ? -24.031 -22.453 -8.953 1 95.38 16 GLU B CA 1
ATOM 2920 C C . GLU B 1 16 ? -22.547 -22.438 -9.344 1 95.38 16 GLU B C 1
ATOM 2922 O O . GLU B 1 16 ? -21.922 -21.391 -9.367 1 95.38 16 GLU B O 1
ATOM 2927 N N . LYS B 1 17 ? -22.094 -23.609 -9.633 1 94.5 17 LYS B N 1
ATOM 2928 C CA . LYS B 1 17 ? -20.703 -23.703 -10.062 1 94.5 17 LYS B CA 1
ATOM 2929 C C . LYS B 1 17 ? -20.562 -23.406 -11.555 1 94.5 17 LYS B C 1
ATOM 2931 O O . LYS B 1 17 ? -21.297 -23.969 -12.375 1 94.5 17 LYS B O 1
ATOM 2936 N N . PRO B 1 18 ? -19.672 -22.531 -11.898 1 93.62 18 PRO B N 1
ATOM 2937 C CA . PRO B 1 18 ? -19.469 -22.25 -13.32 1 93.62 18 PRO B CA 1
ATOM 2938 C C . PRO B 1 18 ? -18.906 -23.438 -14.086 1 93.62 18 PRO B C 1
ATOM 2940 O O . PRO B 1 18 ? -18.297 -24.328 -13.492 1 93.62 18 PRO B O 1
ATOM 2943 N N . ALA B 1 19 ? -19.172 -23.391 -15.445 1 91.31 19 ALA B N 1
ATOM 2944 C CA . ALA B 1 19 ? -18.547 -24.406 -16.297 1 91.31 19 ALA B CA 1
ATOM 2945 C C . ALA B 1 19 ? -17.031 -24.266 -16.312 1 91.31 19 ALA B C 1
ATOM 2947 O O . ALA B 1 19 ? -16.5 -23.156 -16.219 1 91.31 19 ALA B O 1
ATOM 2948 N N . PRO B 1 20 ? -16.359 -25.359 -16.406 1 86.44 20 PRO B N 1
ATOM 2949 C CA . PRO B 1 20 ? -14.898 -25.344 -16.344 1 86.44 20 PRO B CA 1
ATOM 2950 C C . PRO B 1 20 ? -14.273 -24.375 -17.344 1 86.44 20 PRO B C 1
ATOM 2952 O O . PRO B 1 20 ? -13.219 -23.797 -17.078 1 86.44 20 PRO B O 1
ATOM 2955 N N . ASP B 1 21 ? -14.844 -24.25 -18.484 1 86.12 21 ASP B N 1
ATOM 2956 C CA . ASP B 1 21 ? -14.266 -23.406 -19.531 1 86.12 21 ASP B CA 1
ATOM 2957 C C . ASP B 1 21 ? -14.594 -21.938 -19.297 1 86.12 21 ASP B C 1
ATOM 2959 O O . ASP B 1 21 ? -14.133 -21.078 -20.047 1 86.12 21 ASP B O 1
ATOM 2963 N N . GLU B 1 22 ? -15.273 -21.609 -18.25 1 88.56 22 GLU B N 1
ATOM 2964 C CA . GLU B 1 22 ? -15.688 -20.234 -17.969 1 88.56 22 GLU B CA 1
ATOM 2965 C C . GLU B 1 22 ? -15.055 -19.719 -16.688 1 88.56 22 GLU B C 1
ATOM 2967 O O . GLU B 1 22 ? -15.352 -18.594 -16.25 1 88.56 22 GLU B O 1
ATOM 2972 N N . LEU B 1 23 ? -14.266 -20.422 -16.078 1 90.25 23 LEU B N 1
ATOM 2973 C CA . LEU B 1 23 ? -13.805 -20.125 -14.727 1 90.25 23 LEU B CA 1
ATOM 2974 C C . LEU B 1 23 ? -12.938 -18.859 -14.711 1 90.25 23 LEU B C 1
ATOM 2976 O O . LEU B 1 23 ? -13.078 -18.016 -13.82 1 90.25 23 LEU B O 1
ATOM 2980 N N . GLY B 1 24 ? -12.016 -18.672 -15.789 1 89.5 24 GLY B N 1
ATOM 2981 C CA . GLY B 1 24 ? -11.055 -17.578 -15.703 1 89.5 24 GLY B CA 1
ATOM 2982 C C . GLY B 1 24 ? -10.25 -17.609 -14.422 1 89.5 24 GLY B C 1
ATOM 2983 O O . GLY B 1 24 ? -9.891 -18.672 -13.922 1 89.5 24 GLY B O 1
ATOM 2984 N N . PHE B 1 25 ? -9.891 -16.453 -13.914 1 91.19 25 PHE B N 1
ATOM 2985 C CA . PHE B 1 25 ? -9.109 -16.375 -12.688 1 91.19 25 PHE B CA 1
ATOM 2986 C C . PHE B 1 25 ? -9.641 -15.266 -11.789 1 91.19 25 PHE B C 1
ATOM 2988 O O . PHE B 1 25 ? -9.711 -14.109 -12.195 1 91.19 25 PHE B O 1
ATOM 2995 N N . GLY B 1 26 ? -9.992 -15.609 -10.625 1 92.94 26 GLY B N 1
ATOM 2996 C CA . GLY B 1 26 ? -10.289 -14.641 -9.578 1 92.94 26 GLY B CA 1
ATOM 2997 C C . GLY B 1 26 ? -11.648 -13.984 -9.742 1 92.94 26 GLY B C 1
ATOM 2998 O O . GLY B 1 26 ? -11.875 -12.883 -9.234 1 92.94 26 GLY B O 1
ATOM 2999 N N . HIS B 1 27 ? -12.555 -14.617 -10.453 1 92.12 27 HIS B N 1
ATOM 3000 C CA . HIS B 1 27 ? -13.852 -14.016 -10.758 1 92.12 27 HIS B CA 1
ATOM 3001 C C . HIS B 1 27 ? -14.961 -14.664 -9.945 1 92.12 27 HIS B C 1
ATOM 3003 O O . HIS B 1 27 ? -15.969 -14.016 -9.641 1 92.12 27 HIS B O 1
ATOM 3009 N N . TYR B 1 28 ? -14.836 -15.898 -9.711 1 96.12 28 TYR B N 1
ATOM 3010 C CA . TYR B 1 28 ? -15.828 -16.672 -8.969 1 96.12 28 TYR B CA 1
ATOM 3011 C C . TYR B 1 28 ? -15.281 -17.094 -7.613 1 96.12 28 TYR B C 1
ATOM 3013 O O . TYR B 1 28 ? -14.078 -17.312 -7.465 1 96.12 28 TYR B O 1
ATOM 3021 N N . PHE B 1 29 ? -16.172 -17.219 -6.691 1 98.38 29 PHE B N 1
ATOM 3022 C CA . PHE B 1 29 ? -15.75 -17.594 -5.348 1 98.38 29 PHE B CA 1
ATOM 3023 C C . PHE B 1 29 ? -16.656 -18.672 -4.781 1 98.38 29 PHE B C 1
ATOM 3025 O O . PHE B 1 29 ? -17.828 -18.766 -5.129 1 98.38 29 PHE B O 1
ATOM 3032 N N . THR B 1 30 ? -16.109 -19.484 -3.9 1 98.62 30 THR B N 1
ATOM 3033 C CA . THR B 1 30 ? -16.812 -20.625 -3.338 1 98.62 30 THR B CA 1
ATOM 3034 C C . THR B 1 30 ? -17.875 -20.172 -2.342 1 98.62 30 THR B C 1
ATOM 3036 O O . THR B 1 30 ? -18.062 -18.984 -2.131 1 98.62 30 THR B O 1
ATOM 3039 N N . ASP B 1 31 ? -18.547 -21.188 -1.741 1 98.81 31 ASP B N 1
ATOM 3040 C CA . ASP B 1 31 ? -19.719 -20.938 -0.915 1 98.81 31 ASP B CA 1
ATOM 3041 C C . ASP B 1 31 ? -19.328 -20.344 0.437 1 98.81 31 ASP B C 1
ATOM 3043 O O . ASP B 1 31 ? -20.109 -19.625 1.062 1 98.81 31 ASP B O 1
ATOM 3047 N N . HIS B 1 32 ? -18.125 -20.672 0.859 1 98.88 32 HIS B N 1
ATOM 3048 C CA . HIS B 1 32 ? -17.781 -20.297 2.227 1 98.88 32 HIS B CA 1
ATOM 3049 C C . HIS B 1 32 ? -16.438 -19.578 2.275 1 98.88 32 HIS B C 1
ATOM 3051 O O . HIS B 1 32 ? -15.68 -19.594 1.308 1 98.88 32 HIS B O 1
ATOM 3057 N N . MET B 1 33 ? -16.141 -18.859 3.309 1 98.94 33 MET B N 1
ATOM 3058 C CA . MET B 1 33 ? -14.867 -18.25 3.65 1 98.94 33 MET B CA 1
ATOM 3059 C C . MET B 1 33 ? -14.531 -18.484 5.121 1 98.94 33 MET B C 1
ATOM 3061 O O . MET B 1 33 ? -15.398 -18.844 5.91 1 98.94 33 MET B O 1
ATOM 3065 N N . PHE B 1 34 ? -13.273 -18.438 5.469 1 98.88 34 PHE B N 1
ATOM 3066 C CA . PHE B 1 34 ? -12.812 -18.469 6.852 1 98.88 34 PHE B CA 1
ATOM 3067 C C . PHE B 1 34 ? -12.469 -17.062 7.344 1 98.88 34 PHE B C 1
ATOM 3069 O O . PHE B 1 34 ? -11.922 -16.25 6.598 1 98.88 34 PHE B O 1
ATOM 3076 N N . VAL B 1 35 ? -12.797 -16.75 8.617 1 98.88 35 VAL B N 1
ATOM 3077 C CA . VAL B 1 35 ? -12.477 -15.461 9.219 1 98.88 35 VAL B CA 1
ATOM 3078 C C . VAL B 1 35 ? -11.922 -15.672 10.625 1 98.88 35 VAL B C 1
ATOM 3080 O O . VAL B 1 35 ? -12.445 -16.484 11.391 1 98.88 35 VAL B O 1
ATOM 3083 N N . LEU B 1 36 ? -10.867 -15.07 10.961 1 98.75 36 LEU B N 1
ATOM 3084 C CA . LEU B 1 36 ? -10.227 -15.016 12.273 1 98.75 36 LEU B CA 1
ATOM 3085 C C . LEU B 1 36 ? -9.922 -13.578 12.672 1 98.75 36 LEU B C 1
ATOM 3087 O O . LEU B 1 36 ? -9.281 -12.844 11.914 1 98.75 36 LEU B O 1
ATOM 3091 N N . ASP B 1 37 ? -10.391 -13.133 13.844 1 98.56 37 ASP B N 1
ATOM 3092 C CA . ASP B 1 37 ? -10.195 -11.758 14.289 1 98.56 37 ASP B CA 1
ATOM 3093 C C . ASP B 1 37 ? -8.961 -11.633 15.18 1 98.56 37 ASP B C 1
ATOM 3095 O O . ASP B 1 37 ? -8.562 -12.602 15.836 1 98.56 37 ASP B O 1
ATOM 3099 N N . TYR B 1 38 ? -8.328 -10.531 15.172 1 98.75 38 TYR B N 1
ATOM 3100 C CA . TYR B 1 38 ? -7.297 -10.164 16.125 1 98.75 38 TYR B CA 1
ATOM 3101 C C . TYR B 1 38 ? -7.676 -8.891 16.891 1 98.75 38 TYR B C 1
ATOM 3103 O O . TYR B 1 38 ? -8.109 -7.91 16.281 1 98.75 38 TYR B O 1
ATOM 3111 N N . THR B 1 39 ? -7.551 -8.852 18.141 1 98.56 39 THR B N 1
ATOM 3112 C CA . THR B 1 39 ? -7.664 -7.691 19.016 1 98.56 39 THR B CA 1
ATOM 3113 C C . THR B 1 39 ? -6.445 -7.578 19.922 1 98.56 39 THR B C 1
ATOM 3115 O O . THR B 1 39 ? -6.082 -8.547 20.609 1 98.56 39 THR B O 1
ATOM 3118 N N . GLU B 1 40 ? -5.855 -6.406 19.875 1 98.06 40 GLU B N 1
ATOM 3119 C CA . GLU B 1 40 ? -4.734 -6.195 20.781 1 98.06 40 GLU B CA 1
ATOM 3120 C C . GLU B 1 40 ? -5.125 -6.508 22.234 1 98.06 40 GLU B C 1
ATOM 3122 O O . GLU B 1 40 ? -6.18 -6.074 22.703 1 98.06 40 GLU B O 1
ATOM 3127 N N . GLY B 1 41 ? -4.336 -7.207 22.953 1 97.56 41 GLY B N 1
ATOM 3128 C CA . GLY B 1 41 ? -4.633 -7.617 24.328 1 97.56 41 GLY B CA 1
ATOM 3129 C C . GLY B 1 41 ? -5.312 -8.969 24.406 1 97.56 41 GLY B C 1
ATOM 3130 O O . GLY B 1 41 ? -5.242 -9.641 25.438 1 97.56 41 GLY B O 1
ATOM 3131 N N . ILE B 1 42 ? -6.047 -9.453 23.422 1 97.69 42 ILE B N 1
ATOM 3132 C CA . ILE B 1 42 ? -6.719 -10.742 23.375 1 97.69 42 ILE B CA 1
ATOM 3133 C C . ILE B 1 42 ? -5.945 -11.703 22.469 1 97.69 42 ILE B C 1
ATOM 3135 O O . ILE B 1 42 ? -5.754 -12.867 22.812 1 97.69 42 ILE B O 1
ATOM 3139 N N . GLY B 1 43 ? -5.363 -11.211 21.375 1 97.94 43 GLY B N 1
ATOM 3140 C CA . GLY B 1 43 ? -4.723 -12.039 20.359 1 97.94 43 GLY B CA 1
ATOM 3141 C C . GLY B 1 43 ? -5.664 -12.461 19.25 1 97.94 43 GLY B C 1
ATOM 3142 O O . GLY B 1 43 ? -6.68 -11.805 19.016 1 97.94 43 GLY B O 1
ATOM 3143 N N . TRP B 1 44 ? -5.27 -13.367 18.453 1 98.38 44 TRP B N 1
ATOM 3144 C CA . TRP B 1 44 ? -6.137 -13.945 17.438 1 98.38 44 TRP B CA 1
ATOM 3145 C C . TRP B 1 44 ? -7.238 -14.789 18.078 1 98.38 44 TRP B C 1
ATOM 3147 O O . TRP B 1 44 ? -6.965 -15.633 18.922 1 98.38 44 TRP B O 1
ATOM 3157 N N . HIS B 1 45 ? -8.484 -14.516 17.672 1 97.69 45 HIS B N 1
ATOM 3158 C CA . HIS B 1 45 ? -9.602 -15.195 18.328 1 97.69 45 HIS B CA 1
ATOM 3159 C C . HIS B 1 45 ? -10.812 -15.273 17.391 1 97.69 45 HIS B C 1
ATOM 3161 O O . HIS B 1 45 ? -10.812 -14.664 16.328 1 97.69 45 HIS B O 1
ATOM 3167 N N . ASP B 1 46 ? -11.781 -16.109 17.688 1 97.5 46 ASP B N 1
ATOM 3168 C CA . ASP B 1 46 ? -13.094 -16.203 17.062 1 97.5 46 ASP B CA 1
ATOM 3169 C C . ASP B 1 46 ? -12.984 -16.688 15.617 1 97.5 46 ASP B C 1
ATOM 3171 O O . ASP B 1 46 ? -13.492 -16.031 14.703 1 97.5 46 ASP B O 1
ATOM 3175 N N . GLY B 1 47 ? -12.234 -17.781 15.484 1 98.25 47 GLY B N 1
ATOM 3176 C CA . GLY B 1 47 ? -12.18 -18.406 14.172 1 98.25 47 GLY B CA 1
ATOM 3177 C C . GLY B 1 47 ? -13.5 -19.016 13.742 1 98.25 47 GLY B C 1
ATOM 3178 O O . GLY B 1 47 ? -14.18 -19.656 14.547 1 98.25 47 GLY B O 1
ATOM 3179 N N . ARG B 1 48 ? -13.891 -18.75 12.484 1 98.69 48 ARG B N 1
ATOM 3180 C CA . ARG B 1 48 ? -15.18 -19.25 12 1 98.69 48 ARG B CA 1
ATOM 3181 C C . ARG B 1 48 ? -15.156 -19.453 10.492 1 98.69 48 ARG B C 1
ATOM 3183 O O . ARG B 1 48 ? -14.492 -18.703 9.773 1 98.69 48 ARG B O 1
ATOM 3190 N N . ILE B 1 49 ? -15.797 -20.453 10.031 1 98.75 49 ILE B N 1
ATOM 3191 C CA . ILE B 1 49 ? -16.156 -20.641 8.633 1 98.75 49 ILE B CA 1
ATOM 3192 C C . ILE B 1 49 ? -17.609 -20.25 8.414 1 98.75 49 ILE B C 1
ATOM 3194 O O . ILE B 1 49 ? -18.516 -20.797 9.07 1 98.75 49 ILE B O 1
ATOM 3198 N N . VAL B 1 50 ? -17.828 -19.281 7.574 1 98.88 50 VAL B N 1
ATOM 3199 C CA . VAL B 1 50 ? -19.156 -18.719 7.336 1 98.88 50 VAL B CA 1
ATOM 3200 C C . VAL B 1 50 ? -19.438 -18.656 5.836 1 98.88 50 VAL B C 1
ATOM 3202 O O . VAL B 1 50 ? -18.516 -18.781 5.027 1 98.88 50 VAL B O 1
ATOM 3205 N N . PRO B 1 51 ? -20.75 -18.516 5.461 1 98.81 51 PRO B N 1
ATOM 3206 C CA . PRO B 1 51 ? -21 -18.281 4.035 1 98.81 51 PRO B CA 1
ATOM 3207 C C . PRO B 1 51 ? -20.219 -17.078 3.498 1 98.81 51 PRO B C 1
ATOM 3209 O O . PRO B 1 51 ? -20.047 -16.078 4.199 1 98.81 51 PRO B O 1
ATOM 3212 N N . TYR B 1 52 ? -19.75 -17.266 2.266 1 98.81 52 TYR B N 1
ATOM 3213 C CA . TYR B 1 52 ? -19.109 -16.141 1.593 1 98.81 52 TYR B CA 1
ATOM 3214 C C . TYR B 1 52 ? -20.031 -14.922 1.592 1 98.81 52 TYR B C 1
ATOM 3216 O O . TYR B 1 52 ? -21.172 -15 1.15 1 98.81 52 TYR B O 1
ATOM 3224 N N . GLN B 1 53 ? -19.531 -13.773 2.129 1 98.56 53 GLN B N 1
ATOM 3225 C CA . GLN B 1 53 ? -20.344 -12.562 2.273 1 98.56 53 GLN B CA 1
ATOM 3226 C C . GLN B 1 53 ? -19.469 -11.32 2.338 1 98.56 53 GLN B C 1
ATOM 3228 O O . GLN B 1 53 ? -18.266 -11.414 2.582 1 98.56 53 GLN B O 1
ATOM 3233 N N . PRO B 1 54 ? -20.062 -10.195 2.08 1 98.62 54 PRO B N 1
ATOM 3234 C CA . PRO B 1 54 ? -19.297 -8.953 2.146 1 98.62 54 PRO B CA 1
ATOM 3235 C C . PRO B 1 54 ? -18.734 -8.68 3.541 1 98.62 54 PRO B C 1
ATOM 3237 O O . PRO B 1 54 ? -19.297 -9.141 4.535 1 98.62 54 PRO B O 1
ATOM 3240 N N . LEU B 1 55 ? -17.609 -8 3.553 1 98.75 55 LEU B N 1
ATOM 3241 C CA . LEU B 1 55 ? -17.047 -7.473 4.789 1 98.75 55 LEU B CA 1
ATOM 3242 C C . LEU B 1 55 ? -17.641 -6.113 5.129 1 98.75 55 LEU B C 1
ATOM 3244 O O . LEU B 1 55 ? -17.844 -5.281 4.242 1 98.75 55 LEU B O 1
ATOM 3248 N N . SER B 1 56 ? -18.016 -5.914 6.324 1 98.56 56 SER B N 1
ATOM 3249 C CA . SER B 1 56 ? -18.484 -4.633 6.832 1 98.56 56 SER B CA 1
ATOM 3250 C C . SER B 1 56 ? -17.406 -3.92 7.637 1 98.56 56 SER B C 1
ATOM 3252 O O . SER B 1 56 ? -17.047 -4.359 8.734 1 98.56 56 SER B O 1
ATOM 3254 N N . LEU B 1 57 ? -16.891 -2.836 7.121 1 98.75 57 LEU B N 1
ATOM 3255 C CA . LEU B 1 57 ? -15.773 -2.133 7.75 1 98.75 57 LEU B CA 1
ATOM 3256 C C . LEU B 1 57 ? -16.094 -0.654 7.938 1 98.75 57 LEU B C 1
ATOM 3258 O O . LEU B 1 57 ? -16.734 -0.04 7.074 1 98.75 57 LEU B O 1
ATOM 3262 N N . ASP B 1 58 ? -15.664 -0.132 9.047 1 98.81 58 ASP B N 1
ATOM 3263 C CA . ASP B 1 58 ? -15.781 1.311 9.234 1 98.81 58 ASP B CA 1
ATOM 3264 C C . ASP B 1 58 ? -15.031 2.066 8.141 1 98.81 58 ASP B C 1
ATOM 3266 O O . ASP B 1 58 ? -13.938 1.67 7.738 1 98.81 58 ASP B O 1
ATOM 3270 N N . PRO B 1 59 ? -15.617 3.199 7.656 1 98.81 59 PRO B N 1
ATOM 3271 C CA . PRO B 1 59 ? -14.914 3.969 6.625 1 98.81 59 PRO B CA 1
ATOM 3272 C C . PRO B 1 59 ? -13.523 4.406 7.062 1 98.81 59 PRO B C 1
ATOM 3274 O O . PRO B 1 59 ? -12.656 4.652 6.223 1 98.81 59 PRO B O 1
ATOM 3277 N N . SER B 1 60 ? -13.305 4.488 8.344 1 98.81 60 SER B N 1
ATOM 3278 C CA . SER B 1 60 ? -12 4.922 8.852 1 98.81 60 SER B CA 1
ATOM 3279 C C . SER B 1 60 ? -11.086 3.73 9.117 1 98.81 60 SER B C 1
ATOM 3281 O O . SER B 1 60 ? -10.039 3.877 9.742 1 98.81 60 SER B O 1
ATOM 3283 N N . ALA B 1 61 ? -11.508 2.516 8.68 1 98.81 61 ALA B N 1
ATOM 3284 C CA . ALA B 1 61 ? -10.648 1.348 8.883 1 98.81 61 ALA B CA 1
ATOM 3285 C C . ALA B 1 61 ? -9.258 1.58 8.297 1 98.81 61 ALA B C 1
ATOM 3287 O O . ALA B 1 61 ? -9.125 2.084 7.176 1 98.81 61 ALA B O 1
ATOM 3288 N N . MET B 1 62 ? -8.25 1.185 8.953 1 98.56 62 MET B N 1
ATOM 3289 C CA . MET B 1 62 ? -6.863 1.526 8.656 1 98.56 62 MET B CA 1
ATOM 3290 C C . MET B 1 62 ? -6.422 0.908 7.328 1 98.56 62 MET B C 1
ATOM 3292 O O . MET B 1 62 ? -5.512 1.414 6.676 1 98.56 62 MET B O 1
ATOM 3296 N N . ILE B 1 63 ? -7.07 -0.161 6.883 1 98.81 63 ILE B N 1
ATOM 3297 C CA . ILE B 1 63 ? -6.738 -0.768 5.598 1 98.81 63 ILE B CA 1
ATOM 3298 C C . ILE B 1 63 ? -6.953 0.245 4.477 1 98.81 63 ILE B C 1
ATOM 3300 O O . ILE B 1 63 ? -6.223 0.247 3.482 1 98.81 63 ILE B O 1
ATOM 3304 N N . PHE B 1 64 ? -7.891 1.176 4.625 1 98.81 64 PHE B N 1
ATOM 3305 C CA . PHE B 1 64 ? -8.234 2.119 3.568 1 98.81 64 PHE B CA 1
ATOM 3306 C C . PHE B 1 64 ? -7.262 3.287 3.543 1 98.81 64 PHE B C 1
ATOM 3308 O O . PHE B 1 64 ? -7.152 3.99 2.535 1 98.81 64 PHE B O 1
ATOM 3315 N N . HIS B 1 65 ? -6.566 3.48 4.621 1 98.5 65 HIS B N 1
ATOM 3316 C CA . HIS B 1 65 ? -5.797 4.711 4.785 1 98.5 65 HIS B CA 1
ATOM 3317 C C . HIS B 1 65 ? -4.305 4.414 4.906 1 98.5 65 HIS B C 1
ATOM 3319 O O . HIS B 1 65 ? -3.475 5.152 4.371 1 98.5 65 HIS B O 1
ATOM 3325 N N . TYR B 1 66 ? -4.004 3.289 5.559 1 97.75 66 TYR B N 1
ATOM 3326 C CA . TYR B 1 66 ? -2.594 3.09 5.883 1 97.75 66 TYR B CA 1
ATOM 3327 C C . TYR B 1 66 ? -2.104 1.74 5.371 1 97.75 66 TYR B C 1
ATOM 3329 O O . TYR B 1 66 ? -0.986 1.321 5.684 1 97.75 66 TYR B O 1
ATOM 3337 N N . GLY B 1 67 ? -2.861 0.997 4.723 1 97.75 67 GLY B N 1
ATOM 3338 C CA . GLY B 1 67 ? -2.504 -0.014 3.74 1 97.75 67 GLY B CA 1
ATOM 3339 C C . GLY B 1 67 ? -1.897 -1.26 4.359 1 97.75 67 GLY B C 1
ATOM 3340 O O . GLY B 1 67 ? -1.227 -2.035 3.676 1 97.75 67 GLY B O 1
ATOM 3341 N N . GLN B 1 68 ? -2.066 -1.517 5.684 1 97.94 68 GLN B N 1
ATOM 3342 C CA . GLN B 1 68 ? -1.585 -2.77 6.258 1 97.94 68 GLN B CA 1
ATOM 3343 C C . GLN B 1 68 ? -2.402 -3.955 5.75 1 97.94 68 GLN B C 1
ATOM 3345 O O . GLN B 1 68 ? -3.467 -4.258 6.293 1 97.94 68 GLN B O 1
ATOM 3350 N N . SER B 1 69 ? -1.872 -4.617 4.766 1 98.69 69 SER B N 1
ATOM 3351 C CA . SER B 1 69 ? -2.465 -5.828 4.211 1 98.69 69 SER B CA 1
ATOM 3352 C C . SER B 1 69 ? -1.395 -6.77 3.666 1 98.69 69 SER B C 1
ATOM 3354 O O . SER B 1 69 ? -0.401 -6.32 3.09 1 98.69 69 SER B O 1
ATOM 3356 N N . VAL B 1 70 ? -1.535 -8.023 3.924 1 98.88 70 VAL B N 1
ATOM 3357 C CA . VAL B 1 70 ? -0.691 -9.07 3.369 1 98.88 70 VAL B CA 1
ATOM 3358 C C . VAL B 1 70 ? -1.562 -10.211 2.846 1 98.88 70 VAL B C 1
ATOM 3360 O O . VAL B 1 70 ? -2.717 -10.359 3.254 1 98.88 70 VAL B O 1
ATOM 3363 N N . PHE B 1 71 ? -1.043 -10.984 1.913 1 98.75 71 PHE B N 1
ATOM 3364 C CA . PHE B 1 71 ? -1.822 -12.094 1.387 1 98.75 71 PHE B CA 1
ATOM 3365 C C . PHE B 1 71 ? -0.909 -13.219 0.908 1 98.75 71 PHE B C 1
ATOM 3367 O O . PHE B 1 71 ? 0.308 -13.039 0.822 1 98.75 71 PHE B O 1
ATOM 3374 N N . GLU B 1 72 ? -1.456 -14.305 0.711 1 98.69 72 GLU B N 1
ATOM 3375 C CA . GLU B 1 72 ? -0.824 -15.461 0.081 1 98.69 72 GLU B CA 1
ATOM 3376 C C . GLU B 1 72 ? -1.652 -15.969 -1.096 1 98.69 72 GLU B C 1
ATOM 3378 O O . GLU B 1 72 ? -2.777 -15.516 -1.312 1 98.69 72 GLU B O 1
ATOM 3383 N N . GLY B 1 73 ? -1.13 -16.766 -1.871 1 97.81 73 GLY B N 1
ATOM 3384 C CA . GLY B 1 73 ? -1.762 -17.516 -2.955 1 97.81 73 GLY B CA 1
ATOM 3385 C C . GLY B 1 73 ? -1.286 -18.953 -3.057 1 97.81 73 GLY B C 1
ATOM 3386 O O . GLY B 1 73 ? -0.085 -19.203 -3.17 1 97.81 73 GLY B O 1
ATOM 3387 N N . LEU B 1 74 ? -2.17 -19.781 -2.969 1 98.25 74 LEU B N 1
ATOM 3388 C CA . LEU B 1 74 ? -1.868 -21.203 -3.15 1 98.25 74 LEU B CA 1
ATOM 3389 C C . LEU B 1 74 ? -3.033 -21.922 -3.818 1 98.25 74 LEU B C 1
ATOM 3391 O O . LEU B 1 74 ? -4.008 -21.297 -4.23 1 98.25 74 LEU B O 1
ATOM 3395 N N . LYS B 1 75 ? -2.873 -23.219 -4.055 1 97.56 75 LYS B N 1
ATOM 3396 C CA . LYS B 1 75 ? -3.887 -23.953 -4.82 1 97.56 75 LYS B CA 1
ATOM 3397 C C . LYS B 1 75 ? -4.176 -25.312 -4.207 1 97.56 75 LYS B C 1
ATOM 3399 O O . LYS B 1 75 ? -3.32 -25.891 -3.527 1 97.56 75 LYS B O 1
ATOM 3404 N N . ALA B 1 76 ? -5.363 -25.734 -4.41 1 97.94 76 ALA B N 1
ATOM 3405 C CA . ALA B 1 76 ? -5.77 -27.109 -4.195 1 97.94 76 ALA B CA 1
ATOM 3406 C C . ALA B 1 76 ? -6.129 -27.797 -5.516 1 97.94 76 ALA B C 1
ATOM 3408 O O . ALA B 1 76 ? -6.609 -27.141 -6.445 1 97.94 76 ALA B O 1
ATOM 3409 N N . TYR B 1 77 ? -5.887 -29.062 -5.555 1 96 77 TYR B N 1
ATOM 3410 C CA . TYR B 1 77 ? -6.113 -29.875 -6.742 1 96 77 TYR B CA 1
ATOM 3411 C C . TYR B 1 77 ? -6.844 -31.156 -6.383 1 96 77 TYR B C 1
ATOM 3413 O O . TYR B 1 77 ? -6.762 -31.641 -5.246 1 96 77 TYR B O 1
ATOM 3421 N N . VAL B 1 78 ? -7.562 -31.641 -7.344 1 94.38 78 VAL B N 1
ATOM 3422 C CA . VAL B 1 78 ? -8.102 -33 -7.215 1 94.38 78 VAL B CA 1
ATOM 3423 C C . VAL B 1 78 ? -7.258 -33.969 -8.031 1 94.38 78 VAL B C 1
ATOM 3425 O O . VAL B 1 78 ? -6.945 -33.719 -9.195 1 94.38 78 VAL B O 1
ATOM 3428 N N . THR B 1 79 ? -6.898 -35.031 -7.402 1 91.56 79 THR B N 1
ATOM 3429 C CA . THR B 1 79 ? -6.047 -36.031 -8.055 1 91.56 79 THR B CA 1
ATOM 3430 C C . THR B 1 79 ? -6.875 -36.969 -8.93 1 91.56 79 THR B C 1
ATOM 3432 O O . THR B 1 79 ? -8.109 -36.906 -8.914 1 91.56 79 THR B O 1
ATOM 3435 N N . VAL B 1 80 ? -6.16 -37.75 -9.656 1 83.56 80 VAL B N 1
ATOM 3436 C CA . VAL B 1 80 ? -6.781 -38.75 -10.516 1 83.56 80 VAL B CA 1
ATOM 3437 C C . VAL B 1 80 ? -7.57 -39.719 -9.664 1 83.56 80 VAL B C 1
ATOM 3439 O O . VAL B 1 80 ? -8.531 -40.344 -10.148 1 83.56 80 VAL B O 1
ATOM 3442 N N . ASN B 1 81 ? -7.211 -39.906 -8.406 1 85.75 81 ASN B N 1
ATOM 3443 C CA . ASN B 1 81 ? -7.922 -40.781 -7.488 1 85.75 81 ASN B CA 1
ATOM 3444 C C . ASN B 1 81 ? -8.961 -40.031 -6.672 1 85.75 81 ASN B C 1
ATOM 3446 O O . ASN B 1 81 ? -9.391 -40.5 -5.613 1 85.75 81 ASN B O 1
ATOM 3450 N N . ASN B 1 82 ? -9.219 -38.781 -7.043 1 90.25 82 ASN B N 1
ATOM 3451 C CA . ASN B 1 82 ? -10.266 -37.938 -6.457 1 90.25 82 ASN B CA 1
ATOM 3452 C C . ASN B 1 82 ? -9.914 -37.531 -5.031 1 90.25 82 ASN B C 1
ATOM 3454 O O . ASN B 1 82 ? -10.789 -37.438 -4.172 1 90.25 82 ASN B O 1
ATOM 3458 N N . GLU B 1 83 ? -8.648 -37.469 -4.805 1 93.31 83 GLU B N 1
ATOM 3459 C CA . GLU B 1 83 ? -8.18 -36.906 -3.545 1 93.31 83 GLU B CA 1
ATOM 3460 C C . GLU B 1 83 ? -7.871 -35.406 -3.689 1 93.31 83 GLU B C 1
ATOM 3462 O O . GLU B 1 83 ? -7.438 -34.969 -4.754 1 93.31 83 GLU B O 1
ATOM 3467 N N . ALA B 1 84 ? -8.148 -34.719 -2.629 1 96.12 84 ALA B N 1
ATOM 3468 C CA . ALA B 1 84 ? -7.816 -33.281 -2.633 1 96.12 84 ALA B CA 1
ATOM 3469 C C . ALA B 1 84 ? -6.426 -33.031 -2.055 1 96.12 84 ALA B C 1
ATOM 3471 O O . ALA B 1 84 ? -6.109 -33.5 -0.96 1 96.12 84 ALA B O 1
ATOM 3472 N N . LEU B 1 85 ? -5.594 -32.312 -2.795 1 96.88 85 LEU B N 1
ATOM 3473 C CA . LEU B 1 85 ? -4.227 -32 -2.377 1 96.88 85 LEU B CA 1
ATOM 3474 C C . LEU B 1 85 ? -4.012 -30.5 -2.275 1 96.88 85 LEU B C 1
ATOM 3476 O O . LEU B 1 85 ? -4.5 -29.734 -3.117 1 96.88 85 LEU B O 1
ATOM 3480 N N . LEU B 1 86 ? -3.418 -30.156 -1.22 1 98.12 86 LEU B N 1
ATOM 3481 C CA . LEU B 1 86 ? -2.844 -28.812 -1.131 1 98.12 86 LEU B CA 1
ATOM 3482 C C . LEU B 1 86 ? -1.369 -28.828 -1.519 1 98.12 86 LEU B C 1
ATOM 3484 O O . LEU B 1 86 ? -0.658 -29.797 -1.235 1 98.12 86 LEU B O 1
ATOM 3488 N N . PHE B 1 87 ? -0.908 -27.828 -2.141 1 97.75 87 PHE B N 1
ATOM 3489 C CA . PHE B 1 87 ? 0.493 -27.719 -2.533 1 97.75 87 PHE B CA 1
ATOM 3490 C C . PHE B 1 87 ? 1.229 -26.719 -1.657 1 97.75 87 PHE B C 1
ATOM 3492 O O . PHE B 1 87 ? 0.968 -25.516 -1.731 1 97.75 87 PHE B O 1
ATOM 3499 N N . ARG B 1 88 ? 2.137 -27.141 -0.808 1 98.31 88 ARG B N 1
ATOM 3500 C CA . ARG B 1 88 ? 3.117 -26.422 0.006 1 98.31 88 ARG B CA 1
ATOM 3501 C C . ARG B 1 88 ? 2.457 -25.328 0.824 1 98.31 88 ARG B C 1
ATOM 3503 O O . ARG B 1 88 ? 3.025 -24.25 0.99 1 98.31 88 ARG B O 1
ATOM 3510 N N . ALA B 1 89 ? 1.271 -25.609 1.359 1 98.44 89 ALA B N 1
ATOM 3511 C CA . ALA B 1 89 ? 0.519 -24.641 2.148 1 98.44 89 ALA B CA 1
ATOM 3512 C C . ALA B 1 89 ? 1.289 -24.234 3.4 1 98.44 89 ALA B C 1
ATOM 3514 O O . ALA B 1 89 ? 1.186 -23.094 3.859 1 98.44 89 ALA B O 1
ATOM 3515 N N . ASP B 1 90 ? 2.066 -25.125 3.924 1 97.81 90 ASP B N 1
ATOM 3516 C CA . ASP B 1 90 ? 2.887 -24.828 5.098 1 97.81 90 ASP B CA 1
ATOM 3517 C C . ASP B 1 90 ? 3.877 -23.703 4.816 1 97.81 90 ASP B C 1
ATOM 3519 O O . ASP B 1 90 ? 4.094 -22.844 5.664 1 97.81 90 ASP B O 1
ATOM 3523 N N . ARG B 1 91 ? 4.469 -23.734 3.609 1 98.31 91 ARG B N 1
ATOM 3524 C CA . ARG B 1 91 ? 5.418 -22.703 3.221 1 98.31 91 ARG B CA 1
ATOM 3525 C C . ARG B 1 91 ? 4.723 -21.359 3.055 1 98.31 91 ARG B C 1
ATOM 3527 O O . ARG B 1 91 ? 5.309 -20.312 3.342 1 98.31 91 ARG B O 1
ATOM 3534 N N . ASN B 1 92 ? 3.51 -21.438 2.576 1 98.69 92 ASN B N 1
ATOM 3535 C CA . ASN B 1 92 ? 2.752 -20.203 2.418 1 98.69 92 ASN B CA 1
ATOM 3536 C C . ASN B 1 92 ? 2.496 -19.531 3.762 1 98.69 92 ASN B C 1
ATOM 3538 O O . ASN B 1 92 ? 2.654 -18.312 3.893 1 98.69 92 ASN B O 1
ATOM 3542 N N . PHE B 1 93 ? 2.119 -20.25 4.754 1 98.75 93 PHE B N 1
ATOM 3543 C CA . PHE B 1 93 ? 1.8 -19.641 6.039 1 98.75 93 PHE B CA 1
ATOM 3544 C C . PHE B 1 93 ? 3.066 -19.156 6.738 1 98.75 93 PHE B C 1
ATOM 3546 O O . PHE B 1 93 ? 3.043 -18.156 7.453 1 98.75 93 PHE B O 1
ATOM 3553 N N . LYS B 1 94 ? 4.16 -19.859 6.488 1 98.69 94 LYS B N 1
ATOM 3554 C CA . LYS B 1 94 ? 5.441 -19.344 6.969 1 98.69 94 LYS B CA 1
ATOM 3555 C C . LYS B 1 94 ? 5.773 -18 6.309 1 98.69 94 LYS B C 1
ATOM 3557 O O . LYS B 1 94 ? 6.191 -17.062 6.984 1 98.69 94 LYS B O 1
ATOM 3562 N N . ARG B 1 95 ? 5.629 -17.984 5.016 1 98.69 95 ARG B N 1
ATOM 3563 C CA . ARG B 1 95 ? 5.906 -16.734 4.293 1 98.69 95 ARG B CA 1
ATOM 3564 C C . ARG B 1 95 ? 4.941 -15.633 4.715 1 98.69 95 ARG B C 1
ATOM 3566 O O . ARG B 1 95 ? 5.32 -14.461 4.777 1 98.69 95 ARG B O 1
ATOM 3573 N N . LEU B 1 96 ? 3.707 -16.016 4.992 1 98.88 96 LEU B N 1
ATOM 3574 C CA . LEU B 1 96 ? 2.748 -15.047 5.5 1 98.88 96 LEU B CA 1
ATOM 3575 C C . LEU B 1 96 ? 3.283 -14.359 6.75 1 98.88 96 LEU B C 1
ATOM 3577 O O . LEU B 1 96 ? 3.201 -13.133 6.875 1 98.88 96 LEU B O 1
ATOM 3581 N N . ASN B 1 97 ? 3.787 -15.094 7.637 1 98.88 97 ASN B N 1
ATOM 3582 C CA . ASN B 1 97 ? 4.297 -14.539 8.883 1 98.88 97 ASN B CA 1
ATOM 3583 C C . ASN B 1 97 ? 5.527 -13.664 8.648 1 98.88 97 ASN B C 1
ATOM 3585 O O . ASN B 1 97 ? 5.75 -12.695 9.367 1 98.88 97 ASN B O 1
ATOM 3589 N N . ASN B 1 98 ? 6.336 -14.016 7.645 1 98.62 98 ASN B N 1
ATOM 3590 C CA . ASN B 1 98 ? 7.418 -13.117 7.266 1 98.62 98 ASN B CA 1
ATOM 3591 C C . ASN B 1 98 ? 6.887 -11.758 6.809 1 98.62 98 ASN B C 1
ATOM 3593 O O . ASN B 1 98 ? 7.438 -10.719 7.172 1 98.62 98 ASN B O 1
ATOM 3597 N N . SER B 1 99 ? 5.879 -11.797 6 1 98.81 99 SER B N 1
ATOM 3598 C CA . SER B 1 99 ? 5.238 -10.562 5.562 1 98.81 99 SER B CA 1
ATOM 3599 C C . SER B 1 99 ? 4.633 -9.805 6.742 1 98.81 99 SER B C 1
ATOM 3601 O O . SER B 1 99 ? 4.738 -8.578 6.816 1 98.81 99 SER B O 1
ATOM 3603 N N . ASN B 1 100 ? 3.973 -10.586 7.668 1 98.88 100 ASN B N 1
ATOM 3604 C CA . ASN B 1 100 ? 3.424 -9.984 8.875 1 98.88 100 ASN B CA 1
ATOM 3605 C C . ASN B 1 100 ? 4.484 -9.195 9.648 1 98.88 100 ASN B C 1
ATOM 3607 O O . ASN B 1 100 ? 4.254 -8.055 10.039 1 98.88 100 ASN B O 1
ATOM 3611 N N . ALA B 1 101 ? 5.57 -9.789 9.812 1 98.5 101 ALA B N 1
ATOM 3612 C CA . ALA B 1 101 ? 6.652 -9.164 10.57 1 98.5 101 ALA B CA 1
ATOM 3613 C C . ALA B 1 101 ? 7.066 -7.836 9.938 1 98.5 101 ALA B C 1
ATOM 3615 O O . ALA B 1 101 ? 7.262 -6.844 10.641 1 98.5 101 ALA B O 1
ATOM 3616 N N . ARG B 1 102 ? 7.172 -7.785 8.672 1 98.19 102 ARG B N 1
ATOM 3617 C CA . ARG B 1 102 ? 7.598 -6.574 7.973 1 98.19 102 ARG B CA 1
ATOM 3618 C C . ARG B 1 102 ? 6.539 -5.484 8.07 1 98.19 102 ARG B C 1
ATOM 3620 O O . ARG B 1 102 ? 6.867 -4.297 8.141 1 98.19 102 ARG B O 1
ATOM 3627 N N . LEU B 1 103 ? 5.293 -5.863 8.125 1 98.56 103 LEU B N 1
ATOM 3628 C CA . LEU B 1 103 ? 4.207 -4.891 8.117 1 98.56 103 LEU B CA 1
ATOM 3629 C C . LEU B 1 103 ? 3.656 -4.68 9.523 1 98.56 103 LEU B C 1
ATOM 3631 O O . LEU B 1 103 ? 2.568 -4.125 9.695 1 98.56 103 LEU B O 1
ATOM 3635 N N . CYS B 1 104 ? 4.348 -5.172 10.516 1 98.31 104 CYS B N 1
ATOM 3636 C CA . CYS B 1 104 ? 3.982 -4.977 11.914 1 98.31 104 CYS B CA 1
ATOM 3637 C C . CYS B 1 104 ? 2.619 -5.594 12.211 1 98.31 104 CYS B C 1
ATOM 3639 O O . CYS B 1 104 ? 1.815 -5.012 12.938 1 98.31 104 CYS B O 1
ATOM 3641 N N . ILE B 1 105 ? 2.275 -6.672 11.586 1 98.88 105 ILE B N 1
ATOM 3642 C CA . ILE B 1 105 ? 1.081 -7.465 11.852 1 98.88 105 ILE B CA 1
ATOM 3643 C C . ILE B 1 105 ? 1.434 -8.641 12.766 1 98.88 105 ILE B C 1
ATOM 3645 O O . ILE B 1 105 ? 2.479 -9.273 12.602 1 98.88 105 ILE B O 1
ATOM 3649 N N . PRO B 1 106 ? 0.579 -8.953 13.711 1 98.69 106 PRO B N 1
ATOM 3650 C CA . PRO B 1 106 ? 0.885 -10.07 14.609 1 98.69 106 PRO B CA 1
ATOM 3651 C C . PRO B 1 106 ? 0.977 -11.406 13.883 1 98.69 106 PRO B C 1
ATOM 3653 O O . PRO B 1 106 ? 0.224 -11.648 12.938 1 98.69 106 PRO B O 1
ATOM 3656 N N . GLU B 1 107 ? 1.862 -12.18 14.359 1 98.5 107 GLU B N 1
ATOM 3657 C CA . GLU B 1 107 ? 2.045 -13.508 13.797 1 98.5 107 GLU B CA 1
ATOM 3658 C C . GLU B 1 107 ? 0.791 -14.359 13.969 1 98.5 107 GLU B C 1
ATOM 3660 O O . GLU B 1 107 ? 0.116 -14.281 14.992 1 98.5 107 GLU B O 1
ATOM 3665 N N . ILE B 1 108 ? 0.52 -15.156 12.977 1 98.06 108 ILE B N 1
ATOM 3666 C CA . ILE B 1 108 ? -0.538 -16.156 13.07 1 98.06 108 ILE B CA 1
ATOM 3667 C C . ILE B 1 108 ? 0.071 -17.516 13.391 1 98.06 108 ILE B C 1
ATOM 3669 O O . ILE B 1 108 ? 1.196 -17.812 12.984 1 98.06 108 ILE B O 1
ATOM 3673 N N . ASP B 1 109 ? -0.672 -18.297 14.18 1 98.12 109 ASP B N 1
ATOM 3674 C CA . ASP B 1 109 ? -0.268 -19.688 14.352 1 98.12 109 ASP B CA 1
ATOM 3675 C C . ASP B 1 109 ? -0.376 -20.469 13.039 1 98.12 109 ASP B C 1
ATOM 3677 O O . ASP B 1 109 ? -1.479 -20.719 12.555 1 98.12 109 ASP B O 1
ATOM 3681 N N . GLU B 1 110 ? 0.723 -20.859 12.531 1 98.25 110 GLU B N 1
ATOM 3682 C CA . GLU B 1 110 ? 0.774 -21.484 11.211 1 98.25 110 GLU B CA 1
ATOM 3683 C C . GLU B 1 110 ? -0.047 -22.766 11.195 1 98.25 110 GLU B C 1
ATOM 3685 O O . GLU B 1 110 ? -0.731 -23.062 10.203 1 98.25 110 GLU B O 1
ATOM 3690 N N . GLN B 1 111 ? 0.071 -23.562 12.219 1 97.06 111 GLN B N 1
ATOM 3691 C CA . GLN B 1 111 ? -0.674 -24.812 12.281 1 97.06 111 GLN B CA 1
ATOM 3692 C C . GLN B 1 111 ? -2.178 -24.562 12.336 1 97.06 111 GLN B C 1
ATOM 3694 O O . GLN B 1 111 ? -2.957 -25.281 11.703 1 97.06 111 GLN B O 1
ATOM 3699 N N . TYR B 1 112 ? -2.555 -23.578 13.125 1 97.69 112 TYR B N 1
ATOM 3700 C CA . TYR B 1 112 ? -3.965 -23.203 13.188 1 97.69 112 TYR B CA 1
ATOM 3701 C C . TYR B 1 112 ? -4.48 -22.781 11.82 1 97.69 112 TYR B C 1
ATOM 3703 O O . TYR B 1 112 ? -5.566 -23.203 11.398 1 97.69 112 TYR B O 1
ATOM 3711 N N . ALA B 1 113 ? -3.727 -21.938 11.164 1 98.19 113 ALA B N 1
ATOM 3712 C CA . ALA B 1 113 ? -4.117 -21.469 9.836 1 98.19 113 ALA B CA 1
ATOM 3713 C C . ALA B 1 113 ? -4.254 -22.625 8.859 1 98.19 113 ALA B C 1
ATOM 3715 O O . ALA B 1 113 ? -5.199 -22.672 8.07 1 98.19 113 ALA B O 1
ATOM 3716 N N . LEU B 1 114 ? -3.297 -23.531 8.93 1 97.94 114 LEU B N 1
ATOM 3717 C CA . LEU B 1 114 ? -3.332 -24.688 8.047 1 97.94 114 LEU B CA 1
ATOM 3718 C C . LEU B 1 114 ? -4.566 -25.547 8.328 1 97.94 114 LEU B C 1
ATOM 3720 O O . LEU B 1 114 ? -5.227 -26.016 7.395 1 97.94 114 LEU B O 1
ATOM 3724 N N . GLU B 1 115 ? -4.863 -25.781 9.578 1 97.12 115 GLU B N 1
ATOM 3725 C CA . GLU B 1 115 ? -6.035 -26.578 9.93 1 97.12 115 GLU B CA 1
ATOM 3726 C C . GLU B 1 115 ? -7.32 -25.891 9.469 1 97.12 115 GLU B C 1
ATOM 3728 O O . GLU B 1 115 ? -8.242 -26.547 8.992 1 97.12 115 GLU B O 1
ATOM 3733 N N . ALA B 1 116 ? -7.41 -24.594 9.688 1 98.25 116 ALA B N 1
ATOM 3734 C CA . ALA B 1 116 ? -8.562 -23.828 9.211 1 98.25 116 ALA B CA 1
ATOM 3735 C C . ALA B 1 116 ? -8.727 -23.969 7.703 1 98.25 116 ALA B C 1
ATOM 3737 O O . ALA B 1 116 ? -9.844 -24.156 7.211 1 98.25 116 ALA B O 1
ATOM 3738 N N . LEU B 1 117 ? -7.613 -23.891 7.02 1 98.62 117 LEU B N 1
ATOM 3739 C CA . LEU B 1 117 ? -7.637 -24.047 5.566 1 98.62 117 LEU B CA 1
ATOM 3740 C C . LEU B 1 117 ? -8.133 -25.438 5.172 1 98.62 117 LEU B C 1
ATOM 3742 O O . LEU B 1 117 ? -8.977 -25.562 4.281 1 98.62 117 LEU B O 1
ATOM 3746 N N . LYS B 1 118 ? -7.598 -26.453 5.805 1 97.88 118 LYS B N 1
ATOM 3747 C CA . LYS B 1 118 ? -8.008 -27.812 5.508 1 97.88 118 LYS B CA 1
ATOM 3748 C C . LYS B 1 118 ? -9.516 -27.984 5.68 1 97.88 118 LYS B C 1
ATOM 3750 O O . LYS B 1 118 ? -10.18 -28.594 4.828 1 97.88 118 LYS B O 1
ATOM 3755 N N . GLN B 1 119 ? -10.023 -27.453 6.746 1 97.88 119 GLN B N 1
ATOM 3756 C CA . GLN B 1 119 ? -11.453 -27.562 7.008 1 97.88 119 GLN B CA 1
ATOM 3757 C C . GLN B 1 119 ? -12.273 -26.812 5.957 1 97.88 119 GLN B C 1
ATOM 3759 O O . GLN B 1 119 ? -13.281 -27.328 5.473 1 97.88 119 GLN B O 1
ATOM 3764 N N . LEU B 1 120 ? -11.828 -25.641 5.613 1 98.69 120 LEU B N 1
ATOM 3765 C CA . LEU B 1 120 ? -12.531 -24.844 4.621 1 98.69 120 LEU B CA 1
ATOM 3766 C C . LEU B 1 120 ? -12.578 -25.562 3.275 1 98.69 120 LEU B C 1
ATOM 3768 O O . LEU B 1 120 ? -13.641 -25.641 2.652 1 98.69 120 LEU B O 1
ATOM 3772 N N . VAL B 1 121 ? -11.445 -26.047 2.818 1 98.5 121 VAL B N 1
ATOM 3773 C CA . VAL B 1 121 ? -11.367 -26.75 1.539 1 98.5 121 VAL B CA 1
ATOM 3774 C C . VAL B 1 121 ? -12.227 -28.016 1.583 1 98.5 121 VAL B C 1
ATOM 3776 O O . VAL B 1 121 ? -12.875 -28.359 0.597 1 98.5 121 VAL B O 1
ATOM 3779 N N . SER B 1 122 ? -12.203 -28.703 2.74 1 97.25 122 SER B N 1
ATOM 3780 C CA . SER B 1 122 ? -13.023 -29.891 2.883 1 97.25 122 SER B CA 1
ATOM 3781 C C . SER B 1 122 ? -14.508 -29.562 2.762 1 97.25 122 SER B C 1
ATOM 3783 O O . SER B 1 122 ? -15.258 -30.297 2.105 1 97.25 122 SER B O 1
ATOM 3785 N N . ILE B 1 123 ? -14.922 -28.484 3.346 1 97.81 123 ILE B N 1
ATOM 3786 C CA . ILE B 1 123 ? -16.312 -28.062 3.324 1 97.81 123 ILE B CA 1
ATOM 3787 C C . ILE B 1 123 ? -16.734 -27.719 1.896 1 97.81 123 ILE B C 1
ATOM 3789 O O . ILE B 1 123 ? -17.828 -28.078 1.455 1 97.81 123 ILE B O 1
ATOM 3793 N N . ASP B 1 124 ? -15.859 -27.078 1.169 1 98.25 124 ASP B N 1
ATOM 3794 C CA . ASP B 1 124 ? -16.156 -26.656 -0.195 1 98.25 124 ASP B CA 1
ATOM 3795 C C . ASP B 1 124 ? -15.445 -27.547 -1.214 1 98.25 124 ASP B C 1
ATOM 3797 O O . ASP B 1 124 ? -15.031 -27.078 -2.273 1 98.25 124 ASP B O 1
ATOM 3801 N N . ARG B 1 125 ? -15.266 -28.75 -0.903 1 97.06 125 ARG B N 1
ATOM 3802 C CA . ARG B 1 125 ? -14.469 -29.672 -1.697 1 97.06 125 ARG B CA 1
ATOM 3803 C C . ARG B 1 125 ? -15 -29.766 -3.123 1 97.06 125 ARG B C 1
ATOM 3805 O O . ARG B 1 125 ? -14.227 -29.906 -4.074 1 97.06 125 ARG B O 1
ATOM 3812 N N . GLU B 1 126 ? -16.297 -29.672 -3.299 1 95.81 126 GLU B N 1
ATOM 3813 C CA . GLU B 1 126 ? -16.922 -29.844 -4.605 1 95.81 126 GLU B CA 1
ATOM 3814 C C . GLU B 1 126 ? -16.562 -28.688 -5.539 1 95.81 126 GLU B C 1
ATOM 3816 O O . GLU B 1 126 ? -16.781 -28.766 -6.75 1 95.81 126 GLU B O 1
ATOM 3821 N N . TRP B 1 127 ? -16.047 -27.672 -4.996 1 97.44 127 TRP B N 1
ATOM 3822 C CA . TRP B 1 127 ? -15.68 -26.516 -5.789 1 97.44 127 TRP B CA 1
ATOM 3823 C C . TRP B 1 127 ? -14.312 -26.703 -6.438 1 97.44 127 TRP B C 1
ATOM 3825 O O . TRP B 1 127 ? -13.898 -25.906 -7.281 1 97.44 127 TRP B O 1
ATOM 3835 N N . ILE B 1 128 ? -13.508 -27.719 -6.023 1 97.06 128 ILE B N 1
ATOM 3836 C CA . ILE B 1 128 ? -12.25 -27.984 -6.707 1 97.06 128 ILE B CA 1
ATOM 3837 C C . ILE B 1 128 ? -12.531 -28.547 -8.102 1 97.06 128 ILE B C 1
ATOM 3839 O O . ILE B 1 128 ? -13.039 -29.656 -8.242 1 97.06 128 ILE B O 1
ATOM 3843 N N . PRO B 1 129 ? -12.203 -27.781 -9.07 1 94.5 129 PRO B N 1
ATOM 3844 C CA . PRO B 1 129 ? -12.484 -28.297 -10.414 1 94.5 129 PRO B CA 1
ATOM 3845 C C . PRO B 1 129 ? -11.625 -29.5 -10.773 1 94.5 129 PRO B C 1
ATOM 3847 O O . PRO B 1 129 ? -10.492 -29.625 -10.297 1 94.5 129 PRO B O 1
ATOM 3850 N N . SER B 1 130 ? -12.117 -30.297 -11.672 1 90.62 130 SER B N 1
ATOM 3851 C CA . SER B 1 130 ? -11.422 -31.547 -11.992 1 90.62 130 SER B CA 1
ATOM 3852 C C . SER B 1 130 ? -10.922 -31.547 -13.43 1 90.62 130 SER B C 1
ATOM 3854 O O . SER B 1 130 ? -10.133 -32.406 -13.82 1 90.62 130 SER B O 1
ATOM 3856 N N . ALA B 1 131 ? -11.352 -30.562 -14.242 1 89 131 ALA B N 1
ATOM 3857 C CA . ALA B 1 131 ? -10.883 -30.5 -15.625 1 89 131 ALA B CA 1
ATOM 3858 C C . ALA B 1 131 ? -9.383 -30.25 -15.68 1 89 131 ALA B C 1
ATOM 3860 O O . ALA B 1 131 ? -8.812 -29.625 -14.781 1 89 131 ALA B O 1
ATOM 3861 N N . PRO B 1 132 ? -8.758 -30.766 -16.781 1 85.25 132 PRO B N 1
ATOM 3862 C CA . PRO B 1 132 ? -7.316 -30.547 -16.906 1 85.25 132 PRO B CA 1
ATOM 3863 C C . PRO B 1 132 ? -6.941 -29.062 -16.859 1 85.25 132 PRO B C 1
ATOM 3865 O O . PRO B 1 132 ? -7.605 -28.234 -17.484 1 85.25 132 PRO B O 1
ATOM 3868 N N . GLY B 1 133 ? -5.926 -28.75 -16.078 1 86.19 133 GLY B N 1
ATOM 3869 C CA . GLY B 1 133 ? -5.395 -27.406 -16.016 1 86.19 133 GLY B CA 1
ATOM 3870 C C . GLY B 1 133 ? -6.133 -26.516 -15.031 1 86.19 133 GLY B C 1
ATOM 3871 O O . GLY B 1 133 ? -5.742 -25.359 -14.812 1 86.19 133 GLY B O 1
ATOM 3872 N N . THR B 1 134 ? -7.223 -27.016 -14.469 1 91.75 134 THR B N 1
ATOM 3873 C CA . THR B 1 134 ? -7.996 -26.219 -13.523 1 91.75 134 THR B CA 1
ATOM 3874 C C . THR B 1 134 ? -7.574 -26.531 -12.086 1 91.75 134 THR B C 1
ATOM 3876 O O . THR B 1 134 ? -6.906 -27.531 -11.836 1 91.75 134 THR B O 1
ATOM 3879 N N . SER B 1 135 ? -7.852 -25.656 -11.164 1 95.12 135 SER B N 1
ATOM 3880 C CA . SER B 1 135 ? -7.535 -25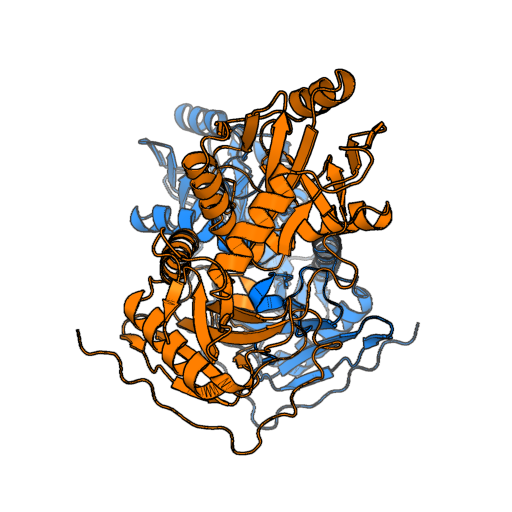.797 -9.75 1 95.12 135 SER B CA 1
ATOM 3881 C C . SER B 1 135 ? -8.445 -24.922 -8.891 1 95.12 135 SER B C 1
ATOM 3883 O O . SER B 1 135 ? -9.297 -24.203 -9.414 1 95.12 135 SER B O 1
ATOM 3885 N N . LEU B 1 136 ? -8.375 -25.094 -7.625 1 97.31 136 LEU B N 1
ATOM 3886 C CA . LEU B 1 136 ? -8.977 -24.172 -6.68 1 97.31 136 LEU B CA 1
ATOM 3887 C C . LEU B 1 136 ? -7.934 -23.219 -6.105 1 97.31 136 LEU B C 1
ATOM 3889 O O . LEU B 1 136 ? -7.066 -23.641 -5.336 1 97.31 136 LEU B O 1
ATOM 3893 N N . TYR B 1 137 ? -8.008 -22.031 -6.586 1 97.62 137 TYR B N 1
ATOM 3894 C CA . TYR B 1 137 ? -7.125 -21 -6.043 1 97.62 137 TYR B CA 1
ATOM 3895 C C . TYR B 1 137 ? -7.559 -20.594 -4.641 1 97.62 137 TYR B C 1
ATOM 3897 O O . TYR B 1 137 ? -8.75 -20.438 -4.375 1 97.62 137 TYR B O 1
ATOM 3905 N N . ILE B 1 138 ? -6.613 -20.453 -3.744 1 98.75 138 ILE B N 1
ATOM 3906 C CA . ILE B 1 138 ? -6.852 -20.125 -2.34 1 98.75 138 ILE B CA 1
ATOM 3907 C C . ILE B 1 138 ? -6.113 -18.844 -1.977 1 98.75 138 ILE B C 1
ATOM 3909 O O . ILE B 1 138 ? -4.926 -18.688 -2.271 1 98.75 138 ILE B O 1
ATOM 3913 N N . ARG B 1 139 ? -6.809 -17.906 -1.356 1 98.81 139 ARG B N 1
ATOM 3914 C CA . ARG B 1 139 ? -6.273 -16.578 -1.03 1 98.81 139 ARG B CA 1
ATOM 3915 C C . ARG B 1 139 ? -6.43 -16.281 0.456 1 98.81 139 ARG B C 1
ATOM 3917 O O . ARG B 1 139 ? -7.402 -15.648 0.867 1 98.81 139 ARG B O 1
ATOM 3924 N N . PRO B 1 140 ? -5.449 -16.719 1.296 1 98.94 140 PRO B N 1
ATOM 3925 C CA . PRO B 1 140 ? -5.371 -16.156 2.645 1 98.94 140 PRO B CA 1
ATOM 3926 C C . PRO B 1 140 ? -4.914 -14.703 2.645 1 98.94 140 PRO B C 1
ATOM 3928 O O . PRO B 1 140 ? -4.008 -14.336 1.893 1 98.94 140 PRO B O 1
ATOM 3931 N N . PHE B 1 141 ? -5.551 -13.867 3.484 1 98.94 141 PHE B N 1
ATOM 3932 C CA . PHE B 1 141 ? -5.078 -12.492 3.574 1 98.94 141 PHE B CA 1
ATOM 3933 C C . PHE B 1 141 ? -5.434 -11.883 4.926 1 98.94 141 PHE B C 1
ATOM 3935 O O . PHE B 1 141 ? -6.309 -12.391 5.633 1 98.94 141 PHE B O 1
ATOM 3942 N N . ILE B 1 142 ? -4.672 -10.906 5.348 1 98.94 142 ILE B N 1
ATOM 3943 C CA . ILE B 1 142 ? -4.887 -10.156 6.582 1 98.94 142 ILE B CA 1
ATOM 3944 C C . ILE B 1 142 ? -5.062 -8.672 6.258 1 98.94 142 ILE B C 1
ATOM 3946 O O . ILE B 1 142 ? -4.336 -8.125 5.426 1 98.94 142 ILE B O 1
ATOM 3950 N N . ILE B 1 143 ? -6.016 -8.023 6.895 1 98.94 143 ILE B N 1
ATOM 3951 C CA . ILE B 1 143 ? -6.23 -6.59 6.719 1 98.94 143 ILE B CA 1
ATOM 3952 C C . ILE B 1 143 ? -6.352 -5.914 8.078 1 98.94 143 ILE B C 1
ATOM 3954 O O . ILE B 1 143 ? -6.859 -6.512 9.031 1 98.94 143 ILE B O 1
ATOM 3958 N N . ALA B 1 144 ? -5.879 -4.684 8.203 1 98.88 144 ALA B N 1
ATOM 3959 C CA . ALA B 1 144 ? -6.035 -3.848 9.391 1 98.88 144 ALA B CA 1
ATOM 3960 C C . ALA B 1 144 ? -7.441 -3.262 9.469 1 98.88 144 ALA B C 1
ATOM 3962 O O . ALA B 1 144 ? -7.871 -2.541 8.562 1 98.88 144 ALA B O 1
ATOM 3963 N N . THR B 1 145 ? -8.141 -3.496 10.586 1 98.75 145 THR B N 1
ATOM 3964 C CA . THR B 1 145 ? -9.555 -3.16 10.594 1 98.75 145 THR B CA 1
ATOM 3965 C C . THR B 1 145 ? -9.859 -2.098 11.641 1 98.75 145 THR B C 1
ATOM 3967 O O . THR B 1 145 ? -11 -1.663 11.789 1 98.75 145 THR B O 1
ATOM 3970 N N . GLU B 1 146 ? -8.859 -1.642 12.398 1 98.56 146 GLU B N 1
ATOM 3971 C CA . GLU B 1 146 ? -9.086 -0.627 13.422 1 98.56 146 GLU B CA 1
ATOM 3972 C C . GLU B 1 146 ? -9.641 0.658 12.812 1 98.56 146 GLU B C 1
ATOM 3974 O O . GLU B 1 146 ? -9.078 1.187 11.852 1 98.56 146 GLU B O 1
ATOM 3979 N N . PRO B 1 147 ? -10.781 1.141 13.273 1 98.31 147 PRO B N 1
ATOM 3980 C CA . PRO B 1 147 ? -11.258 2.457 12.844 1 98.31 147 PRO B CA 1
ATOM 3981 C C . PRO B 1 147 ? -10.469 3.605 13.469 1 98.31 147 PRO B C 1
ATOM 3983 O O . PRO B 1 147 ? -10.734 3.99 14.609 1 98.31 147 PRO B O 1
ATOM 3986 N N . ASN B 1 148 ? -9.547 4.121 12.766 1 97.12 148 ASN B N 1
ATOM 3987 C CA . ASN B 1 148 ? -8.68 5.172 13.281 1 97.12 148 ASN B CA 1
ATOM 3988 C C . ASN B 1 148 ? -7.922 5.871 12.156 1 97.12 148 ASN B C 1
ATOM 3990 O O . ASN B 1 148 ? -7.477 5.227 11.203 1 97.12 148 ASN B O 1
ATOM 3994 N N . LEU B 1 149 ? -7.762 7.207 12.258 1 96.69 149 LEU B N 1
ATOM 3995 C CA . LEU B 1 149 ? -7.039 7.941 11.219 1 96.69 149 LEU B CA 1
ATOM 3996 C C . LEU B 1 149 ? -5.621 8.266 11.672 1 96.69 149 LEU B C 1
ATOM 3998 O O . LEU B 1 149 ? -4.855 8.898 10.938 1 96.69 149 LEU B O 1
ATOM 4002 N N . GLY B 1 150 ? -5.223 7.875 12.859 1 93.69 150 GLY B N 1
ATOM 4003 C CA . GLY B 1 150 ? -3.844 8.008 13.305 1 93.69 150 GLY B CA 1
ATOM 4004 C C . GLY B 1 150 ? -2.924 6.949 12.719 1 93.69 150 GLY B C 1
ATOM 4005 O O . GLY B 1 150 ? -3.318 5.793 12.57 1 93.69 150 GLY B O 1
ATOM 4006 N N . VAL B 1 151 ? -1.678 7.355 12.5 1 93.31 151 VAL B N 1
ATOM 4007 C CA . VAL B 1 151 ? -0.729 6.438 11.875 1 93.31 151 VAL B CA 1
ATOM 4008 C C . VAL B 1 151 ? -0.036 5.605 12.953 1 93.31 151 VAL B C 1
ATOM 4010 O O . VAL B 1 151 ? 0.771 6.125 13.727 1 93.31 151 VAL B O 1
ATOM 4013 N N . HIS B 1 152 ? -0.264 4.438 13.055 1 94.69 152 HIS B N 1
ATOM 4014 C CA . HIS B 1 152 ? 0.342 3.42 13.906 1 94.69 152 HIS B CA 1
ATOM 4015 C C . HIS B 1 152 ? -0.089 2.018 13.484 1 94.69 152 HIS B C 1
ATOM 4017 O O . HIS B 1 152 ? -1.057 1.861 12.734 1 94.69 152 HIS B O 1
ATOM 4023 N N . PRO B 1 153 ? 0.7 1 13.867 1 97.25 153 PRO B N 1
ATOM 4024 C CA . PRO B 1 153 ? 0.175 -0.342 13.609 1 97.25 153 PRO B CA 1
ATOM 4025 C C . PRO B 1 153 ? -1.214 -0.559 14.203 1 97.25 153 PRO B C 1
ATOM 4027 O O . PRO B 1 153 ? -1.478 -0.135 15.336 1 97.25 153 PRO B O 1
ATOM 4030 N N . SER B 1 154 ? -2.062 -1.189 13.453 1 98.5 154 SER B N 1
ATOM 4031 C CA . SER B 1 154 ? -3.445 -1.407 13.867 1 98.5 154 SER B CA 1
ATOM 4032 C C . SER B 1 154 ? -3.521 -2.252 15.133 1 98.5 154 SER B C 1
ATOM 4034 O O . SER B 1 154 ? -2.678 -3.123 15.352 1 98.5 154 SER B O 1
ATOM 4036 N N . LYS B 1 155 ? -4.57 -2.012 15.875 1 98.44 155 LYS B N 1
ATOM 4037 C CA . LYS B 1 155 ? -4.84 -2.807 17.062 1 98.44 155 LYS B CA 1
ATOM 4038 C C . LYS B 1 155 ? -5.82 -3.938 16.766 1 98.44 155 LYS B C 1
ATOM 4040 O O . LYS B 1 155 ? -6.012 -4.836 17.578 1 98.44 155 LYS B O 1
ATOM 4045 N N . ASN B 1 156 ? -6.449 -3.875 15.641 1 98.75 156 ASN B N 1
ATOM 4046 C CA . ASN B 1 156 ? -7.402 -4.879 15.18 1 98.75 156 ASN B CA 1
ATOM 4047 C C . ASN B 1 156 ? -7.078 -5.34 13.758 1 98.75 156 ASN B C 1
ATOM 4049 O O . ASN B 1 156 ? -6.734 -4.527 12.898 1 98.75 156 ASN B O 1
ATOM 4053 N N . TYR B 1 157 ? -7.184 -6.664 13.555 1 98.88 157 TYR B N 1
ATOM 4054 C CA . TYR B 1 157 ? -6.988 -7.27 12.234 1 98.88 157 TYR B CA 1
ATOM 4055 C C . TYR B 1 157 ? -8.016 -8.367 11.984 1 98.88 157 TYR B C 1
ATOM 4057 O O . TYR B 1 157 ? -8.68 -8.828 12.914 1 98.88 157 TYR B O 1
ATOM 4065 N N . GLN B 1 158 ? -8.172 -8.688 10.719 1 98.94 158 GLN B N 1
ATOM 4066 C CA . GLN B 1 158 ? -8.867 -9.906 10.32 1 98.94 158 GLN B CA 1
ATOM 4067 C C . GLN B 1 158 ? -8.016 -10.75 9.383 1 98.94 158 GLN B C 1
ATOM 4069 O O . GLN B 1 158 ? -7.406 -10.227 8.445 1 98.94 158 GLN B O 1
ATOM 4074 N N . PHE B 1 159 ? -7.863 -12.008 9.727 1 98.94 159 PHE B N 1
ATOM 4075 C CA . PHE B 1 159 ? -7.324 -13.016 8.828 1 98.94 159 PHE B CA 1
ATOM 4076 C C . PHE B 1 159 ? -8.445 -13.766 8.117 1 98.94 159 PHE B C 1
ATOM 4078 O O . PHE B 1 159 ? -9.32 -14.352 8.766 1 98.94 159 PHE B O 1
ATOM 4085 N N . ILE B 1 160 ? -8.422 -13.711 6.77 1 98.94 160 ILE B N 1
ATOM 4086 C CA . ILE B 1 160 ? -9.508 -14.258 5.965 1 98.94 160 ILE B CA 1
ATOM 4087 C C . ILE B 1 160 ? -8.945 -15.195 4.902 1 98.94 160 ILE B C 1
ATOM 4089 O O . ILE B 1 160 ? -7.867 -14.953 4.355 1 98.94 160 ILE B O 1
ATOM 4093 N N . ILE B 1 161 ? -9.625 -16.281 4.664 1 98.94 161 ILE B N 1
ATOM 4094 C CA . ILE B 1 161 ? -9.305 -17.156 3.535 1 98.94 161 ILE B CA 1
ATOM 4095 C C . ILE B 1 161 ? -10.516 -17.25 2.607 1 98.94 161 ILE B C 1
ATOM 4097 O O . ILE B 1 161 ? -11.609 -17.641 3.039 1 98.94 161 ILE B O 1
ATOM 4101 N N . ILE B 1 162 ? -10.328 -16.875 1.362 1 98.94 162 ILE B N 1
ATOM 4102 C CA . ILE B 1 162 ? -11.344 -17.078 0.335 1 98.94 162 ILE B CA 1
ATOM 4103 C C . ILE B 1 162 ? -10.797 -17.984 -0.764 1 98.94 162 ILE B C 1
ATOM 4105 O O . ILE B 1 162 ? -9.586 -18.188 -0.868 1 98.94 162 ILE B O 1
ATOM 4109 N N . MET B 1 163 ? -11.672 -18.609 -1.479 1 98.81 163 MET B N 1
ATOM 4110 C CA . MET B 1 163 ? -11.258 -19.562 -2.504 1 98.81 163 MET B CA 1
ATOM 4111 C C . MET B 1 163 ? -11.984 -19.297 -3.82 1 98.81 163 MET B C 1
ATOM 4113 O O . MET B 1 163 ? -13.156 -18.906 -3.824 1 98.81 163 MET B O 1
ATOM 4117 N N . SER B 1 164 ? -11.281 -19.469 -4.918 1 98.19 164 SER B N 1
ATOM 4118 C CA . SER B 1 164 ? -11.773 -19.172 -6.258 1 98.19 164 SER B CA 1
ATOM 4119 C C . SER B 1 164 ? -11.406 -20.266 -7.25 1 98.19 164 SER B C 1
ATOM 4121 O O . SER B 1 164 ? -10.234 -20.453 -7.574 1 98.19 164 SER B O 1
ATOM 4123 N N . PRO B 1 165 ? -12.422 -21 -7.75 1 97.44 165 PRO B N 1
ATOM 4124 C CA . PRO B 1 165 ? -12.07 -21.938 -8.82 1 97.44 165 PRO B CA 1
ATOM 4125 C C . PRO B 1 165 ? -11.445 -21.25 -10.031 1 97.44 165 PRO B C 1
ATOM 4127 O O . PRO B 1 165 ? -11.938 -20.203 -10.469 1 97.44 165 PRO B O 1
ATOM 4130 N N . SER B 1 166 ? -10.375 -21.812 -10.5 1 93.62 166 SER B N 1
ATOM 4131 C CA . SER B 1 166 ? -9.594 -21.156 -11.539 1 93.62 166 SER B CA 1
ATOM 4132 C C . SER B 1 166 ? -9.391 -22.062 -12.742 1 93.62 166 SER B C 1
ATOM 4134 O O . SER B 1 166 ? -9.188 -23.266 -12.586 1 93.62 166 SER B O 1
ATOM 4136 N N . GLY B 1 167 ? -9.531 -21.406 -13.859 1 88.56 167 GLY B N 1
ATOM 4137 C CA . GLY B 1 167 ? -9.289 -22.125 -15.102 1 88.56 167 GLY B CA 1
ATOM 4138 C C . GLY B 1 167 ? -7.82 -22.219 -15.461 1 88.56 167 GLY B C 1
ATOM 4139 O O . GLY B 1 167 ? -6.957 -21.812 -14.68 1 88.56 167 GLY B O 1
ATOM 4140 N N . SER B 1 168 ? -7.781 -22.906 -16.656 1 75.06 168 SER B N 1
ATOM 4141 C CA . SER B 1 168 ? -6.418 -22.969 -17.172 1 75.06 168 SER B CA 1
ATOM 4142 C C . SER B 1 168 ? -5.906 -21.578 -17.547 1 75.06 168 SER B C 1
ATOM 4144 O O . SER B 1 168 ? -6.641 -20.766 -18.125 1 75.06 168 SER B O 1
ATOM 4146 N N . TYR B 1 169 ? -4.875 -21.234 -16.984 1 61.69 169 TYR B N 1
ATOM 4147 C CA . TYR B 1 169 ? -4.293 -19.938 -17.297 1 61.69 169 TYR B CA 1
ATOM 4148 C C . TYR B 1 169 ? -4.055 -19.797 -18.797 1 61.69 1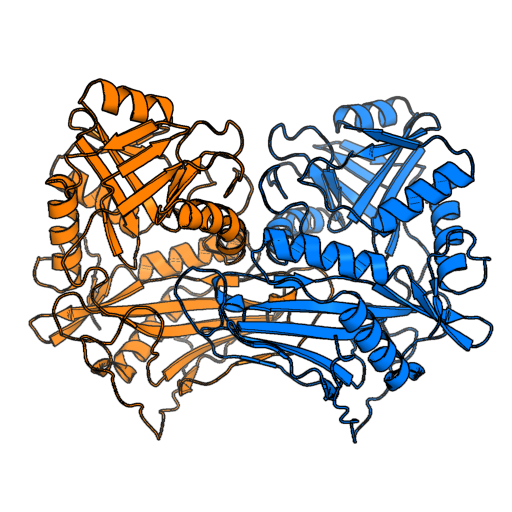69 TYR B C 1
ATOM 4150 O O . TYR B 1 169 ? -4.199 -18.703 -19.359 1 61.69 169 TYR B O 1
ATOM 4158 N N . TYR B 1 170 ? -3.738 -20.984 -19.406 1 59.53 170 TYR B N 1
ATOM 4159 C CA . TYR B 1 170 ? -3.438 -20.984 -20.844 1 59.53 170 TYR B CA 1
ATOM 4160 C C . TYR B 1 170 ? -4.41 -21.875 -21.594 1 59.53 170 TYR B C 1
ATOM 4162 O O . TYR B 1 170 ? -4.184 -23.078 -21.734 1 59.53 170 TYR B O 1
ATOM 4170 N N . LYS B 1 171 ? -5.555 -21.359 -22.031 1 55.5 171 LYS B N 1
ATOM 4171 C CA . LYS B 1 171 ? -6.547 -22.125 -22.781 1 55.5 171 LYS B CA 1
ATOM 4172 C C . LYS B 1 171 ? -5.91 -22.844 -23.969 1 55.5 171 LYS B C 1
ATOM 4174 O O . LYS B 1 171 ? -6.215 -24 -24.219 1 55.5 171 LYS B O 1
ATOM 4179 N N . GLU B 1 172 ? -5.129 -22.078 -24.688 1 56.81 172 GLU B N 1
ATOM 4180 C CA . GLU B 1 172 ? -4.496 -22.641 -25.875 1 56.81 172 GLU B CA 1
ATOM 4181 C C . GLU B 1 172 ? -3.102 -23.172 -25.562 1 56.81 172 GLU B C 1
ATOM 4183 O O . GLU B 1 172 ? -2.299 -23.391 -26.469 1 56.81 172 GLU B O 1
ATOM 4188 N N . GLY B 1 173 ? -2.844 -23.438 -24.312 1 62.97 173 GLY B N 1
ATOM 4189 C CA . GLY B 1 173 ? -1.499 -23.828 -23.922 1 62.97 173 GLY B CA 1
ATOM 4190 C C . GLY B 1 173 ? -0.689 -22.703 -23.312 1 62.97 173 GLY B C 1
ATOM 4191 O O . GLY B 1 173 ? -1.159 -21.562 -23.234 1 62.97 173 GLY B O 1
ATOM 4192 N N . ILE B 1 174 ? 0.45 -23.156 -22.734 1 82.25 174 ILE B N 1
ATOM 4193 C CA . ILE B 1 174 ? 1.356 -22.172 -22.156 1 82.25 174 ILE B CA 1
ATOM 4194 C C . ILE B 1 174 ? 1.959 -21.312 -23.266 1 82.25 174 ILE B C 1
ATOM 4196 O O . ILE B 1 174 ? 2.879 -21.734 -23.953 1 82.25 174 ILE B O 1
ATOM 4200 N N . ASN B 1 175 ? 1.32 -20.219 -23.594 1 85.25 175 ASN B N 1
ATOM 4201 C CA . ASN B 1 175 ? 1.816 -19.297 -24.609 1 85.25 175 ASN B CA 1
ATOM 4202 C C . ASN B 1 175 ? 2.789 -18.281 -24.016 1 85.25 175 ASN B C 1
ATOM 4204 O O . ASN B 1 175 ? 2.48 -17.625 -23.016 1 85.25 175 ASN B O 1
ATOM 4208 N N . PRO B 1 176 ? 3.92 -18.219 -24.734 1 93.5 176 PRO B N 1
ATOM 4209 C CA . PRO B 1 176 ? 4.906 -17.266 -24.219 1 93.5 176 PRO B CA 1
ATOM 4210 C C . PRO B 1 176 ? 4.406 -15.82 -24.25 1 93.5 176 PRO B C 1
ATOM 4212 O O . PRO B 1 176 ? 3.707 -15.43 -25.188 1 93.5 176 PRO B O 1
ATOM 4215 N N . VAL B 1 177 ? 4.754 -15.102 -23.234 1 93 177 VAL B N 1
ATOM 4216 C CA . VAL B 1 177 ? 4.309 -13.719 -23.141 1 93 177 VAL B CA 1
ATOM 4217 C C . VAL B 1 177 ? 5.418 -12.781 -23.609 1 93 177 VAL B C 1
ATOM 4219 O O . VAL B 1 177 ? 6.562 -13.203 -23.781 1 93 177 VAL B O 1
ATOM 4222 N N . LYS B 1 178 ? 5.035 -11.586 -23.906 1 96 178 LYS B N 1
ATOM 4223 C CA . LYS B 1 178 ? 5.961 -10.492 -24.203 1 96 178 LYS B CA 1
ATOM 4224 C C . LYS B 1 178 ? 6.133 -9.57 -23 1 96 178 LYS B C 1
ATOM 4226 O O . LYS B 1 178 ? 5.148 -9.148 -22.391 1 96 178 LYS B O 1
ATOM 4231 N N . ILE B 1 179 ? 7.379 -9.328 -22.625 1 96.56 179 ILE B N 1
ATOM 4232 C CA . ILE B 1 179 ? 7.598 -8.492 -21.453 1 96.56 179 ILE B CA 1
ATOM 4233 C C . ILE B 1 179 ? 8.469 -7.293 -21.828 1 96.56 179 ILE B C 1
ATOM 4235 O O . ILE B 1 179 ? 9.234 -7.355 -22.797 1 96.56 179 ILE B O 1
ATOM 4239 N N . MET B 1 180 ? 8.312 -6.199 -21.125 1 97.31 180 MET B N 1
ATOM 4240 C CA . MET B 1 180 ? 9.039 -4.957 -21.359 1 97.31 180 MET B CA 1
ATOM 4241 C C . MET B 1 180 ? 9.844 -4.555 -20.125 1 97.31 180 MET B C 1
ATOM 4243 O O . MET B 1 180 ? 9.312 -4.539 -19.016 1 97.31 180 MET B O 1
ATOM 4247 N N . VAL B 1 181 ? 11.109 -4.273 -20.328 1 97.06 181 VAL B N 1
ATOM 4248 C CA . VAL B 1 181 ? 11.945 -3.822 -19.219 1 97.06 181 VAL B CA 1
ATOM 4249 C C . VAL B 1 181 ? 11.531 -2.414 -18.797 1 97.06 181 VAL B C 1
ATOM 4251 O O . VAL B 1 181 ? 11.414 -1.518 -19.641 1 97.06 181 VAL B O 1
ATOM 4254 N N . GLU B 1 182 ? 11.266 -2.271 -17.516 1 93.5 182 GLU B N 1
ATOM 4255 C CA . GLU B 1 182 ? 10.859 -0.972 -17 1 93.5 182 GLU B CA 1
ATOM 4256 C C . GLU B 1 182 ? 12.031 0.008 -16.984 1 93.5 182 GLU B C 1
ATOM 4258 O O . GLU B 1 182 ? 13.133 -0.341 -16.562 1 93.5 182 GLU B O 1
ATOM 4263 N N . GLU B 1 183 ? 11.789 1.257 -17.281 1 89.62 183 GLU B N 1
ATOM 4264 C CA . GLU B 1 183 ? 12.867 2.232 -17.406 1 89.62 183 GLU B CA 1
ATOM 4265 C C . GLU B 1 183 ? 12.648 3.422 -16.469 1 89.62 183 GLU B C 1
ATOM 4267 O O . GLU B 1 183 ? 13.57 4.1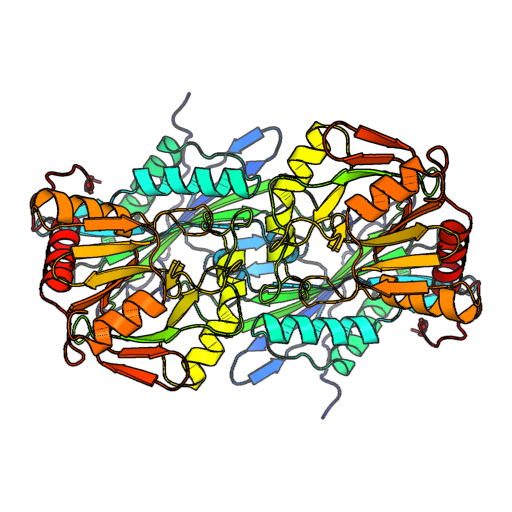84 -16.203 1 89.62 183 GLU B O 1
ATOM 4272 N N . GLN B 1 184 ? 11.492 3.586 -16.031 1 91.38 184 GLN B N 1
ATOM 4273 C CA . GLN B 1 184 ? 11.164 4.82 -15.32 1 91.38 184 GLN B CA 1
ATOM 4274 C C . GLN B 1 184 ? 10.836 4.551 -13.859 1 91.38 184 GLN B C 1
ATOM 4276 O O . GLN B 1 184 ? 11.234 5.316 -12.977 1 91.38 184 GLN B O 1
ATOM 4281 N N . PHE B 1 185 ? 10.18 3.482 -13.586 1 94.75 185 PHE B N 1
ATOM 4282 C CA . PHE B 1 185 ? 9.656 3.238 -12.25 1 94.75 185 PHE B CA 1
ATOM 4283 C C . PHE B 1 185 ? 10.445 2.141 -11.547 1 94.75 185 PHE B C 1
ATOM 4285 O O . PHE B 1 185 ? 11.18 1.388 -12.195 1 94.75 185 PHE B O 1
ATOM 4292 N N . VAL B 1 186 ? 10.312 2.168 -10.258 1 92.94 186 VAL B N 1
ATOM 4293 C CA . VAL B 1 186 ? 10.977 1.191 -9.398 1 92.94 186 VAL B CA 1
ATOM 4294 C C . VAL B 1 186 ? 9.938 0.429 -8.586 1 92.94 186 VAL B C 1
ATOM 4296 O O . VAL B 1 186 ? 9.078 1.036 -7.934 1 92.94 186 VAL B O 1
ATOM 4299 N N . ARG B 1 187 ? 10.023 -0.846 -8.602 1 92.56 187 ARG B N 1
ATOM 4300 C CA . ARG B 1 187 ? 9.07 -1.675 -7.871 1 92.56 187 ARG B CA 1
ATOM 4301 C C . ARG B 1 187 ? 9.398 -1.699 -6.383 1 92.56 187 ARG B C 1
ATOM 4303 O O . ARG B 1 187 ? 8.508 -1.532 -5.543 1 92.56 187 ARG B O 1
ATOM 4310 N N . ALA B 1 188 ? 10.625 -1.885 -6.066 1 92.06 188 ALA B N 1
ATOM 4311 C CA . ALA B 1 188 ? 11.062 -2.064 -4.684 1 92.06 188 ALA B CA 1
ATOM 4312 C C . ALA B 1 188 ? 12.555 -1.778 -4.547 1 92.06 188 ALA B C 1
ATOM 4314 O O . ALA B 1 188 ? 13.281 -1.714 -5.543 1 92.06 188 ALA B O 1
ATOM 4315 N N . VAL B 1 189 ? 12.945 -1.591 -3.344 1 93.31 189 VAL B N 1
ATOM 4316 C CA . VAL B 1 189 ? 14.359 -1.449 -3.002 1 93.31 189 VAL B CA 1
ATOM 4317 C C . VAL B 1 189 ? 14.656 -2.199 -1.704 1 93.31 189 VAL B C 1
ATOM 4319 O O . VAL B 1 189 ? 13.742 -2.494 -0.93 1 93.31 189 VAL B O 1
ATOM 4322 N N . LYS B 1 190 ? 15.961 -2.541 -1.561 1 93.25 190 LYS B N 1
ATOM 4323 C CA . LYS B 1 190 ? 16.344 -3.109 -0.272 1 93.25 190 LYS B CA 1
ATOM 4324 C C . LYS B 1 190 ? 15.969 -2.176 0.875 1 93.25 190 LYS B C 1
ATOM 4326 O O . LYS B 1 190 ? 16.203 -0.968 0.802 1 93.25 190 LYS B O 1
ATOM 4331 N N . GLY B 1 191 ? 15.383 -2.727 1.897 1 94.06 191 GLY B N 1
ATOM 4332 C CA . GLY B 1 191 ? 14.891 -1.926 3.008 1 94.06 191 GLY B CA 1
ATOM 4333 C C . GLY B 1 191 ? 13.422 -1.566 2.885 1 94.06 191 GLY B C 1
ATOM 4334 O O . GLY B 1 191 ? 12.805 -1.14 3.857 1 94.06 191 GLY B O 1
ATOM 4335 N N . GLY B 1 192 ? 12.906 -1.672 1.679 1 95.25 192 GLY B N 1
ATOM 4336 C CA . GLY B 1 192 ? 11.484 -1.486 1.478 1 95.25 192 GLY B CA 1
ATOM 4337 C C . GLY B 1 192 ? 10.672 -2.727 1.797 1 95.25 192 GLY B C 1
ATOM 4338 O O . GLY B 1 192 ? 10.984 -3.457 2.738 1 95.25 192 GLY B O 1
ATOM 4339 N N . THR B 1 193 ? 9.57 -2.92 1 1 96.56 193 THR B N 1
ATOM 4340 C CA . THR B 1 193 ? 8.68 -4.031 1.308 1 96.56 193 THR B CA 1
ATOM 4341 C C . THR B 1 193 ? 8.75 -5.098 0.218 1 96.56 193 THR B C 1
ATOM 4343 O O . THR B 1 193 ? 7.852 -5.938 0.106 1 96.56 193 THR B O 1
ATOM 4346 N N . GLY B 1 194 ? 9.727 -5.109 -0.546 1 95.62 194 GLY B N 1
ATOM 4347 C CA . GLY B 1 194 ? 9.812 -5.977 -1.71 1 95.62 194 GLY B CA 1
ATOM 4348 C C . GLY B 1 194 ? 9.734 -7.453 -1.361 1 95.62 194 GLY B C 1
ATOM 4349 O O . GLY B 1 194 ? 9.273 -8.258 -2.168 1 95.62 194 GLY B O 1
ATOM 4350 N N . GLU B 1 195 ? 10.133 -7.812 -0.215 1 96.19 195 GLU B N 1
ATOM 4351 C CA . GLU B 1 195 ? 10.164 -9.227 0.161 1 96.19 195 GLU B CA 1
ATOM 4352 C C . GLU B 1 195 ? 8.867 -9.641 0.836 1 96.19 195 GLU B C 1
ATOM 4354 O O . GLU B 1 195 ? 8.68 -10.82 1.156 1 96.19 195 GLU B O 1
ATOM 4359 N N . ALA B 1 196 ? 8.086 -8.688 1.177 1 97.56 196 ALA B N 1
ATOM 4360 C CA . ALA B 1 196 ? 6.789 -8.969 1.782 1 97.56 196 ALA B CA 1
ATOM 4361 C C . ALA B 1 196 ? 5.691 -9.031 0.722 1 97.56 196 ALA B C 1
ATOM 4363 O O . ALA B 1 196 ? 5.688 -8.242 -0.227 1 97.56 196 ALA B O 1
ATOM 4364 N N . LYS B 1 197 ? 4.832 -10.008 0.819 1 98.06 197 LYS B N 1
ATOM 4365 C CA . LYS B 1 197 ? 3.701 -10.102 -0.1 1 98.06 197 LYS B CA 1
ATOM 4366 C C . LYS B 1 197 ? 2.543 -9.219 0.359 1 98.06 197 LYS B C 1
ATOM 4368 O O . LYS B 1 197 ? 1.541 -9.719 0.873 1 98.06 197 LYS B O 1
ATOM 4373 N N . THR B 1 198 ? 2.631 -7.934 0.081 1 98.19 198 THR B N 1
ATOM 4374 C CA . THR B 1 198 ? 1.722 -6.914 0.593 1 98.19 198 THR B CA 1
ATOM 4375 C C . THR B 1 198 ? 1.104 -6.117 -0.551 1 98.19 198 THR B C 1
ATOM 4377 O O . THR B 1 198 ? 1.694 -6.008 -1.628 1 98.19 198 THR B O 1
ATOM 4380 N N . GLY B 1 199 ? -0.099 -5.59 -0.312 1 97.5 199 GLY B N 1
ATOM 4381 C CA . GLY B 1 199 ? -0.84 -4.875 -1.341 1 97.5 199 GLY B CA 1
ATOM 4382 C C . GLY B 1 199 ? -0.086 -3.684 -1.901 1 97.5 199 GLY B C 1
ATOM 4383 O O . GLY B 1 199 ? -0.171 -3.395 -3.096 1 97.5 199 GLY B O 1
ATOM 4384 N N . GLY B 1 200 ? 0.638 -3 -1.079 1 97 200 GLY B N 1
ATOM 4385 C CA . GLY B 1 200 ? 1.348 -1.799 -1.491 1 97 200 GLY B CA 1
ATOM 4386 C C . GLY B 1 200 ? 2.324 -2.043 -2.627 1 97 200 GLY B C 1
ATOM 4387 O O . GLY B 1 200 ? 2.51 -1.181 -3.488 1 97 200 GLY B O 1
ATOM 4388 N N . ASN B 1 201 ? 2.949 -3.215 -2.705 1 96.5 201 ASN B N 1
ATOM 4389 C CA . ASN B 1 201 ? 3.887 -3.549 -3.771 1 96.5 201 ASN B CA 1
ATOM 4390 C C . ASN B 1 201 ? 3.186 -3.652 -5.121 1 96.5 201 ASN B C 1
ATOM 4392 O O . ASN B 1 201 ? 3.762 -3.305 -6.156 1 96.5 201 ASN B O 1
ATOM 4396 N N . TYR B 1 202 ? 2.01 -4.145 -5.062 1 96.44 202 TYR B N 1
ATOM 4397 C CA . TYR B 1 202 ? 1.258 -4.336 -6.297 1 96.44 202 TYR B CA 1
ATOM 4398 C C . TYR B 1 202 ? 0.689 -3.016 -6.801 1 96.44 202 TYR B C 1
ATOM 4400 O O . TYR B 1 202 ? 0.721 -2.734 -8 1 96.44 202 TYR B O 1
ATOM 4408 N N . ALA B 1 203 ? 0.214 -2.221 -5.863 1 97.06 203 ALA B N 1
ATOM 4409 C CA . ALA B 1 203 ? -0.275 -0.897 -6.246 1 97.06 203 ALA B CA 1
ATOM 4410 C C . ALA B 1 203 ? 0.818 -0.087 -6.938 1 97.06 203 ALA B C 1
ATOM 4412 O O . ALA B 1 203 ? 0.564 0.575 -7.945 1 97.06 203 ALA B O 1
ATOM 4413 N N . SER B 1 204 ? 2.014 -0.139 -6.418 1 95.75 204 SER B N 1
ATOM 4414 C CA . SER B 1 204 ? 3.123 0.669 -6.914 1 95.75 204 SER B CA 1
ATOM 4415 C C . SER B 1 204 ? 3.572 0.2 -8.297 1 95.75 204 SER B C 1
ATOM 4417 O O . SER B 1 204 ? 4.211 0.951 -9.031 1 95.75 204 SER B O 1
ATOM 4419 N N . ALA B 1 205 ? 3.221 -0.999 -8.672 1 96.19 205 ALA B N 1
ATOM 4420 C CA . ALA B 1 205 ? 3.705 -1.575 -9.922 1 96.19 205 ALA B CA 1
ATOM 4421 C C . ALA B 1 205 ? 2.715 -1.333 -11.055 1 96.19 205 ALA B C 1
ATOM 4423 O O . ALA B 1 205 ? 3.041 -1.539 -12.227 1 96.19 205 ALA B O 1
ATOM 4424 N N . LEU B 1 206 ? 1.53 -0.867 -10.711 1 97.06 206 LEU B N 1
ATOM 4425 C CA . LEU B 1 206 ? 0.447 -0.789 -11.688 1 97.06 206 LEU B CA 1
ATOM 4426 C C . LEU B 1 206 ? 0.798 0.176 -12.812 1 97.06 206 LEU B C 1
ATOM 4428 O O . LEU B 1 206 ? 0.483 -0.083 -13.977 1 97.06 206 LEU B O 1
ATOM 4432 N N . LYS B 1 207 ? 1.418 1.314 -12.508 1 97.12 207 LYS B N 1
ATOM 4433 C CA . LYS B 1 207 ? 1.71 2.312 -13.531 1 97.12 207 LYS B CA 1
ATOM 4434 C C . LYS B 1 207 ? 2.672 1.762 -14.578 1 97.12 207 LYS B C 1
ATOM 4436 O O . LYS B 1 207 ? 2.48 1.973 -15.781 1 97.12 207 LYS B O 1
ATOM 4441 N N . GLY B 1 208 ? 3.75 1.097 -14.133 1 95.56 208 GLY B N 1
ATOM 4442 C CA . GLY B 1 208 ? 4.641 0.434 -15.07 1 95.56 208 GLY B CA 1
ATOM 4443 C C . GLY B 1 208 ? 3.928 -0.565 -15.961 1 95.56 208 GLY B C 1
ATOM 4444 O O . GLY B 1 208 ? 4.18 -0.617 -17.172 1 95.56 208 GLY B O 1
ATOM 4445 N N . GLN B 1 209 ? 3.086 -1.309 -15.352 1 95.25 209 GLN B N 1
ATOM 4446 C CA . GLN B 1 209 ? 2.314 -2.291 -16.109 1 95.25 209 GLN B CA 1
ATOM 4447 C C . GLN B 1 209 ? 1.416 -1.611 -17.141 1 95.25 209 GLN B C 1
ATOM 4449 O O . GLN B 1 209 ? 1.276 -2.096 -18.266 1 95.25 209 GLN B O 1
ATOM 4454 N N . GLN B 1 210 ? 0.762 -0.561 -16.672 1 95.25 210 GLN B N 1
ATOM 4455 C CA . GLN B 1 210 ? -0.109 0.187 -17.578 1 95.25 210 GLN B CA 1
ATOM 4456 C C . GLN B 1 210 ? 0.658 0.681 -18.797 1 95.25 210 GLN B C 1
ATOM 4458 O O . GLN B 1 210 ? 0.157 0.609 -19.922 1 95.25 210 GLN B O 1
ATOM 4463 N N . ILE B 1 211 ? 1.836 1.192 -18.641 1 95.06 211 ILE B N 1
ATOM 4464 C CA . ILE B 1 211 ? 2.674 1.688 -19.719 1 95.06 211 ILE B CA 1
ATOM 4465 C C . ILE B 1 211 ? 3.051 0.536 -20.641 1 95.06 211 ILE B C 1
ATOM 4467 O O . ILE B 1 211 ? 2.963 0.661 -21.875 1 95.06 211 ILE B O 1
ATOM 4471 N N . ALA B 1 212 ? 3.463 -0.602 -20.078 1 95.19 212 ALA B N 1
ATOM 4472 C CA . ALA B 1 212 ? 3.805 -1.783 -20.859 1 95.19 212 ALA B CA 1
ATOM 4473 C C . ALA B 1 212 ? 2.611 -2.25 -21.688 1 95.19 212 ALA B C 1
ATOM 4475 O O . ALA B 1 212 ? 2.758 -2.572 -22.875 1 95.19 212 ALA B O 1
ATOM 4476 N N . ASP B 1 213 ? 1.463 -2.242 -21.047 1 94.88 213 ASP B N 1
ATOM 4477 C CA . ASP B 1 213 ? 0.245 -2.68 -21.719 1 94.88 213 ASP B CA 1
ATOM 4478 C C . ASP B 1 213 ? -0.058 -1.797 -22.938 1 94.88 213 ASP B C 1
ATOM 4480 O O . ASP B 1 213 ? -0.473 -2.293 -23.984 1 94.88 213 ASP B O 1
ATOM 4484 N N . LYS B 1 214 ? 0.105 -0.541 -22.781 1 94.81 214 LYS B N 1
ATOM 4485 C CA . LYS B 1 214 ? -0.138 0.405 -23.875 1 94.81 214 LYS B CA 1
ATOM 4486 C C . LYS B 1 214 ? 0.777 0.126 -25.062 1 94.81 214 LYS B C 1
ATOM 4488 O O . LYS B 1 214 ? 0.42 0.41 -26.203 1 94.81 214 LYS B O 1
ATOM 4493 N N . GLU B 1 215 ? 1.907 -0.453 -24.812 1 94.25 215 GLU B N 1
ATOM 4494 C CA . GLU B 1 215 ? 2.869 -0.761 -25.859 1 94.25 215 GLU B CA 1
ATOM 4495 C C . GLU B 1 215 ? 2.691 -2.189 -26.375 1 94.25 215 GLU B C 1
ATOM 4497 O O . GLU B 1 215 ? 3.469 -2.656 -27.203 1 94.25 215 GLU B O 1
ATOM 4502 N N . GLY B 1 216 ? 1.736 -2.941 -25.766 1 94.44 216 GLY B N 1
ATOM 4503 C CA . GLY B 1 216 ? 1.433 -4.277 -26.25 1 94.44 216 GLY B CA 1
ATOM 4504 C C . GLY B 1 216 ? 2.186 -5.367 -25.5 1 94.44 216 GLY B C 1
ATOM 4505 O O . GLY B 1 216 ? 2.281 -6.5 -25.984 1 94.44 216 GLY B O 1
ATOM 4506 N N . TYR B 1 217 ? 2.766 -5.043 -24.391 1 94.75 217 TYR B N 1
ATOM 4507 C CA . TYR B 1 217 ? 3.486 -6.023 -23.594 1 94.75 217 TYR B CA 1
ATOM 4508 C C . TYR B 1 217 ? 2.678 -6.414 -22.359 1 94.75 217 TYR B C 1
ATOM 4510 O O . TYR B 1 217 ? 2.047 -5.566 -21.719 1 94.75 217 TYR B O 1
ATOM 4518 N N . SER B 1 218 ? 2.711 -7.613 -22.016 1 91.25 218 SER B N 1
ATOM 4519 C CA . SER B 1 218 ? 1.809 -8.164 -21 1 91.25 218 SER B CA 1
ATOM 4520 C C . SER B 1 218 ? 2.355 -7.965 -19.594 1 91.25 218 SER B C 1
ATOM 4522 O O . SER B 1 218 ? 1.598 -7.957 -18.625 1 91.25 218 SER B O 1
ATOM 4524 N N . GLN B 1 219 ? 3.67 -7.887 -19.484 1 92.62 219 GLN B N 1
ATOM 4525 C CA . GLN B 1 219 ? 4.289 -7.773 -18.156 1 92.62 219 GLN B CA 1
ATOM 4526 C C . GLN B 1 219 ? 5.488 -6.836 -18.203 1 92.62 219 GLN B C 1
ATOM 4528 O O . GLN B 1 219 ? 6.008 -6.516 -19.266 1 92.62 219 GLN B O 1
ATOM 4533 N N . THR B 1 220 ? 5.832 -6.445 -17.062 1 96.06 220 THR B N 1
ATOM 4534 C CA . THR B 1 220 ? 6.969 -5.551 -16.875 1 96.06 220 THR B CA 1
ATOM 4535 C C . THR B 1 220 ? 8.117 -6.273 -16.188 1 96.06 220 THR B C 1
ATOM 4537 O O . THR B 1 220 ? 7.914 -6.945 -15.172 1 96.06 220 THR B O 1
ATOM 4540 N N . LEU B 1 221 ? 9.273 -6.211 -16.766 1 97.81 221 LEU B N 1
ATOM 4541 C CA . LEU B 1 221 ? 10.484 -6.668 -16.078 1 97.81 221 LEU B CA 1
ATOM 4542 C C . LEU B 1 221 ? 11.086 -5.551 -15.242 1 97.81 221 LEU B C 1
ATOM 4544 O O . LEU B 1 221 ? 11.508 -4.523 -15.773 1 97.81 221 LEU B O 1
ATOM 4548 N N . TRP B 1 222 ? 11.188 -5.77 -14.008 1 97.31 222 TRP B N 1
ATOM 4549 C CA . TRP B 1 222 ? 11.648 -4.754 -13.062 1 97.31 222 TRP B CA 1
ATOM 4550 C C . TRP B 1 222 ? 13.141 -4.891 -12.805 1 97.31 222 TRP B C 1
ATOM 4552 O O . TRP B 1 222 ? 13.641 -5.996 -12.578 1 97.31 222 TRP B O 1
ATOM 4562 N N . LEU B 1 223 ? 13.773 -3.795 -12.812 1 96.69 223 LEU B N 1
ATOM 4563 C CA . LEU B 1 223 ? 15.172 -3.719 -12.406 1 96.69 223 LEU B CA 1
ATOM 4564 C C . LEU B 1 223 ? 15.305 -3.178 -10.992 1 96.69 223 LEU B C 1
ATOM 4566 O O . LEU B 1 223 ? 14.336 -2.66 -10.43 1 96.69 223 LEU B O 1
ATOM 4570 N N . ASP B 1 224 ? 16.469 -3.334 -10.375 1 94.44 224 ASP B N 1
ATOM 4571 C CA . ASP B 1 224 ? 16.703 -2.865 -9.008 1 94.44 224 ASP B CA 1
ATOM 4572 C C . ASP B 1 224 ? 16.562 -1.346 -8.922 1 94.44 224 ASP B C 1
ATOM 4574 O O . ASP B 1 224 ? 16.828 -0.638 -9.898 1 94.44 224 ASP B O 1
ATOM 4578 N N . GLY B 1 225 ? 16.234 -0.884 -7.781 1 90.56 225 GLY B N 1
ATOM 4579 C CA . GLY B 1 225 ? 15.93 0.53 -7.613 1 90.56 225 GLY B CA 1
ATOM 4580 C C . GLY B 1 225 ? 17.172 1.366 -7.328 1 90.56 225 GLY B C 1
ATOM 4581 O O . GLY B 1 225 ? 17.109 2.598 -7.344 1 90.56 225 GLY B O 1
ATOM 4582 N N . LYS B 1 226 ? 18.219 0.785 -7.051 1 90.12 226 LYS B N 1
ATOM 4583 C CA . LYS B 1 226 ? 19.422 1.53 -6.684 1 90.12 226 LYS B CA 1
ATOM 4584 C C . LYS B 1 226 ? 20.266 1.866 -7.914 1 90.12 226 LYS B C 1
ATOM 4586 O O . LYS B 1 226 ? 20.625 3.025 -8.125 1 90.12 226 LYS B O 1
ATOM 4591 N N . GLU B 1 227 ? 20.484 0.818 -8.75 1 92.31 227 GLU B N 1
ATOM 4592 C CA . GLU B 1 227 ? 21.359 1 -9.914 1 92.31 227 GLU B CA 1
ATOM 4593 C C . GLU B 1 227 ? 20.547 0.939 -11.211 1 92.31 227 GLU B C 1
ATOM 4595 O O . GLU B 1 227 ? 21.047 1.333 -12.266 1 92.31 227 GLU B O 1
ATOM 4600 N N . ASN B 1 228 ? 19.312 0.422 -11.156 1 93.5 228 ASN B N 1
ATOM 4601 C CA . ASN B 1 228 ? 18.484 0.217 -12.336 1 93.5 228 ASN B CA 1
ATOM 4602 C C . ASN B 1 228 ? 19.203 -0.614 -13.391 1 93.5 228 ASN B C 1
ATOM 4604 O O . ASN B 1 228 ? 19.219 -0.261 -14.57 1 93.5 228 ASN B O 1
ATOM 4608 N N . LYS B 1 229 ? 19.859 -1.637 -12.953 1 95.69 229 LYS B N 1
ATOM 4609 C CA . LYS B 1 229 ? 20.703 -2.439 -13.836 1 95.69 229 LYS B CA 1
ATOM 4610 C C . LYS B 1 229 ? 20.422 -3.928 -13.664 1 95.69 229 LYS B C 1
ATOM 4612 O O . LYS B 1 229 ? 20.516 -4.699 -14.617 1 95.69 229 LYS B O 1
ATOM 4617 N N . TYR B 1 230 ? 20.094 -4.293 -12.555 1 97.31 230 TYR B N 1
ATOM 4618 C CA . TYR B 1 230 ? 19.984 -5.711 -12.234 1 97.31 230 TYR B CA 1
ATOM 4619 C C . TYR B 1 230 ? 18.531 -6.156 -12.188 1 97.31 230 TYR B C 1
ATOM 4621 O O . TYR B 1 230 ? 17.672 -5.453 -11.633 1 97.31 230 TYR B O 1
ATOM 4629 N N . VAL B 1 231 ? 18.297 -7.344 -12.727 1 97.88 231 VAL B N 1
ATOM 4630 C CA . VAL B 1 231 ? 16.938 -7.887 -12.852 1 97.88 231 VAL B CA 1
ATOM 4631 C C . VAL B 1 231 ? 16.422 -8.32 -11.484 1 97.88 231 VAL B C 1
ATOM 4633 O O . VAL B 1 231 ? 17.172 -8.93 -10.703 1 97.88 231 VAL B O 1
ATOM 4636 N N . GLU B 1 232 ? 15.195 -8.023 -11.203 1 96.06 232 GLU B N 1
ATOM 4637 C CA . GLU B 1 232 ? 14.594 -8.461 -9.953 1 96.06 232 GLU B CA 1
ATOM 4638 C C . GLU B 1 232 ? 13.375 -9.352 -10.203 1 96.06 232 GLU B C 1
ATOM 4640 O O . GLU B 1 232 ? 13.461 -10.57 -10.086 1 96.06 232 GLU B O 1
ATOM 4645 N N . GLU B 1 233 ? 12.203 -8.734 -10.664 1 95.75 233 GLU B N 1
ATOM 4646 C CA . GLU B 1 233 ? 10.961 -9.484 -10.844 1 95.75 233 GLU B CA 1
ATOM 4647 C C . GLU B 1 233 ? 10.281 -9.117 -12.156 1 95.75 233 GLU B C 1
ATOM 4649 O O . GLU B 1 233 ? 10.664 -8.141 -12.805 1 95.75 233 GLU B O 1
ATOM 4654 N N . VAL B 1 234 ? 9.352 -9.938 -12.5 1 92.5 234 VAL B N 1
ATOM 4655 C CA . VAL B 1 234 ? 8.484 -9.625 -13.633 1 92.5 234 VAL B CA 1
ATOM 4656 C C . VAL B 1 234 ? 7.027 -9.609 -13.18 1 92.5 234 VAL B C 1
ATOM 4658 O O . VAL B 1 234 ? 6.527 -10.594 -12.633 1 92.5 234 VAL B O 1
ATOM 4661 N N . GLY B 1 235 ? 6.43 -8.484 -13.477 1 85.81 235 GLY B N 1
ATOM 4662 C CA . GLY B 1 235 ? 5.078 -8.383 -12.945 1 85.81 235 GLY B CA 1
ATOM 4663 C C . GLY B 1 235 ? 4.973 -8.797 -11.492 1 85.81 235 GLY B C 1
ATOM 4664 O O . GLY B 1 235 ? 5.656 -8.242 -10.633 1 85.81 235 GLY B O 1
ATOM 4665 N N . SER B 1 236 ? 4.082 -9.898 -11.297 1 79.62 236 SER B N 1
ATOM 4666 C CA . SER B 1 236 ? 3.916 -10.461 -9.961 1 79.62 236 SER B CA 1
ATOM 4667 C C . SER B 1 236 ? 4.621 -11.812 -9.836 1 79.62 236 SER B C 1
ATOM 4669 O O . SER B 1 236 ? 4.234 -12.648 -9.016 1 79.62 236 SER B O 1
ATOM 4671 N N . MET B 1 237 ? 5.664 -12.008 -10.641 1 92.94 237 MET B N 1
ATOM 4672 C CA . MET B 1 237 ? 6.32 -13.312 -10.695 1 92.94 237 MET B CA 1
ATOM 4673 C C . MET B 1 237 ? 7.828 -13.164 -10.516 1 92.94 237 MET B C 1
ATOM 4675 O O . MET B 1 237 ? 8.383 -12.086 -10.742 1 92.94 237 MET B O 1
ATOM 4679 N N . ASN B 1 238 ? 8.477 -14.289 -10.141 1 98 238 ASN B N 1
ATOM 4680 C CA . ASN B 1 238 ? 9.93 -14.406 -10.273 1 98 238 ASN B CA 1
ATOM 4681 C C . ASN B 1 238 ? 10.336 -14.695 -11.719 1 98 238 ASN B C 1
ATOM 4683 O O . ASN B 1 238 ? 9.492 -15.047 -12.547 1 98 238 ASN B O 1
ATOM 4687 N N . ILE B 1 239 ? 11.633 -14.531 -12.016 1 98.38 239 ILE B N 1
ATOM 4688 C CA . ILE B 1 239 ? 12.055 -14.695 -13.398 1 98.38 239 ILE B CA 1
ATOM 4689 C C . ILE B 1 239 ? 13.32 -15.555 -13.453 1 98.38 239 ILE B C 1
ATOM 4691 O O . ILE B 1 239 ? 14.148 -15.508 -12.539 1 98.38 239 ILE B O 1
ATOM 4695 N N . PHE B 1 240 ? 13.422 -16.344 -14.484 1 98.81 240 PHE B N 1
ATOM 4696 C CA . PHE B 1 240 ? 14.57 -17.203 -14.766 1 98.81 240 PHE B CA 1
ATOM 4697 C C . PHE B 1 240 ? 15.062 -17 -16.188 1 98.81 240 PHE B C 1
ATOM 4699 O O . PHE B 1 240 ? 14.266 -16.766 -17.109 1 98.81 240 PHE B O 1
ATOM 4706 N N . PHE B 1 241 ? 16.359 -17.125 -16.391 1 98.81 241 PHE B N 1
ATOM 4707 C CA . PHE B 1 241 ? 17.016 -17.094 -17.688 1 98.81 241 PHE B CA 1
ATOM 4708 C C . PHE B 1 241 ? 17.906 -18.328 -17.875 1 98.81 241 PHE B C 1
ATOM 4710 O O . PHE B 1 241 ? 18.719 -18.656 -17 1 98.81 241 PHE B O 1
ATOM 4717 N N . LYS B 1 242 ? 17.688 -19.031 -18.922 1 98.88 242 LYS B N 1
ATOM 4718 C CA . LYS B 1 242 ? 18.656 -20.078 -19.281 1 98.88 242 LYS B CA 1
ATOM 4719 C C . LYS B 1 242 ? 19.688 -19.562 -20.281 1 98.88 242 LYS B C 1
ATOM 4721 O O . LYS B 1 242 ? 19.344 -19.234 -21.422 1 98.88 242 LYS B O 1
ATOM 4726 N N . ILE B 1 243 ? 20.906 -19.453 -19.875 1 98.75 243 ILE B N 1
ATOM 4727 C CA . ILE B 1 243 ? 22 -18.922 -20.672 1 98.75 243 ILE B CA 1
ATOM 4728 C C . ILE B 1 243 ? 23.141 -19.938 -20.703 1 98.75 243 ILE B C 1
ATOM 4730 O O . ILE B 1 243 ? 23.688 -20.297 -19.656 1 98.75 243 ILE B O 1
ATOM 4734 N N . ASN B 1 244 ? 23.5 -20.375 -21.859 1 98.12 244 ASN B N 1
ATOM 4735 C CA . ASN B 1 244 ? 24.594 -21.312 -22.031 1 98.12 244 ASN B CA 1
ATOM 4736 C C . ASN B 1 244 ? 24.422 -22.562 -21.172 1 98.12 244 ASN B C 1
ATOM 4738 O O . ASN B 1 244 ? 25.344 -22.953 -20.453 1 98.12 244 ASN B O 1
ATOM 4742 N N . GLY B 1 245 ? 23.25 -23.047 -21.125 1 98.06 245 GLY B N 1
ATOM 4743 C CA . GLY B 1 245 ? 22.953 -24.312 -20.469 1 98.06 245 GLY B CA 1
ATOM 4744 C C . GLY B 1 245 ? 22.688 -24.156 -18.984 1 98.06 245 GLY B C 1
ATOM 4745 O O . GLY B 1 245 ? 22.281 -25.109 -18.312 1 98.06 245 GLY B O 1
ATOM 4746 N N . THR B 1 246 ? 22.891 -22.969 -18.438 1 98.81 246 THR B N 1
ATOM 4747 C CA . THR B 1 246 ? 22.688 -22.719 -17 1 98.81 246 THR B CA 1
ATOM 4748 C C . THR B 1 246 ? 21.438 -21.875 -16.766 1 98.81 246 THR B C 1
ATOM 4750 O O . THR B 1 246 ? 21.25 -20.844 -17.406 1 98.81 246 THR B O 1
ATOM 4753 N N . VAL B 1 247 ? 20.562 -22.406 -15.875 1 98.88 247 VAL B N 1
ATOM 4754 C CA . VAL B 1 247 ? 19.406 -21.609 -15.477 1 98.88 247 VAL B CA 1
ATOM 4755 C C . VAL B 1 247 ? 19.781 -20.625 -14.375 1 98.88 247 VAL B C 1
ATOM 4757 O O . VAL B 1 247 ? 20.312 -21.031 -13.336 1 98.88 247 VAL B O 1
ATOM 4760 N N . ILE B 1 248 ? 19.578 -19.312 -14.641 1 98.88 248 ILE B N 1
ATOM 4761 C CA . ILE B 1 248 ? 19.969 -18.266 -13.711 1 98.88 248 ILE B CA 1
ATOM 4762 C C . ILE B 1 248 ? 18.734 -17.516 -13.219 1 98.88 248 ILE B C 1
ATOM 4764 O O . ILE B 1 248 ? 17.844 -17.188 -14.008 1 98.88 248 ILE B O 1
ATOM 4768 N N . THR B 1 249 ? 18.594 -17.328 -11.945 1 98.81 249 THR B N 1
ATOM 4769 C CA . THR B 1 249 ? 17.562 -16.484 -11.367 1 98.81 249 THR B CA 1
ATOM 4770 C C . THR B 1 249 ? 18.156 -15.484 -10.375 1 98.81 249 THR B C 1
ATOM 4772 O O . THR B 1 249 ? 19.156 -15.789 -9.711 1 98.81 249 THR B O 1
ATOM 4775 N N . PRO B 1 250 ? 17.625 -14.258 -10.32 1 98.38 250 PRO B N 1
ATOM 4776 C CA . PRO B 1 250 ? 18.172 -13.289 -9.367 1 98.38 250 PRO B CA 1
ATOM 4777 C C . PRO B 1 250 ? 18.203 -13.82 -7.941 1 98.38 250 PRO B C 1
ATOM 4779 O O . PRO B 1 250 ? 17.219 -14.406 -7.477 1 98.38 250 PRO B O 1
ATOM 4782 N N . ALA B 1 251 ? 19.344 -13.602 -7.273 1 97.88 251 ALA B N 1
ATOM 4783 C CA . ALA B 1 251 ? 19.438 -13.945 -5.859 1 97.88 251 ALA B CA 1
ATOM 4784 C C . ALA B 1 251 ? 18.516 -13.062 -5.02 1 97.88 251 ALA B C 1
ATOM 4786 O O . ALA B 1 251 ? 18.375 -11.867 -5.293 1 97.88 251 ALA B O 1
ATOM 4787 N N . LEU B 1 252 ? 17.938 -13.711 -3.988 1 96.31 252 LEU B N 1
ATOM 4788 C CA . LEU B 1 252 ? 17.141 -12.93 -3.053 1 96.31 252 LEU B CA 1
ATOM 4789 C C . LEU B 1 252 ? 18 -11.906 -2.32 1 96.31 252 LEU B C 1
ATOM 4791 O O . LEU B 1 252 ? 19.078 -12.234 -1.84 1 96.31 252 LEU B O 1
ATOM 4795 N N . ASN B 1 253 ? 17.578 -10.625 -2.271 1 93.75 253 ASN B N 1
ATOM 4796 C CA . ASN B 1 253 ? 18.406 -9.555 -1.737 1 93.75 253 ASN B CA 1
ATOM 4797 C C . ASN B 1 253 ? 17.609 -8.609 -0.852 1 93.75 253 ASN B C 1
ATOM 4799 O O . ASN B 1 253 ? 18.047 -7.496 -0.559 1 93.75 253 ASN B O 1
ATOM 4803 N N . GLY B 1 254 ? 16.422 -9.008 -0.573 1 92.94 254 GLY B N 1
ATOM 4804 C CA . GLY B 1 254 ? 15.586 -8.164 0.269 1 92.94 254 GLY B CA 1
ATOM 4805 C C . GLY B 1 254 ? 14.562 -7.371 -0.515 1 92.94 254 GLY B C 1
ATOM 4806 O O . GLY B 1 254 ? 13.648 -6.781 0.068 1 92.94 254 GLY B O 1
ATOM 4807 N N . SER B 1 255 ? 14.68 -7.332 -1.823 1 94.06 255 SER B N 1
ATOM 4808 C CA . SER B 1 255 ? 13.727 -6.594 -2.648 1 94.06 255 SER B CA 1
ATOM 4809 C C . SER B 1 255 ? 12.93 -7.535 -3.545 1 94.06 255 SER B C 1
ATOM 4811 O O . SER B 1 255 ? 12.055 -7.09 -4.297 1 94.06 255 SER B O 1
ATOM 4813 N N . ILE B 1 256 ? 13.188 -8.797 -3.484 1 96.81 256 ILE B N 1
ATOM 4814 C CA . ILE B 1 256 ? 12.539 -9.805 -4.32 1 96.81 256 ILE B CA 1
ATOM 4815 C C . ILE B 1 256 ? 11.703 -10.742 -3.447 1 96.81 256 ILE B C 1
ATOM 4817 O O . ILE B 1 256 ? 12.156 -11.18 -2.385 1 96.81 256 ILE B O 1
ATOM 4821 N N . LEU B 1 257 ? 10.492 -10.953 -3.822 1 97.5 257 LEU B N 1
ATOM 4822 C CA . LEU B 1 257 ? 9.656 -11.891 -3.084 1 97.5 257 LEU B CA 1
ATOM 4823 C C . LEU B 1 257 ? 10.227 -13.305 -3.15 1 97.5 257 LEU B C 1
ATOM 4825 O O . LEU B 1 257 ? 10.57 -13.789 -4.23 1 97.5 257 LEU B O 1
ATOM 4829 N N . PRO B 1 258 ? 10.422 -13.922 -2.002 1 97.88 258 PRO B N 1
ATOM 4830 C CA . PRO B 1 258 ? 10.867 -15.32 -2.033 1 97.88 258 PRO B CA 1
ATOM 4831 C C . PRO B 1 258 ? 9.758 -16.281 -2.455 1 97.88 258 PRO B C 1
ATOM 4833 O O . PRO B 1 258 ? 9.156 -16.938 -1.606 1 97.88 258 PRO B O 1
ATOM 4836 N N . GLY B 1 259 ? 9.586 -16.438 -3.723 1 98 259 GLY B N 1
ATOM 4837 C CA . GLY B 1 259 ? 8.5 -17.234 -4.27 1 98 259 GLY B CA 1
ATOM 4838 C C . GLY B 1 259 ? 8.609 -18.703 -3.924 1 98 259 GLY B C 1
ATOM 4839 O O . GLY B 1 259 ? 9.695 -19.281 -3.982 1 98 259 GLY B O 1
ATOM 4840 N N . ILE B 1 260 ? 7.5 -19.25 -3.596 1 98.44 260 ILE B N 1
ATOM 4841 C CA . ILE B 1 260 ? 7.457 -20.672 -3.266 1 98.44 260 ILE B CA 1
ATOM 4842 C C . ILE B 1 260 ? 7.578 -21.516 -4.539 1 98.44 260 ILE B C 1
ATOM 4844 O O . ILE B 1 260 ? 8.273 -22.531 -4.562 1 98.44 260 ILE B O 1
ATOM 4848 N N . THR B 1 261 ? 6.887 -21.062 -5.617 1 98.06 261 THR B N 1
ATOM 4849 C CA . THR B 1 261 ? 7.059 -21.719 -6.91 1 98.06 261 THR B CA 1
ATOM 4850 C C . THR B 1 261 ? 8.5 -21.609 -7.387 1 98.06 261 THR B C 1
ATOM 4852 O O . THR B 1 261 ? 9.062 -22.562 -7.918 1 98.06 261 THR B O 1
ATOM 4855 N N . ARG B 1 262 ? 9.086 -20.422 -7.242 1 98.38 262 ARG B N 1
ATOM 4856 C CA . ARG B 1 262 ? 10.5 -20.234 -7.551 1 98.38 262 ARG B CA 1
ATOM 4857 C C . ARG B 1 262 ? 11.367 -21.281 -6.836 1 98.38 262 ARG B C 1
ATOM 4859 O O . ARG B 1 262 ? 12.203 -21.922 -7.457 1 98.38 262 ARG B O 1
ATOM 4866 N N . ASP B 1 263 ? 11.148 -21.391 -5.547 1 98.62 263 ASP B N 1
ATOM 4867 C CA . ASP B 1 263 ? 11.898 -22.344 -4.738 1 98.62 263 ASP B CA 1
ATOM 4868 C C . ASP B 1 263 ? 11.68 -23.781 -5.234 1 98.62 263 ASP B C 1
ATOM 4870 O O . ASP B 1 263 ? 12.625 -24.578 -5.281 1 98.62 263 ASP B O 1
ATOM 4874 N N . SER B 1 264 ? 10.477 -24.109 -5.555 1 98.69 264 SER B N 1
ATOM 4875 C CA . SER B 1 264 ? 10.156 -25.438 -6.078 1 98.69 264 SER B CA 1
ATOM 4876 C C . SER B 1 264 ? 10.914 -25.719 -7.367 1 98.69 264 SER B C 1
ATOM 4878 O O . SER B 1 264 ? 11.469 -26.812 -7.539 1 98.69 264 SER B O 1
ATOM 4880 N N . MET B 1 265 ? 10.953 -24.734 -8.258 1 98.56 265 MET B N 1
ATOM 4881 C CA . MET B 1 265 ? 11.641 -24.906 -9.531 1 98.56 265 MET B CA 1
ATOM 4882 C C . MET B 1 265 ? 13.133 -25.141 -9.32 1 98.56 265 MET B C 1
ATOM 4884 O O . MET B 1 265 ? 13.734 -25.984 -10 1 98.56 265 MET B O 1
ATOM 4888 N N . ILE B 1 266 ? 13.711 -24.375 -8.438 1 98.75 266 ILE B N 1
ATOM 4889 C CA . ILE B 1 266 ? 15.133 -24.531 -8.133 1 98.75 266 ILE B CA 1
ATOM 4890 C C . ILE B 1 266 ? 15.406 -25.953 -7.637 1 98.75 266 ILE B C 1
ATOM 4892 O O . ILE B 1 266 ? 16.375 -26.594 -8.062 1 98.75 266 ILE B O 1
ATOM 4896 N N . GLN B 1 267 ? 14.562 -26.5 -6.77 1 98.69 267 GLN B N 1
ATOM 4897 C CA . GLN B 1 267 ? 14.742 -27.844 -6.227 1 98.69 267 GLN B CA 1
ATOM 4898 C C . GLN B 1 267 ? 14.586 -28.891 -7.316 1 98.69 267 GLN B C 1
ATOM 4900 O O . GLN B 1 267 ? 15.336 -29.875 -7.348 1 98.69 267 GLN B O 1
ATOM 4905 N N . VAL B 1 268 ? 13.602 -28.734 -8.195 1 98.62 268 VAL B N 1
ATOM 4906 C CA . VAL B 1 268 ? 13.414 -29.672 -9.297 1 98.62 268 VAL B CA 1
ATOM 4907 C C . VAL B 1 268 ? 14.648 -29.656 -10.195 1 98.62 268 VAL B C 1
ATOM 4909 O O . VAL B 1 268 ? 15.148 -30.703 -10.602 1 98.62 268 VAL B O 1
ATOM 4912 N N . LEU B 1 269 ? 15.148 -28.438 -10.555 1 98.81 269 LEU B N 1
ATOM 4913 C CA . LEU B 1 269 ? 16.344 -28.312 -11.391 1 98.81 269 LEU B CA 1
ATOM 4914 C C . LEU B 1 269 ? 17.516 -29.062 -10.781 1 98.81 269 LEU B C 1
ATOM 4916 O O . LEU B 1 269 ? 18.203 -29.812 -11.469 1 98.81 269 LEU B O 1
ATOM 4920 N N . LYS B 1 270 ? 17.719 -28.891 -9.5 1 98.69 270 LYS B N 1
ATOM 4921 C CA . LYS B 1 270 ? 18.812 -29.562 -8.805 1 98.69 270 LYS B CA 1
ATOM 4922 C C . LYS B 1 270 ? 18.641 -31.078 -8.828 1 98.69 270 LYS B C 1
ATOM 4924 O O . LYS B 1 270 ? 19.594 -31.812 -9.055 1 98.69 270 LYS B O 1
ATOM 4929 N N . SER B 1 271 ? 17.438 -31.516 -8.57 1 98.06 271 SER B N 1
ATOM 4930 C CA . SER B 1 271 ? 17.156 -32.969 -8.547 1 98.06 271 SER B CA 1
ATOM 4931 C C . SER B 1 271 ? 17.422 -33.594 -9.906 1 98.06 271 SER B C 1
ATOM 4933 O O . SER B 1 271 ? 17.781 -34.781 -9.984 1 98.06 271 SER B O 1
ATOM 4935 N N . LYS B 1 272 ? 17.281 -32.844 -10.969 1 97.5 272 LYS B N 1
ATOM 4936 C CA . LYS B 1 272 ? 17.5 -33.344 -12.32 1 97.5 272 LYS B CA 1
ATOM 4937 C C . LYS B 1 272 ? 18.922 -33.062 -12.805 1 97.5 272 LYS B C 1
ATOM 4939 O O . LYS B 1 272 ? 19.25 -33.312 -13.969 1 97.5 272 LYS B O 1
ATOM 4944 N N . GLN B 1 273 ? 19.688 -32.438 -11.969 1 98.12 273 GLN B N 1
ATOM 4945 C CA . GLN B 1 273 ? 21.078 -32.125 -12.234 1 98.12 273 GLN B CA 1
ATOM 4946 C C . GLN B 1 273 ? 21.203 -31.125 -13.391 1 98.12 273 GLN B C 1
ATOM 4948 O O . GLN B 1 273 ? 22.109 -31.234 -14.211 1 98.12 273 GLN B O 1
ATOM 4953 N N . ILE B 1 274 ? 20.234 -30.312 -13.57 1 98.44 274 ILE B N 1
ATOM 4954 C CA . ILE B 1 274 ? 20.312 -29.172 -14.469 1 98.44 274 ILE B CA 1
ATOM 4955 C C . ILE B 1 274 ? 20.953 -27.984 -13.75 1 98.44 274 ILE B C 1
ATOM 4957 O O . ILE B 1 274 ? 20.5 -27.578 -12.68 1 98.44 274 ILE B O 1
ATOM 4961 N N . PRO B 1 275 ? 22.031 -27.453 -14.281 1 98.69 275 PRO B N 1
ATOM 4962 C CA . PRO B 1 275 ? 22.734 -26.359 -13.586 1 98.69 275 PRO B CA 1
ATOM 4963 C C . PRO B 1 275 ? 21.828 -25.172 -13.297 1 98.69 275 PRO B C 1
ATOM 4965 O O . PRO B 1 275 ? 21.141 -24.672 -14.188 1 98.69 275 PRO B O 1
ATOM 4968 N N . VAL B 1 276 ? 21.812 -24.719 -12.086 1 98.75 276 VAL B N 1
ATOM 4969 C CA . VAL B 1 276 ? 21 -23.578 -11.664 1 98.75 276 VAL B CA 1
ATOM 4970 C C . VAL B 1 276 ? 21.812 -22.688 -10.734 1 98.75 276 VAL B C 1
ATOM 4972 O O . VAL B 1 276 ? 22.562 -23.172 -9.891 1 98.75 276 VAL B O 1
ATOM 4975 N N . GLU B 1 277 ? 21.766 -21.312 -10.938 1 98.75 277 GLU B N 1
ATOM 4976 C CA . GLU B 1 277 ? 22.469 -20.328 -10.141 1 98.75 277 GLU B CA 1
ATOM 4977 C C . GLU B 1 277 ? 21.531 -19.234 -9.633 1 98.75 277 GLU B C 1
ATOM 4979 O O . GLU B 1 277 ? 20.672 -18.766 -10.375 1 98.75 277 GLU B O 1
ATOM 4984 N N . GLU B 1 278 ? 21.609 -18.984 -8.367 1 98.69 278 GLU B N 1
ATOM 4985 C CA . GLU B 1 278 ? 21.031 -17.781 -7.793 1 98.69 278 GLU B CA 1
ATOM 4986 C C . GLU B 1 278 ? 22.078 -16.688 -7.629 1 98.69 278 GLU B C 1
ATOM 4988 O O . GLU B 1 278 ? 22.938 -16.75 -6.738 1 98.69 278 GLU B O 1
ATOM 4993 N N . ARG B 1 279 ? 22 -15.711 -8.445 1 98.38 279 ARG B N 1
ATOM 4994 C CA . ARG B 1 279 ? 22.984 -14.633 -8.406 1 98.38 279 ARG B CA 1
ATOM 4995 C C . ARG B 1 279 ? 22.406 -13.359 -9.023 1 98.38 279 ARG B C 1
ATOM 4997 O O . ARG B 1 279 ? 21.344 -13.383 -9.641 1 98.38 279 ARG B O 1
ATOM 5004 N N . ARG B 1 280 ? 23.156 -12.312 -8.875 1 96.94 280 ARG B N 1
ATOM 5005 C CA . ARG B 1 280 ? 22.797 -11.086 -9.586 1 96.94 280 ARG B CA 1
ATOM 5006 C C . ARG B 1 280 ? 22.969 -11.25 -11.086 1 96.94 280 ARG B C 1
ATOM 5008 O O . ARG B 1 280 ? 23.938 -11.844 -11.547 1 96.94 280 ARG B O 1
ATOM 5015 N N . ILE B 1 281 ? 22.031 -10.781 -11.781 1 98.44 281 ILE B N 1
ATOM 5016 C CA . ILE B 1 281 ? 22.109 -10.805 -13.242 1 98.44 281 ILE B CA 1
ATOM 5017 C C . ILE B 1 281 ? 21.672 -9.445 -13.797 1 98.44 281 ILE B C 1
ATOM 5019 O O . ILE B 1 281 ? 20.609 -8.93 -13.438 1 98.44 281 ILE B O 1
ATOM 5023 N N . SER B 1 282 ? 22.547 -8.812 -14.609 1 98.31 282 SER B N 1
ATOM 5024 C CA . SER B 1 282 ? 22.234 -7.508 -15.18 1 98.31 282 SER B CA 1
ATOM 5025 C C . SER B 1 282 ? 21.438 -7.645 -16.469 1 98.31 282 SER B C 1
ATOM 5027 O O . SER B 1 282 ? 21.516 -8.664 -17.156 1 98.31 282 SER B O 1
ATOM 5029 N N . ILE B 1 283 ? 20.703 -6.621 -16.766 1 98.12 283 ILE B N 1
ATOM 5030 C CA . ILE B 1 283 ? 19.953 -6.602 -18.016 1 98.12 283 ILE B CA 1
ATOM 5031 C C . ILE B 1 283 ? 20.922 -6.652 -19.188 1 98.12 283 ILE B C 1
ATOM 5033 O O . ILE B 1 283 ? 20.625 -7.258 -20.234 1 98.12 283 ILE B O 1
ATOM 5037 N N . ASP B 1 284 ? 22.094 -6.082 -19.016 1 97.88 284 ASP B N 1
ATOM 5038 C CA . ASP B 1 284 ? 23.125 -6.113 -20.062 1 97.88 284 ASP B CA 1
ATOM 5039 C C . ASP B 1 284 ? 23.594 -7.543 -20.312 1 97.88 284 ASP B C 1
ATOM 5041 O O . ASP B 1 284 ? 23.828 -7.918 -21.469 1 97.88 284 ASP B O 1
ATOM 5045 N N . GLU B 1 285 ? 23.75 -8.289 -19.266 1 98.44 285 GLU B N 1
ATOM 5046 C CA . GLU B 1 285 ? 24.141 -9.688 -19.406 1 98.44 285 GLU B CA 1
ATOM 5047 C C . GLU B 1 285 ? 23.109 -10.461 -20.219 1 98.44 285 GLU B C 1
ATOM 5049 O O . GLU B 1 285 ? 23.453 -11.266 -21.078 1 98.44 285 GLU B O 1
ATOM 5054 N N . VAL B 1 286 ? 21.844 -10.219 -20.016 1 98.5 286 VAL B N 1
ATOM 5055 C CA . VAL B 1 286 ? 20.75 -10.891 -20.719 1 98.5 286 VAL B CA 1
ATOM 5056 C C . VAL B 1 286 ? 20.766 -10.5 -22.188 1 98.5 286 VAL B C 1
ATOM 5058 O O . VAL B 1 286 ? 20.672 -11.352 -23.078 1 98.5 286 VAL B O 1
ATOM 5061 N N . VAL B 1 287 ? 20.906 -9.211 -22.422 1 97.75 287 VAL B N 1
ATOM 5062 C CA . VAL B 1 287 ? 20.891 -8.688 -23.781 1 97.75 287 VAL B CA 1
ATOM 5063 C C . VAL B 1 287 ? 22.094 -9.227 -24.547 1 97.75 287 VAL B C 1
ATOM 5065 O O . VAL B 1 287 ? 21.969 -9.633 -25.703 1 97.75 287 VAL B O 1
ATOM 5068 N N . GLU B 1 288 ? 23.203 -9.219 -23.906 1 98.19 288 GLU B N 1
ATOM 5069 C CA . GLU B 1 288 ? 24.422 -9.742 -24.547 1 98.19 288 GLU B CA 1
ATOM 5070 C C . GLU B 1 288 ? 24.266 -11.219 -24.875 1 98.19 288 GLU B C 1
ATOM 5072 O O . GLU B 1 288 ? 24.672 -11.664 -25.953 1 98.19 288 GLU B O 1
ATOM 5077 N N . ALA B 1 289 ? 23.766 -11.961 -23.984 1 98.62 289 ALA B N 1
ATOM 5078 C CA . ALA B 1 289 ? 23.516 -13.383 -24.219 1 98.62 289 ALA B CA 1
ATOM 5079 C C . ALA B 1 289 ? 22.594 -13.578 -25.422 1 98.62 289 ALA B C 1
ATOM 5081 O O . ALA B 1 289 ? 22.781 -14.508 -26.203 1 98.62 289 ALA B O 1
ATOM 5082 N N . ALA B 1 290 ? 21.609 -12.742 -25.531 1 97.88 290 ALA B N 1
ATOM 5083 C CA . ALA B 1 290 ? 20.703 -12.805 -26.672 1 97.88 290 ALA B CA 1
ATOM 5084 C C . ALA B 1 290 ? 21.438 -12.531 -27.984 1 97.88 290 ALA B C 1
ATOM 5086 O O . ALA B 1 290 ? 21.234 -13.242 -28.969 1 97.88 290 ALA B O 1
ATOM 5087 N N . HIS B 1 291 ? 22.281 -11.562 -27.984 1 97.38 291 HIS B N 1
ATOM 5088 C CA . HIS B 1 291 ? 23.047 -11.195 -29.172 1 97.38 291 HIS B CA 1
ATOM 5089 C C . HIS B 1 291 ? 24 -12.312 -29.562 1 97.38 291 HIS B C 1
ATOM 5091 O O . HIS B 1 291 ? 24.266 -12.516 -30.75 1 97.38 291 HIS B O 1
ATOM 5097 N N . GLN B 1 292 ? 24.453 -12.969 -28.594 1 98 292 GLN B N 1
ATOM 5098 C CA . GLN B 1 292 ? 25.406 -14.047 -28.844 1 98 292 GLN B CA 1
ATOM 5099 C C . GLN B 1 292 ? 24.688 -15.352 -29.172 1 98 292 GLN B C 1
ATOM 5101 O O . GLN B 1 292 ? 25.344 -16.344 -29.5 1 98 292 GLN B O 1
ATOM 5106 N N . GLY B 1 293 ? 23.422 -15.359 -29.031 1 97.19 293 GLY B N 1
ATOM 5107 C CA . GLY B 1 293 ? 22.656 -16.562 -29.328 1 97.19 293 GLY B CA 1
ATOM 5108 C C . GLY B 1 293 ? 22.703 -17.594 -28.203 1 97.19 293 GLY B C 1
ATOM 5109 O O . GLY B 1 293 ? 22.438 -18.766 -28.438 1 97.19 293 GLY B O 1
ATOM 5110 N N . THR B 1 294 ? 23.125 -17.141 -27.016 1 98.31 294 THR B 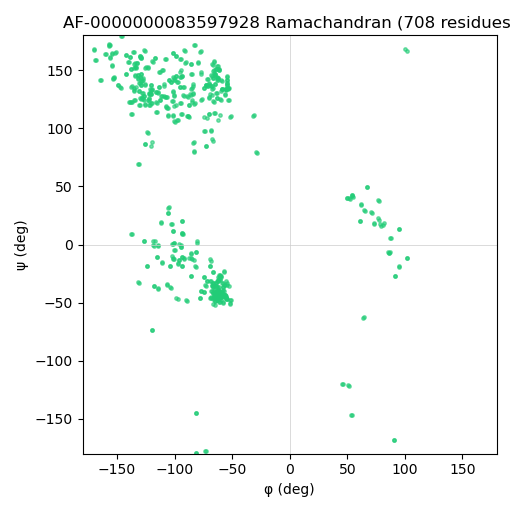N 1
ATOM 5111 C CA . THR B 1 294 ? 23.297 -18.078 -25.922 1 98.31 294 THR B CA 1
ATOM 5112 C C . THR B 1 294 ? 22.125 -18 -24.953 1 98.31 294 THR B C 1
ATOM 5114 O O . THR B 1 294 ? 21.984 -18.828 -24.047 1 98.31 294 THR B O 1
ATOM 5117 N N . LEU B 1 295 ? 21.25 -17 -25.047 1 98.62 295 LEU B N 1
ATOM 5118 C CA . LEU B 1 295 ? 20 -16.953 -24.297 1 98.62 295 LEU B CA 1
ATOM 5119 C C . LEU B 1 295 ? 19 -17.969 -24.844 1 98.62 295 LEU B C 1
ATOM 5121 O O . LEU B 1 295 ? 18.406 -17.75 -25.891 1 98.62 295 LEU B O 1
ATOM 5125 N N . GLU B 1 296 ? 18.734 -19.016 -24.109 1 98.62 296 GLU B N 1
ATOM 5126 C CA . GLU B 1 296 ? 17.984 -20.141 -24.641 1 98.62 296 GLU B CA 1
ATOM 5127 C C . GLU B 1 296 ? 16.516 -20.062 -24.234 1 98.62 296 GLU B C 1
ATOM 5129 O O . GLU B 1 296 ? 15.633 -20.391 -25.031 1 98.62 296 GLU B O 1
ATOM 5134 N N . GLU B 1 297 ? 16.281 -19.781 -22.953 1 98.44 297 GLU B N 1
ATOM 5135 C CA . GLU B 1 297 ? 14.922 -19.688 -22.422 1 98.44 297 GLU B CA 1
ATOM 5136 C C . GLU B 1 297 ? 14.812 -18.578 -21.391 1 98.44 297 GLU B C 1
ATOM 5138 O O . GLU B 1 297 ? 15.789 -18.234 -20.734 1 98.44 297 GLU B O 1
ATOM 5143 N N . VAL B 1 298 ? 13.656 -17.938 -21.328 1 98.31 298 VAL B N 1
ATOM 5144 C CA . VAL B 1 298 ? 13.242 -17.031 -20.25 1 98.31 298 VAL B CA 1
ATOM 5145 C C . VAL B 1 298 ? 11.836 -17.406 -19.781 1 98.31 298 VAL B C 1
ATOM 5147 O O . VAL B 1 298 ? 10.961 -17.703 -20.594 1 98.31 298 VAL B O 1
ATOM 5150 N N . PHE B 1 299 ? 11.688 -17.5 -18.453 1 97.62 299 PHE B N 1
ATOM 5151 C CA . PHE B 1 299 ? 10.344 -17.828 -17.969 1 97.62 299 PHE B CA 1
ATOM 5152 C C . PHE B 1 299 ? 10.133 -17.281 -16.562 1 97.62 299 PHE B C 1
ATOM 5154 O O . PHE B 1 299 ? 11.07 -17.203 -15.773 1 97.62 299 PHE B O 1
ATOM 5161 N N . GLY B 1 300 ? 8.898 -16.828 -16.312 1 96.38 300 GLY B N 1
ATOM 5162 C CA . GLY B 1 300 ? 8.469 -16.453 -14.969 1 96.38 300 GLY B CA 1
ATOM 5163 C C . GLY B 1 300 ? 7.855 -17.609 -14.195 1 96.38 300 GLY B C 1
ATOM 5164 O O . GLY B 1 300 ? 7.418 -18.594 -14.781 1 96.38 300 GLY B O 1
ATOM 5165 N N . THR B 1 301 ? 7.895 -17.484 -12.898 1 97.19 301 THR B N 1
ATOM 5166 C CA . THR B 1 301 ? 7.258 -18.484 -12.039 1 97.19 301 THR B CA 1
ATOM 5167 C C . THR B 1 301 ? 6.375 -17.812 -10.992 1 97.19 301 THR B C 1
ATOM 5169 O O . THR B 1 301 ? 6.742 -16.781 -10.438 1 97.19 301 THR B O 1
ATOM 5172 N N . GLY B 1 302 ? 5.234 -18.359 -10.742 1 94.62 302 GLY B N 1
ATOM 5173 C CA . GLY B 1 302 ? 4.254 -17.906 -9.758 1 94.62 302 GLY B CA 1
ATOM 5174 C C . GLY B 1 302 ? 3.131 -18.906 -9.547 1 94.62 302 GLY B C 1
ATOM 5175 O O . GLY B 1 302 ? 2.93 -19.812 -10.359 1 94.62 302 GLY B O 1
ATOM 5176 N N . THR B 1 303 ? 2.393 -18.672 -8.531 1 93.25 303 THR B N 1
ATOM 5177 C CA . THR B 1 303 ? 1.357 -19.609 -8.125 1 93.25 303 THR B CA 1
ATOM 5178 C C . THR B 1 303 ? 0.273 -19.719 -9.195 1 93.25 303 THR B C 1
ATOM 5180 O O . THR B 1 303 ? -0.118 -20.812 -9.586 1 93.25 303 THR B O 1
ATOM 5183 N N . ALA B 1 304 ? -0.175 -18.609 -9.711 1 85.81 304 ALA B N 1
ATOM 5184 C CA . ALA B 1 304 ? -1.308 -18.609 -10.633 1 85.81 304 ALA B CA 1
ATOM 5185 C C . ALA B 1 304 ? -0.96 -19.328 -11.938 1 85.81 304 ALA B C 1
ATOM 5187 O O . ALA B 1 304 ? -1.639 -20.281 -12.328 1 85.81 304 ALA B O 1
ATOM 5188 N N . ALA B 1 305 ? 0.186 -19.047 -12.508 1 85.38 305 ALA B N 1
ATOM 5189 C CA . ALA B 1 305 ? 0.532 -19.578 -13.828 1 85.38 305 ALA B CA 1
ATOM 5190 C C . ALA B 1 305 ? 1.459 -20.781 -13.703 1 85.38 305 ALA B C 1
ATOM 5192 O O . ALA B 1 305 ? 1.646 -21.516 -14.672 1 85.38 305 ALA B O 1
ATOM 5193 N N . VAL B 1 306 ? 2.004 -21.016 -12.578 1 92.56 306 VAL B N 1
ATOM 5194 C CA . VAL B 1 306 ? 3.043 -22 -12.344 1 92.56 306 VAL B CA 1
ATOM 5195 C C . VAL B 1 306 ? 4.305 -21.625 -13.117 1 92.56 306 VAL B C 1
ATOM 5197 O O . VAL B 1 306 ? 5.324 -21.281 -12.523 1 92.56 306 VAL B O 1
ATOM 5200 N N . ILE B 1 307 ? 4.223 -21.594 -14.469 1 94.44 307 ILE B N 1
ATOM 5201 C CA . ILE B 1 307 ? 5.277 -21.125 -15.367 1 94.44 307 ILE B CA 1
ATOM 5202 C C . ILE B 1 307 ? 4.691 -20.188 -16.422 1 94.44 307 ILE B C 1
ATOM 5204 O O . ILE B 1 307 ? 3.625 -20.469 -16.969 1 94.44 307 ILE B O 1
ATOM 5208 N N . SER B 1 308 ? 5.379 -19.094 -16.656 1 93.62 308 SER B N 1
ATOM 5209 C CA . SER B 1 308 ? 5.059 -18.172 -17.734 1 93.62 308 SER B CA 1
ATOM 5210 C C . SER B 1 308 ? 6.254 -17.969 -18.656 1 93.62 308 SER B C 1
ATOM 5212 O O . SER B 1 308 ? 7.094 -17.094 -18.406 1 93.62 308 SER B O 1
ATOM 5214 N N . PRO B 1 309 ? 6.273 -18.703 -19.75 1 95.88 309 PRO B N 1
ATOM 5215 C CA . PRO B 1 309 ? 7.395 -18.516 -20.672 1 95.88 309 PRO B CA 1
ATOM 5216 C C . PRO B 1 309 ? 7.398 -17.125 -21.328 1 95.88 309 PRO B C 1
ATOM 5218 O O . PRO B 1 309 ? 6.332 -16.547 -21.562 1 95.88 309 PRO B O 1
ATOM 5221 N N . VAL B 1 310 ? 8.562 -16.672 -21.609 1 96.62 310 VAL B N 1
ATOM 5222 C CA . VAL B 1 310 ? 8.719 -15.383 -22.25 1 96.62 310 VAL B CA 1
ATOM 5223 C C . VAL B 1 310 ? 9.258 -15.57 -23.672 1 96.62 310 VAL B C 1
ATOM 5225 O O . VAL B 1 310 ? 10.297 -16.203 -23.859 1 96.62 310 VAL B O 1
ATOM 5228 N N . GLY B 1 311 ? 8.516 -15.016 -24.625 1 97.06 311 GLY B N 1
ATOM 5229 C CA . GLY B 1 311 ? 8.922 -15.18 -26 1 97.06 311 GLY B CA 1
ATOM 5230 C C . GLY B 1 311 ? 9.562 -13.938 -26.594 1 97.06 311 GLY B C 1
ATOM 5231 O O . GLY B 1 311 ? 10.227 -14 -27.625 1 97.06 311 GLY B O 1
ATOM 5232 N N . GLU B 1 312 ? 9.305 -12.844 -25.938 1 97.5 312 GLU B N 1
ATOM 5233 C CA . GLU B 1 312 ? 9.836 -11.57 -26.422 1 97.5 312 GLU B CA 1
ATOM 5234 C C . GLU B 1 312 ? 10.156 -10.641 -25.25 1 97.5 312 GLU B C 1
ATOM 5236 O O . GLU B 1 312 ? 9.398 -10.555 -24.281 1 97.5 312 GLU B O 1
ATOM 5241 N N . LEU B 1 313 ? 11.32 -10.031 -25.344 1 97.62 313 LEU B N 1
ATOM 5242 C CA . LEU B 1 313 ? 11.766 -9.031 -24.391 1 97.62 313 LEU B CA 1
ATOM 5243 C C . LEU B 1 313 ? 12.086 -7.711 -25.078 1 97.62 313 LEU B C 1
ATOM 5245 O O . LEU B 1 313 ? 12.867 -7.68 -26.047 1 97.62 313 LEU B O 1
ATOM 5249 N N . LYS B 1 314 ? 11.414 -6.672 -24.609 1 97.62 314 LYS B N 1
ATOM 5250 C CA . LYS B 1 314 ? 11.75 -5.336 -25.109 1 97.62 314 LYS B CA 1
ATOM 5251 C C . LYS B 1 314 ? 12.625 -4.586 -24.109 1 97.62 314 LYS B C 1
ATOM 5253 O O . LYS B 1 314 ? 12.266 -4.445 -22.938 1 97.62 314 LYS B O 1
ATOM 5258 N N . TYR B 1 315 ? 13.703 -4.191 -24.578 1 95.75 315 TYR B N 1
ATOM 5259 C CA . TYR B 1 315 ? 14.609 -3.344 -23.797 1 95.75 315 TYR B CA 1
ATOM 5260 C C . TYR B 1 315 ? 15.047 -2.131 -24.609 1 95.75 315 TYR B C 1
ATOM 5262 O O . TYR B 1 315 ? 15.648 -2.275 -25.688 1 95.75 315 TYR B O 1
ATOM 5270 N N . LEU B 1 316 ? 14.68 -0.925 -24.016 1 92.38 316 LEU B N 1
ATOM 5271 C CA . LEU B 1 316 ? 14.883 0.297 -24.797 1 92.38 316 LEU B CA 1
ATOM 5272 C C . LEU B 1 316 ? 14.258 0.174 -26.172 1 92.38 316 LEU B C 1
ATOM 5274 O O . LEU B 1 316 ? 13.055 -0.059 -26.297 1 92.38 316 LEU B O 1
ATOM 5278 N N . ASP B 1 317 ? 14.93 0.307 -27.219 1 91 317 ASP B N 1
ATOM 5279 C CA . ASP B 1 317 ? 14.375 0.258 -28.562 1 91 317 ASP B CA 1
ATOM 5280 C C . ASP B 1 317 ? 14.656 -1.088 -29.234 1 91 317 ASP B C 1
ATOM 5282 O O . ASP B 1 317 ? 14.445 -1.247 -30.438 1 91 317 ASP B O 1
ATOM 5286 N N . GLU B 1 318 ? 14.984 -2.039 -28.484 1 95.75 318 GLU B N 1
ATOM 5287 C CA . GLU B 1 318 ? 15.32 -3.338 -29.062 1 95.75 318 GLU B CA 1
ATOM 5288 C C . GLU B 1 318 ? 14.297 -4.398 -28.672 1 95.75 318 GLU B C 1
ATOM 5290 O O . GLU B 1 318 ? 13.875 -4.465 -27.516 1 95.75 318 GLU B O 1
ATOM 5295 N N . LYS B 1 319 ? 13.945 -5.137 -29.641 1 96.88 319 LYS B N 1
ATOM 5296 C CA . LYS B 1 319 ? 13.086 -6.301 -29.469 1 96.88 319 LYS B CA 1
ATOM 5297 C C . LYS B 1 319 ? 13.883 -7.598 -29.578 1 96.88 319 LYS B C 1
ATOM 5299 O O . LYS B 1 319 ? 14.477 -7.871 -30.625 1 96.88 319 LYS B O 1
ATOM 5304 N N . ILE B 1 320 ? 13.914 -8.359 -28.531 1 97.75 320 ILE B N 1
ATOM 5305 C CA . ILE B 1 320 ? 14.656 -9.617 -28.484 1 97.75 320 ILE B CA 1
ATOM 5306 C C . ILE B 1 320 ? 13.68 -10.789 -28.516 1 97.75 320 ILE B C 1
ATOM 5308 O O . ILE B 1 320 ? 12.844 -10.938 -27.625 1 97.75 320 ILE B O 1
ATOM 5312 N N . ILE B 1 321 ? 13.805 -11.602 -29.547 1 97.81 321 ILE B N 1
ATOM 5313 C CA . ILE B 1 321 ? 12.984 -12.805 -29.641 1 97.81 321 ILE B CA 1
ATOM 5314 C C . ILE B 1 321 ? 13.688 -13.969 -28.953 1 97.81 321 ILE B C 1
ATOM 5316 O O . ILE B 1 321 ? 14.852 -14.25 -29.234 1 97.81 321 ILE B O 1
ATOM 5320 N N . ILE B 1 322 ? 13.016 -14.602 -28.078 1 97.38 322 ILE B N 1
ATOM 5321 C CA . ILE B 1 322 ? 13.594 -15.68 -27.281 1 97.38 322 ILE B CA 1
ATOM 5322 C C . ILE B 1 322 ? 13.039 -17.031 -27.766 1 97.38 322 ILE B C 1
ATOM 5324 O O . ILE B 1 322 ? 11.828 -17.219 -27.828 1 97.38 322 ILE B O 1
ATOM 5328 N N . ASN B 1 323 ? 13.945 -17.906 -28.062 1 96.88 323 ASN B N 1
ATOM 5329 C CA . ASN B 1 323 ? 13.602 -19.266 -28.453 1 96.88 323 ASN B CA 1
ATOM 5330 C C . ASN B 1 323 ? 12.531 -19.281 -29.547 1 96.88 323 ASN B C 1
ATOM 5332 O O . ASN B 1 323 ? 11.555 -20.016 -29.453 1 96.88 323 ASN B O 1
ATOM 5336 N N . ASN B 1 324 ? 12.625 -18.375 -30.5 1 95.94 324 ASN B N 1
ATOM 5337 C CA . ASN B 1 324 ? 11.703 -18.25 -31.641 1 95.94 324 ASN B CA 1
ATOM 5338 C C . ASN B 1 324 ? 10.281 -17.969 -31.172 1 95.94 324 ASN B C 1
ATOM 5340 O O . ASN B 1 324 ? 9.32 -18.391 -31.812 1 95.94 324 ASN B O 1
ATOM 5344 N N . GLY B 1 325 ? 10.141 -17.469 -29.938 1 95.06 325 GLY B N 1
ATOM 5345 C CA . GLY B 1 325 ? 8.828 -17.125 -29.391 1 95.06 325 GLY B CA 1
ATOM 5346 C C . GLY B 1 325 ? 8.086 -18.328 -28.844 1 95.06 325 GLY B C 1
ATOM 5347 O O . GLY B 1 325 ? 6.871 -18.281 -28.656 1 95.06 325 GLY B O 1
ATOM 5348 N N . GLU B 1 326 ? 8.812 -19.375 -28.594 1 94.75 326 GLU B N 1
ATOM 5349 C CA . GLU B 1 326 ? 8.203 -20.625 -28.125 1 94.75 326 GLU B CA 1
ATOM 5350 C C . GLU B 1 326 ? 8.695 -21 -26.734 1 94.75 326 GLU B C 1
ATOM 5352 O O . GLU B 1 326 ? 9.719 -20.484 -26.281 1 94.75 326 GLU B O 1
ATOM 5357 N N . ILE B 1 327 ? 7.945 -21.828 -26.094 1 95.12 327 ILE B N 1
ATOM 5358 C CA . ILE B 1 327 ? 8.367 -22.344 -24.781 1 95.12 327 ILE B CA 1
ATOM 5359 C C . ILE B 1 327 ? 9.586 -23.234 -24.953 1 95.12 327 ILE B C 1
ATOM 5361 O O . ILE B 1 327 ? 9.695 -23.984 -25.938 1 95.12 327 ILE B O 1
ATOM 5365 N N . GLY B 1 328 ? 10.477 -23.203 -24 1 96.19 328 GLY B N 1
ATOM 5366 C CA . GLY B 1 328 ? 11.672 -24.031 -24.031 1 96.19 328 GLY B CA 1
ATOM 5367 C C . GLY B 1 328 ? 11.484 -25.375 -23.344 1 96.19 328 GLY B C 1
ATOM 5368 O O . GLY B 1 328 ? 10.484 -25.594 -22.656 1 96.19 328 GLY B O 1
ATOM 5369 N N . GLU B 1 329 ? 12.43 -26.25 -23.578 1 97.31 329 GLU B N 1
ATOM 5370 C CA . GLU B 1 329 ? 12.375 -27.609 -23.047 1 97.31 329 GLU B CA 1
ATOM 5371 C C . GLU B 1 329 ? 12.422 -27.609 -21.516 1 97.31 329 GLU B C 1
ATOM 5373 O O . GLU B 1 329 ? 11.711 -28.391 -20.875 1 97.31 329 GLU B O 1
ATOM 5378 N N . VAL B 1 330 ? 13.258 -26.797 -20.984 1 98.12 330 VAL B N 1
ATOM 5379 C CA . VAL B 1 330 ? 13.422 -26.781 -19.531 1 98.12 330 VAL B CA 1
ATOM 5380 C C . VAL B 1 330 ? 12.156 -26.219 -18.875 1 98.12 330 VAL B C 1
ATOM 5382 O O . VAL B 1 330 ? 11.656 -26.766 -17.891 1 98.12 330 VAL B O 1
ATOM 5385 N N . SER B 1 331 ? 11.641 -25.109 -19.406 1 96.88 331 SER B N 1
ATOM 5386 C CA . SER B 1 331 ? 10.414 -24.531 -18.875 1 96.88 331 SER B CA 1
ATOM 5387 C C . SER B 1 331 ? 9.25 -25.516 -18.969 1 96.88 331 SER B C 1
ATOM 5389 O O . SER B 1 331 ? 8.453 -25.625 -18.031 1 96.88 331 SER B O 1
ATOM 5391 N N . GLN B 1 332 ? 9.148 -26.219 -20.078 1 96.38 332 GLN B N 1
ATOM 5392 C CA . GLN B 1 332 ? 8.102 -27.219 -20.234 1 96.38 332 GLN B CA 1
ATOM 5393 C C . GLN B 1 332 ? 8.258 -28.344 -19.219 1 96.38 332 GLN B C 1
ATOM 5395 O O . GLN B 1 332 ? 7.281 -28.781 -18.609 1 96.38 332 GLN B O 1
ATOM 5400 N N . MET B 1 333 ? 9.453 -28.812 -19.125 1 97.56 333 MET B N 1
ATOM 5401 C CA . MET B 1 333 ? 9.734 -29.891 -18.188 1 97.56 333 MET B CA 1
ATOM 5402 C C . MET B 1 333 ? 9.375 -29.469 -16.766 1 97.56 333 MET B C 1
ATOM 5404 O O . MET B 1 333 ? 8.773 -30.234 -16.016 1 97.56 333 MET B O 1
ATOM 5408 N N . LEU B 1 334 ? 9.75 -28.266 -16.359 1 98.06 334 LEU B N 1
ATOM 5409 C CA . LEU B 1 334 ? 9.445 -27.75 -15.039 1 98.06 334 LEU B CA 1
ATOM 5410 C C . LEU B 1 334 ? 7.938 -27.656 -14.82 1 98.06 334 LEU B C 1
ATOM 5412 O O . LEU B 1 334 ? 7.434 -28.047 -13.773 1 98.06 334 LEU B O 1
ATOM 5416 N N . TYR B 1 335 ? 7.254 -27.125 -15.797 1 95.88 335 TYR B N 1
ATOM 5417 C CA . TYR B 1 335 ? 5.801 -27.031 -15.727 1 95.88 335 TYR B CA 1
ATOM 5418 C C . TYR B 1 335 ? 5.164 -28.406 -15.539 1 95.88 335 TYR B C 1
ATOM 5420 O O . TYR B 1 335 ? 4.328 -28.578 -14.656 1 95.88 335 TYR B O 1
ATOM 5428 N N . ASP B 1 336 ? 5.562 -29.375 -16.359 1 95.75 336 ASP B N 1
ATOM 5429 C CA . ASP B 1 336 ? 5.004 -30.719 -16.312 1 95.75 336 ASP B CA 1
ATOM 5430 C C . ASP B 1 336 ? 5.293 -31.391 -14.977 1 95.75 336 ASP B C 1
ATOM 5432 O O . ASP B 1 336 ? 4.434 -32.094 -14.422 1 95.75 336 ASP B O 1
ATOM 5436 N N . THR B 1 337 ? 6.457 -31.188 -14.539 1 97.44 337 THR B N 1
ATOM 5437 C CA . THR B 1 337 ? 6.848 -31.797 -13.273 1 97.44 337 THR B CA 1
ATOM 5438 C C . THR B 1 337 ? 6.027 -31.234 -12.117 1 97.44 337 THR B C 1
ATOM 5440 O O . THR B 1 337 ? 5.445 -32 -11.336 1 97.44 337 THR B O 1
ATOM 5443 N N . LEU B 1 338 ? 5.988 -29.953 -12 1 96.5 338 LEU B N 1
ATOM 5444 C CA . LEU B 1 338 ? 5.297 -29.344 -10.867 1 96.5 338 LEU B CA 1
ATOM 5445 C C . LEU B 1 338 ? 3.803 -29.641 -10.914 1 96.5 338 LEU B C 1
ATOM 5447 O O . LEU B 1 338 ? 3.205 -30.016 -9.906 1 96.5 338 LEU B O 1
ATOM 5451 N N . THR B 1 339 ? 3.182 -29.422 -12.07 1 94 339 THR B N 1
ATOM 5452 C CA . THR B 1 339 ? 1.747 -29.672 -12.172 1 94 339 THR B CA 1
ATOM 5453 C C . THR B 1 339 ? 1.436 -31.156 -11.984 1 94 339 THR B C 1
ATOM 5455 O O . THR B 1 339 ? 0.39 -31.516 -11.438 1 94 339 THR B O 1
ATOM 5458 N N . GLY B 1 340 ? 2.316 -32.031 -12.477 1 95.12 340 GLY B N 1
ATOM 5459 C CA . GLY B 1 340 ? 2.158 -33.438 -12.219 1 95.12 340 GLY B CA 1
ATOM 5460 C C . GLY B 1 340 ? 2.143 -33.781 -10.742 1 95.12 340 GLY B C 1
ATOM 5461 O O . GLY B 1 340 ? 1.344 -34.625 -10.305 1 95.12 340 GLY B O 1
ATOM 5462 N N . ILE B 1 341 ? 3.057 -33.188 -10.023 1 95.88 341 ILE B N 1
ATOM 5463 C CA . ILE B 1 341 ? 3.1 -33.406 -8.586 1 95.88 341 ILE B CA 1
ATOM 5464 C C . ILE B 1 341 ? 1.835 -32.844 -7.941 1 95.88 341 ILE B C 1
ATOM 5466 O O . ILE B 1 341 ? 1.21 -33.5 -7.105 1 95.88 341 ILE B O 1
ATOM 5470 N N . GLN B 1 342 ? 1.428 -31.656 -8.352 1 94.5 342 GLN B N 1
ATOM 5471 C CA . GLN B 1 342 ? 0.281 -30.953 -7.793 1 94.5 342 GLN B CA 1
ATOM 5472 C C . GLN B 1 342 ? -1.006 -31.75 -7.992 1 94.5 342 GLN B C 1
ATOM 5474 O O . GLN B 1 342 ? -1.877 -31.75 -7.121 1 94.5 342 GLN B O 1
ATOM 5479 N N . ASN B 1 343 ? -1.147 -32.438 -9.141 1 92.31 343 ASN B N 1
ATOM 5480 C CA . ASN B 1 343 ? -2.389 -33.125 -9.43 1 92.31 343 ASN B CA 1
ATOM 5481 C C . ASN B 1 343 ? -2.264 -34.625 -9.141 1 92.31 343 ASN B C 1
ATOM 5483 O O . ASN B 1 343 ? -3.174 -35.406 -9.445 1 92.31 343 ASN B O 1
ATOM 5487 N N . GLY B 1 344 ? -1.124 -35.062 -8.664 1 92.69 344 GLY B N 1
ATOM 5488 C CA . GLY B 1 344 ? -0.94 -36.438 -8.195 1 92.69 344 GLY B CA 1
ATOM 5489 C C . GLY B 1 344 ? -0.539 -37.406 -9.305 1 92.69 344 GLY B C 1
ATOM 5490 O O . GLY B 1 344 ? -0.463 -38.594 -9.078 1 92.69 344 GLY B O 1
ATOM 5491 N N . LYS B 1 345 ? -0.298 -36.938 -10.477 1 93.62 345 LYS B N 1
ATOM 5492 C CA . LYS B 1 345 ? 0.125 -37.781 -11.586 1 93.62 345 LYS B CA 1
ATOM 5493 C C . LYS B 1 345 ? 1.573 -38.25 -11.414 1 93.62 345 LYS B C 1
ATOM 5495 O O . LYS B 1 345 ? 1.959 -39.312 -11.898 1 93.62 345 LYS B O 1
ATOM 5500 N N . ILE B 1 346 ? 2.365 -37.375 -10.859 1 94.81 346 ILE B N 1
ATOM 5501 C CA . ILE B 1 346 ? 3.762 -37.688 -10.555 1 94.81 346 ILE B CA 1
ATOM 5502 C C . ILE B 1 346 ? 3.945 -37.812 -9.047 1 94.81 346 ILE B C 1
ATOM 5504 O O . ILE B 1 346 ? 3.375 -37.031 -8.266 1 94.81 346 ILE B O 1
ATOM 5508 N N . GLU B 1 347 ? 4.73 -38.844 -8.648 1 95.31 347 GLU B N 1
ATOM 5509 C CA . GLU B 1 347 ? 4.996 -39.062 -7.23 1 95.31 347 GLU B CA 1
ATOM 5510 C C . GLU B 1 347 ? 5.684 -37.844 -6.621 1 95.31 347 GLU B C 1
ATOM 5512 O O . GLU B 1 347 ? 6.609 -37.281 -7.215 1 95.31 347 GLU B O 1
ATOM 5517 N N . ASP B 1 348 ? 5.18 -37.438 -5.52 1 96.69 348 ASP B N 1
ATOM 5518 C CA . ASP B 1 348 ? 5.773 -36.312 -4.793 1 96.69 348 ASP B CA 1
ATOM 5519 C C . ASP B 1 348 ? 6.941 -36.781 -3.93 1 96.69 348 ASP B C 1
ATOM 5521 O O . ASP B 1 348 ? 6.793 -36.969 -2.721 1 96.69 348 ASP B O 1
ATOM 5525 N N . THR B 1 349 ? 8.07 -36.812 -4.434 1 97.19 349 THR B N 1
ATOM 5526 C CA . THR B 1 349 ? 9.258 -37.25 -3.713 1 97.19 349 THR B CA 1
ATOM 5527 C C . THR B 1 349 ? 9.828 -36.156 -2.854 1 97.19 349 THR B C 1
ATOM 5529 O O . THR B 1 349 ? 10.742 -36.375 -2.059 1 97.19 349 THR B O 1
ATOM 5532 N N . PHE B 1 350 ? 9.328 -34.906 -2.92 1 97.81 350 PHE B N 1
ATOM 5533 C CA . PHE B 1 350 ? 9.844 -33.75 -2.193 1 97.81 350 PHE B CA 1
ATOM 5534 C C . PHE B 1 350 ? 9.039 -33.5 -0.921 1 97.81 350 PHE B C 1
ATOM 5536 O O . PHE B 1 350 ? 9.469 -32.75 -0.043 1 97.81 350 PHE B O 1
ATOM 5543 N N . GLY B 1 351 ? 7.871 -34.094 -0.83 1 97.69 351 GLY B N 1
ATOM 5544 C CA . GLY B 1 351 ? 7.016 -33.875 0.326 1 97.69 351 GLY B CA 1
ATOM 5545 C C . GLY B 1 351 ? 6.289 -32.562 0.301 1 97.69 351 GLY B C 1
ATOM 5546 O O . GLY B 1 351 ? 6.117 -31.922 1.341 1 97.69 351 GLY B O 1
ATOM 5547 N N . TRP B 1 352 ? 5.855 -32.156 -0.934 1 98.19 352 TRP B N 1
ATOM 5548 C CA . TRP B 1 352 ? 5.312 -30.812 -1.107 1 98.19 352 TRP B CA 1
ATOM 5549 C C . TRP B 1 352 ? 3.795 -30.812 -0.953 1 98.19 352 TRP B C 1
ATOM 5551 O O . TRP B 1 352 ? 3.182 -29.766 -0.789 1 98.19 352 TRP B O 1
ATOM 5561 N N . THR B 1 353 ? 3.172 -31.922 -1.064 1 97.5 353 THR B N 1
ATOM 5562 C CA . THR B 1 353 ? 1.713 -31.969 -1.1 1 97.5 353 THR B CA 1
ATOM 5563 C C . THR B 1 353 ? 1.15 -32.375 0.256 1 97.5 353 THR B C 1
ATOM 5565 O O . THR B 1 353 ? 1.773 -33.156 0.98 1 97.5 353 THR B O 1
ATOM 5568 N N . ILE B 1 354 ? 0.045 -31.781 0.583 1 96.62 354 ILE B N 1
ATOM 5569 C CA . ILE B 1 354 ? -0.711 -32.125 1.786 1 96.62 354 ILE B CA 1
ATOM 5570 C C . ILE B 1 354 ?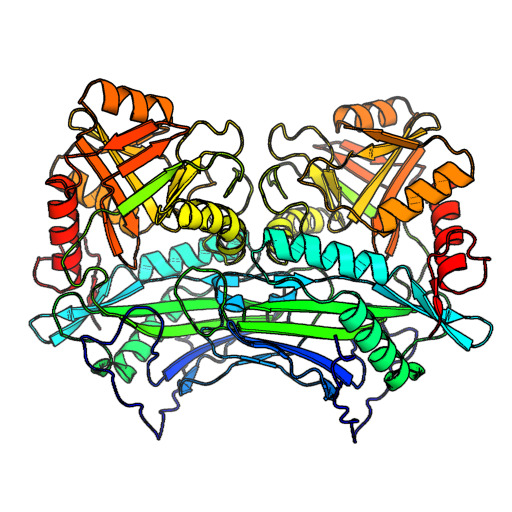 -2.072 -32.688 1.398 1 96.62 354 ILE B C 1
ATOM 5572 O O . ILE B 1 354 ? -2.873 -32.031 0.746 1 96.62 354 ILE B O 1
ATOM 5576 N N . ARG B 1 355 ? -2.299 -33.875 1.868 1 94.44 355 ARG B N 1
ATOM 5577 C CA . ARG B 1 355 ? -3.568 -34.562 1.576 1 94.44 355 ARG B CA 1
ATOM 5578 C C . ARG B 1 355 ? -4.648 -34.125 2.564 1 94.44 355 ARG B C 1
ATOM 5580 O O . ARG B 1 355 ? -4.391 -34 3.766 1 94.44 355 ARG B O 1
ATOM 5587 N N . LEU B 1 356 ? -5.84 -33.875 1.997 1 94.75 356 LEU B N 1
ATOM 5588 C CA . LEU B 1 356 ? -6.965 -33.5 2.842 1 94.75 356 LEU B CA 1
ATOM 5589 C C . LEU B 1 356 ? -7.828 -34.688 3.172 1 94.75 356 LEU B C 1
ATOM 5591 O O . LEU B 1 356 ? -8.055 -35.562 2.314 1 94.75 356 LEU B O 1
#

Secondary structure (DSSP, 8-state):
------EE---SSPPPPPPGGG--SSS---SEEEEEEEETTTEEEEEEEEES--EEE-TTBHHHHH--EEE--EEEEE-TTS-EEEESHHHHHHHHHHHHHHTTPPPP-HHHHHHHHHHHHHHTGGGS--STT-EEEEEEEEEE--B--S-S--SEEEEEEEEEEE--S-TTS-PPEEEEE-SS-----TTTTTTS-BHHHHHHHHHHHHHHHHTT-SEEEEEPTTTS-BEEEETTBEEEEEETTEEEEPPP-SSS---HHHHHHHHHHHHTT--EEE---BHHHHHHHHHTT-EEEEEEEETTTEEEEEEEEEETTEEEE-GGGS--HHHHHHHHHHHHHHTTSS--TT--EEE-/------EE---SSPPPPPPGGG--SSS---SEEEEEEEETTTEEEEEEEEES--EEE-TTBHHHHH--EEE--EEEEE-TTS-EEEESHHHHHHHHHHHHHHTTPPPP-HHHHHHHHHHHHHHTGGGS--STT-EEEEEEEEEE--B--S-S--SEEEEEEEEEEE--S-TTS-PPEEEEE-SS-----TTTTTTS-BHHHHHHHHHHHHHHHHTT-SEEEEEPTTTS-BEEEETTBEEEEEETTEEEEPPP-SSS---HHHHHHHHHHHHTT--EEE---BHHHHHHHHHTT-EEEEEEEETTTEEEEEEEEEETTEEEE-GGGS--HHHHHHHHHHHHHHTTSS--TT--EEE-

Radius of gyration: 26.62 Å; Cα contacts (8 Å, |Δi|>4): 1722; chains: 2; bounding box: 61×79×58 Å

Solvent-accessible surface area (backbone atoms only — not comparable to full-atom values): 36481 Å² total; per-residue (Å²): 133,77,80,75,71,64,46,77,46,79,62,91,71,74,69,84,78,73,55,70,92,66,28,49,63,35,68,43,65,50,55,47,27,38,40,30,37,32,38,70,96,76,43,77,45,78,34,30,36,33,46,55,61,63,43,78,38,49,76,46,13,25,35,61,59,33,24,39,26,36,45,50,69,41,45,32,22,43,24,90,86,70,42,44,26,33,49,44,58,69,59,46,45,54,50,42,36,54,25,20,58,58,50,56,38,79,74,69,61,51,67,59,52,51,51,53,47,50,52,51,47,61,75,48,45,86,55,42,35,74,56,87,67,32,24,20,35,34,39,42,32,34,39,26,52,31,61,32,70,59,93,65,70,63,56,24,34,39,41,34,35,42,36,20,36,23,24,43,80,39,83,92,40,83,65,37,39,35,32,27,51,53,85,70,56,23,62,33,33,63,39,42,55,24,46,34,54,33,8,31,52,49,23,57,36,43,42,56,38,52,56,25,44,75,74,71,20,80,29,26,33,34,33,34,51,70,76,62,43,34,48,51,36,31,68,92,24,41,45,38,36,28,42,76,80,30,36,38,26,48,44,81,66,48,35,38,58,81,47,67,48,46,52,51,51,53,51,52,32,54,76,69,70,43,53,72,47,72,36,88,44,42,53,65,58,54,52,49,29,48,76,70,67,35,41,51,38,39,34,29,25,28,69,86,60,51,50,42,33,34,12,31,41,34,49,90,93,41,79,44,72,26,51,87,45,39,65,37,71,65,60,49,50,50,41,52,50,53,53,25,36,50,32,58,79,32,84,62,88,83,70,47,66,43,78,108,134,78,80,77,71,66,46,78,46,79,61,91,72,75,71,85,78,73,57,72,94,66,28,51,64,34,69,42,66,50,56,48,26,39,42,30,38,32,37,70,95,76,42,77,44,76,34,30,36,34,47,56,61,63,43,78,38,49,77,46,14,26,35,61,59,33,24,38,25,35,46,48,70,42,45,33,24,42,24,89,84,71,41,44,26,33,49,44,58,67,57,46,44,53,50,42,37,55,25,20,58,57,50,55,39,80,74,68,61,51,68,58,52,48,51,53,48,51,52,51,47,60,75,47,44,86,55,43,37,73,56,87,66,31,24,20,35,33,39,41,33,34,39,26,51,31,62,32,70,59,94,65,71,62,56,23,34,37,41,35,36,43,37,19,36,22,24,43,80,38,84,91,41,83,65,38,39,36,32,26,52,53,85,69,57,21,62,34,32,64,39,42,54,24,45,33,54,34,8,30,54,49,23,56,36,42,42,57,36,52,56,25,43,76,73,73,19,81,29,26,33,34,32,35,52,70,77,63,44,32,48,51,36,31,66,93,24,42,46,38,36,26,45,76,80,32,37,37,26,50,43,80,66,49,36,36,58,80,46,65,49,47,51,50,50,53,51,52,34,53,76,68,69,44,53,71,44,72,38,87,42,40,52,64,57,54,52,49,30,48,75,70,68,34,41,51,38,38,34,30,25,26,69,86,60,50,50,43,32,34,12,32,42,34,48,90,94,41,78,44,72,26,49,88,43,39,67,36,71,66,62,49,49,51,42,52,50,52,51,24,36,52,32,58,78,32,84,63,88,81,69,47,64,44,82,105

pLDDT: mean 95.16, std 7.83, range [29.39, 98.94]

Sequence (712 aa):
MTMLDIKIELTTKPKEKPAPDELGFGHYFTDHMFVLDYTEGIGWHDGRIVPYQPLSLDPSAMIFHYGQSVFEGLKAYVTVNNEALLFRADRNFKRLNNSNARLCIPEIDEQYALEALKQLVSIDREWIPSAPGTSLYIRPFIIATEPNLGVHPSKNYQFIIIMSPSGSYYKEGINPVKIMVEEQFVRAVKGGTGEAKTGGNYASALKGQQIADKEGYSQTLWLDGKENKYVEEVGSMNIFFKINGTVITPALNGSILPGITRDSMIQVLKSKQIPVEERRISIDEVVEAAHQGTLEEVFGTGTAAVISPVGELKYLDEKIIINNGEIGEVSQMLYDTLTGIQNGKIEDTFGWTIRLMTMLDIKIELTTKPKEKPAPDELGFGHYFTDHMFVLDYTEGIGWHDGRIVPYQPLSLDPSAMIFHYGQSVFEGLKAYVTVNNEALLFRADRNFKRLNNSNARLCIPEIDEQYALEALKQLVSIDREWIPSAPGTSLYIRPFIIATEPNLGVHPSKNYQFIIIMSPSGSYYKEGINPVKIMVEEQFVRAVKGGTGEAKTGGNYASALKGQQIADKEGYSQTLWLDGKENKYVEEVGSMNIFFKINGTVITPALNGSILPGITRDSMIQVLKSKQIPVEERRISIDEVVEAAHQGTLEEVFGTGTAAVISPVGELKYLDEKIIINNGEIGEVSQMLYDTLTGIQNGKIEDTFGWTIRL

Organism: NCBI:txid1368476

Nearest PDB structures (foldseek):
  2abj-assembly2_G  TM=9.432E-01  e=6.399E-44  Homo sapiens
  2hgw-assembly1_B  TM=9.498E-01  e=3.037E-43  Homo sapiens
  6prx-assembly1_A  TM=9.499E-01  e=9.475E-43  Homo sapiens
  5bwu-assembly1_A  TM=9.449E-01  e=4.774E-42  Homo sapiens
  2hhf-assembly1_A  TM=9.570E-01  e=4.408E-39  Homo sapiens

InterPro domains:
  IPR001544 Aminotransferase class IV [PF01063] (70-312)
  IPR005786 Branched-chain amino acid aminotransferase II [PIRSF006468] (8-355)
  IPR005786 Branched-chain amino acid aminotransferase II [PTHR11825] (3-353)
  IPR005786 Branched-chain amino acid aminotransferase II [TIGR01123] (44-355)
  IPR018300 Aminotransferase, class IV, conserved site [PS00770] (233-262)
  IPR033939 Branched-chain aminotransferase [cd01557] (56-344)
  IPR036038 Aminotransferase-like, PLP-dependent enzymes [SSF56752] (10-353)
  IPR043131 Branched-chain-amino-acid aminotransferase-like, N-terminal [G3DSA:3.30.470.10] (24-352)
  IPR043132 Branched-chain-amino-acid aminotransferase-like, C-terminal [G3DSA:3.20.10.10] (171-339)

Foldseek 3Di:
DPLADAAEDFDPDFDDADDQVPQAPDPDWGQKKWKWKQAAPPGIHHIYIYGDDDDDADPQFCCVPPFLKAKFKWWWAQAPVRFIKTFQLLVRLVLQQVLCVVSVHDRDDSVSVVVSVVVNCVSRVVNADHDPQKTKMKMWMKGGRARDNDDDPHRMMMIMMIIGIHHRPCPPDQFAFEEEEFDPAAQWAAVGSQQTRGPVSLVRCVVVQVVCVVVPGRWYFHAHDPPRWWTADIRLWFKWWQFQQAIEGEADDRNHHPAPLVVLLVVVCVVVPRHYDHHTDTPVNQVVSLVVVRGAWMWTAHNRNRIHTHQWYHDDPDIGGHNVSDHDPSRVVSSCVVVCCSRVVDDDPPPRMDTD/DPLADAAEDFDPDFDDADDQVPQAPPPDWGQWKWKWKQAAPPGIHHIYIYGDDDDDADPQFCCNPPFLKAKFKWWWAQAPVRFIKTFQLLVRLVLQQVLCVVSVHDRDDSVSVVVSVVVNCVSRVVNADHDPQKTKMKMWMKGGRARDNDDDPHRMMMIMMIIGIHHRPCPPPQFAFEEEEFDPAAQWAAVGSQQTRGPVSLVRCVVSQVVCVVVPGRWYFHAHDPPRWWTADIRLWFKWWQFQQAIEGEADDRNHHPAPLVVLLVVVCVVVPRHYDHHTDTPVNQVVSLVVVRGAWMWTAHNRNRIHTHQWYDDDPDIGGHNVSDHDPSRVVSSCVVVCCSRVVDPDPPPGMDTD